Protein AF-0000000076753375 (afdb_homodimer)

Secondary structure (DSSP, 8-state):
--PPPPHHHHHHHHHHHTT--HHHHHHHHT--HHHHHHHHHTSSPPPHHHHHHHHHHHT--HHHHHHHHHHTT---SS----TTSGGGHHHHHHHHHHHHHTTTS-EEEE-TT-BEEEE-GGGHHHHTT--GGGGSSSPBHHHHHHSTTTTGGGBTTHHHHHHHHHHHHHHHHHHH--HHHHHHHHHHHTSSS---TT----TT-SB--EEEEETTEEEEEEEEEEEESSB-SHHHHT-EEEEEEESSHHHHHHHHT-/--PPPPHHHHHHHHHHHTT--HHHHHHHTT--HHHHHHHHHTSSPPPHHHHHHHHHHHT--HHHHHHHHHHTT---SS----TTSGGGHHHHHHHHHHHHHTTTS-EEEE-TT-BEEEE-GGGHHHHTT--GGGGSSSPBHHHHHHSTTTTGGGBTTHHHHHHHHHHHHHHHHHHH--HHHHHHHHHHHTSSS---TT----TT-SB--EEEEETTEEEEEEEEEEEESSB-SHHHHT-EEEEEEESSHHHHHHHHT-

Organism: NCBI:txid927661

pLDDT: mean 92.19, std 9.33, range [35.94, 98.5]

Nearest PDB structures (foldseek):
  2b5a-assembly1_A  TM=8.657E-01  e=1.907E-03  [Bacillus] caldolyticus
  4i6u-assembly2_C  TM=8.473E-01  e=6.134E-03  Enterobacter sp. RFL1396
  3g5g-assembly5_J  TM=8.614E-01  e=8.215E-03  Enterobacter sp. RFL1396
  3g5g-assembly5_I  TM=8.636E-01  e=1.038E-02  Enterobacter sp. RFL1396
  2ict-assembly1_A  TM=7.933E-01  e=1.973E-02  Escherichia coli CFT073

Structure (mmCIF, N/CA/C/O backbone):
data_AF-0000000076753375-model_v1
#
loop_
_entity.id
_entity.type
_entity.pdbx_description
1 polymer 'Putative transcriptional regulator'
#
loop_
_atom_site.group_PDB
_atom_site.id
_atom_site.type_symbol
_atom_site.label_atom_id
_atom_site.label_alt_id
_atom_site.label_comp_id
_atom_site.label_asym_id
_atom_site.label_entity_id
_atom_site.label_seq_id
_atom_site.pdbx_PDB_ins_code
_atom_site.Cartn_x
_atom_site.Cartn_y
_atom_site.Cartn_z
_atom_site.occupancy
_atom_site.B_iso_or_equiv
_atom_site.auth_seq_id
_atom_site.auth_comp_id
_atom_site.auth_asym_id
_atom_site.auth_atom_id
_atom_site.pdbx_PDB_model_num
ATOM 1 N N . MET A 1 1 ? -16.891 -25.047 25.641 1 36.28 1 MET A N 1
ATOM 2 C CA . MET A 1 1 ? -16.078 -25.484 24.5 1 36.28 1 MET A CA 1
ATOM 3 C C . MET A 1 1 ? -16.078 -24.438 23.391 1 36.28 1 MET A C 1
ATOM 5 O O . MET A 1 1 ? -17.141 -24.156 22.828 1 36.28 1 MET A O 1
ATOM 9 N N . THR A 1 2 ? -15.273 -23.438 23.469 1 47.56 2 THR A N 1
ATOM 10 C CA . THR A 1 2 ? -15.352 -22.312 22.547 1 47.56 2 THR A CA 1
ATOM 11 C C . THR A 1 2 ? -15.312 -22.812 21.094 1 47.56 2 THR A C 1
ATOM 13 O O . THR A 1 2 ? -14.328 -23.422 20.672 1 47.56 2 THR A O 1
ATOM 16 N N . ARG A 1 3 ? -16.438 -23.297 20.547 1 59.53 3 ARG A N 1
ATOM 17 C CA . ARG A 1 3 ? -16.641 -23.953 19.266 1 59.53 3 ARG A CA 1
ATOM 18 C C . ARG A 1 3 ? -15.977 -23.172 18.125 1 59.53 3 ARG A C 1
ATOM 20 O O . ARG A 1 3 ? -16.141 -21.953 18.047 1 59.53 3 ARG A O 1
ATOM 27 N N . ARG A 1 4 ? -15.07 -23.844 17.484 1 69.62 4 ARG A N 1
ATOM 28 C CA . ARG A 1 4 ? -14.461 -23.25 16.297 1 69.62 4 ARG A CA 1
ATOM 29 C C . ARG A 1 4 ? -15.523 -22.891 15.266 1 69.62 4 ARG A C 1
ATOM 31 O O . ARG A 1 4 ? -16.391 -23.703 14.938 1 69.62 4 ARG A O 1
ATOM 38 N N . PRO A 1 5 ? -15.609 -21.656 14.961 1 78.69 5 PRO A N 1
ATOM 39 C CA . PRO A 1 5 ? -16.641 -21.25 14.016 1 78.69 5 PRO A CA 1
ATOM 40 C C . PRO A 1 5 ? -16.609 -22.062 12.719 1 78.69 5 PRO A C 1
ATOM 42 O O . PRO A 1 5 ? -15.547 -22.484 12.273 1 78.69 5 PRO A O 1
ATOM 45 N N . ALA A 1 6 ? -17.781 -22.391 12.297 1 91.69 6 ALA A N 1
ATOM 46 C CA . ALA A 1 6 ? -17.922 -23.047 11 1 91.69 6 ALA A CA 1
ATOM 47 C C . ALA A 1 6 ? -17.469 -22.141 9.867 1 91.69 6 ALA A C 1
ATOM 49 O O . ALA A 1 6 ? -17.438 -20.906 10.016 1 91.69 6 ALA A O 1
ATOM 50 N N . VAL A 1 7 ? -17.016 -22.734 8.781 1 96.5 7 VAL A N 1
ATOM 51 C CA . VAL A 1 7 ? -16.484 -21.984 7.641 1 96.5 7 VAL A CA 1
ATOM 52 C C . VAL A 1 7 ? -17.531 -21 7.141 1 96.5 7 VAL A C 1
ATOM 54 O O . VAL A 1 7 ? -17.203 -19.859 6.773 1 96.5 7 VAL A O 1
ATOM 57 N N . GLY A 1 8 ? -18.781 -21.391 7.168 1 96.25 8 GLY A N 1
ATOM 58 C CA . GLY A 1 8 ? -19.844 -20.516 6.727 1 96.25 8 GLY A CA 1
ATOM 59 C C . GLY A 1 8 ? -19.969 -19.25 7.566 1 96.25 8 GLY A C 1
ATOM 60 O O . GLY A 1 8 ? -20.156 -18.156 7.031 1 96.25 8 GLY A O 1
ATOM 61 N N . GLU A 1 9 ? -19.859 -19.438 8.844 1 95.38 9 GLU A N 1
ATOM 62 C CA . GLU A 1 9 ? -19.922 -18.312 9.766 1 95.38 9 GLU A CA 1
ATOM 63 C C . GLU A 1 9 ? -18.75 -17.359 9.547 1 95.38 9 GLU A C 1
ATOM 65 O O . GLU A 1 9 ? -18.906 -16.141 9.594 1 95.38 9 GLU A O 1
ATOM 70 N N . LEU A 1 10 ? -17.609 -17.922 9.328 1 96 10 LEU A N 1
ATOM 71 C CA . LEU A 1 10 ? -16.422 -17.109 9.086 1 96 10 LEU A CA 1
ATOM 72 C C . LEU A 1 10 ? -16.562 -16.328 7.789 1 96 10 LEU A C 1
ATOM 74 O O . LEU A 1 10 ? -16.219 -15.141 7.734 1 96 10 LEU A O 1
ATOM 78 N N . LEU A 1 11 ? -17.062 -16.984 6.809 1 96.81 11 LEU A N 1
ATOM 79 C CA . LEU A 1 11 ? -17.266 -16.328 5.52 1 96.81 11 LEU A CA 1
ATOM 80 C C . LEU A 1 11 ? -18.281 -15.195 5.641 1 96.81 11 LEU A C 1
ATOM 82 O O . LEU A 1 11 ? -18.078 -14.117 5.078 1 96.81 11 LEU A O 1
ATOM 86 N N . ARG A 1 12 ? -19.297 -15.492 6.375 1 95.44 12 ARG A N 1
ATOM 87 C CA . ARG A 1 12 ? -20.297 -14.445 6.625 1 95.44 12 ARG A CA 1
ATOM 88 C C . ARG A 1 12 ? -19.656 -13.25 7.328 1 95.44 12 ARG A C 1
ATOM 90 O O . ARG A 1 12 ? -19.938 -12.102 6.98 1 95.44 12 ARG A O 1
ATOM 97 N N . GLY A 1 13 ? -18.891 -13.516 8.297 1 94.62 13 GLY A N 1
ATOM 98 C CA . GLY A 1 13 ? -18.188 -12.453 9 1 94.62 13 GLY A CA 1
ATOM 99 C C . GLY A 1 13 ? -17.344 -11.586 8.078 1 94.62 13 GLY A C 1
ATOM 100 O O . GLY A 1 13 ? -17.375 -10.359 8.18 1 94.62 13 GLY A O 1
ATOM 101 N N . TRP A 1 14 ? -16.578 -12.172 7.184 1 95.38 14 TRP A N 1
ATOM 102 C CA . TRP A 1 14 ? -15.766 -11.445 6.227 1 95.38 14 TRP A CA 1
ATOM 103 C C . TRP A 1 14 ? -16.641 -10.641 5.262 1 95.38 14 TRP A C 1
ATOM 105 O O . TRP A 1 14 ? -16.312 -9.492 4.941 1 95.38 14 TRP A O 1
ATOM 115 N N . ARG A 1 15 ? -17.703 -11.273 4.781 1 94.25 15 ARG A N 1
ATOM 116 C CA . ARG A 1 15 ? -18.625 -10.562 3.904 1 94.25 15 ARG A CA 1
ATOM 117 C C . ARG A 1 15 ? -19.172 -9.312 4.578 1 94.25 15 ARG A C 1
ATOM 119 O O . ARG A 1 15 ? -19.203 -8.242 3.969 1 94.25 15 ARG A O 1
ATOM 126 N N . GLU A 1 16 ? -19.547 -9.422 5.855 1 91.25 16 GLU A N 1
ATOM 127 C CA . GLU A 1 16 ? -20.094 -8.305 6.613 1 91.25 16 GLU A CA 1
ATOM 128 C C . GLU A 1 16 ? -19.031 -7.234 6.863 1 91.25 16 GLU A C 1
ATOM 130 O O . GLU A 1 16 ? -19.312 -6.035 6.789 1 91.25 16 GLU A O 1
ATOM 135 N N . ARG A 1 17 ? -17.875 -7.672 7.098 1 89.75 17 ARG A N 1
ATOM 136 C CA . ARG A 1 17 ? -16.781 -6.738 7.312 1 89.75 17 ARG A CA 1
ATOM 137 C C . ARG A 1 17 ? -16.5 -5.918 6.059 1 89.75 17 ARG A C 1
ATOM 139 O O . ARG A 1 17 ? -16.109 -4.754 6.148 1 89.75 17 ARG A O 1
ATOM 146 N N . ARG A 1 18 ? -16.734 -6.52 4.914 1 89.25 18 ARG A N 1
ATOM 147 C CA . ARG A 1 18 ? -16.547 -5.812 3.652 1 89.25 18 ARG A CA 1
ATOM 148 C C . ARG A 1 18 ? -17.828 -5.078 3.248 1 89.25 18 ARG A C 1
ATOM 150 O O . ARG A 1 18 ? -17.906 -4.539 2.141 1 89.25 18 ARG A O 1
ATOM 157 N N . ARG A 1 19 ? -18.828 -5.211 4.082 1 84.31 19 ARG A N 1
ATOM 158 C CA . ARG A 1 19 ? -20.109 -4.523 3.908 1 84.31 19 ARG A CA 1
ATOM 159 C C . ARG A 1 19 ? -20.797 -4.977 2.633 1 84.31 19 ARG A C 1
ATOM 161 O O . ARG A 1 19 ? -21.391 -4.16 1.918 1 84.31 19 ARG A O 1
ATOM 168 N N . LEU A 1 20 ? -20.672 -6.188 2.354 1 88.31 20 LEU A N 1
ATOM 169 C CA . LEU A 1 20 ? -21.328 -6.754 1.183 1 88.31 20 LEU A CA 1
ATOM 170 C C . LEU A 1 20 ? -22.578 -7.523 1.582 1 88.31 20 LEU A C 1
ATOM 172 O O . LEU A 1 20 ? -22.594 -8.211 2.609 1 88.31 20 LEU A O 1
ATOM 176 N N . THR A 1 21 ? -23.609 -7.348 0.729 1 87.75 21 THR A N 1
ATOM 177 C CA . THR A 1 21 ? -24.766 -8.234 0.859 1 87.75 21 THR A CA 1
ATOM 178 C C . THR A 1 21 ? -24.453 -9.602 0.243 1 87.75 21 THR A C 1
ATOM 180 O O . THR A 1 21 ? -23.484 -9.75 -0.5 1 87.75 21 THR A O 1
ATOM 183 N N . GLN A 1 22 ? -25.297 -10.531 0.615 1 90.75 22 GLN A N 1
ATOM 184 C CA . GLN A 1 22 ? -25.141 -11.852 0.018 1 90.75 22 GLN A CA 1
ATOM 185 C C . GLN A 1 22 ? -25.297 -11.797 -1.499 1 90.75 22 GLN A C 1
ATOM 187 O O . GLN A 1 22 ? -24.516 -12.406 -2.23 1 90.75 22 GLN A O 1
ATOM 192 N N . LEU A 1 23 ? -26.156 -11 -1.926 1 89.88 23 LEU A N 1
ATOM 193 C CA . LEU A 1 23 ? -26.422 -10.867 -3.355 1 89.88 23 LEU A CA 1
ATOM 194 C C . LEU A 1 23 ? -25.234 -10.242 -4.07 1 89.88 23 LEU A C 1
ATOM 196 O O . LEU A 1 23 ? -24.781 -10.742 -5.105 1 89.88 23 LEU A O 1
ATOM 200 N N . SER A 1 24 ? -24.688 -9.219 -3.486 1 88.44 24 SER A N 1
ATOM 201 C CA . SER A 1 24 ? -23.531 -8.547 -4.094 1 88.44 24 SER A CA 1
ATOM 202 C C . SER A 1 24 ? -22.344 -9.484 -4.203 1 88.44 24 SER A C 1
ATOM 204 O O . SER A 1 24 ? -21.688 -9.547 -5.25 1 88.44 24 SER A O 1
ATOM 206 N N . LEU A 1 25 ? -22.094 -10.164 -3.154 1 93.12 25 LEU A N 1
ATOM 207 C CA . LEU A 1 25 ? -20.969 -11.094 -3.17 1 93.12 25 LEU A CA 1
ATOM 208 C C . LEU A 1 25 ? -21.203 -12.227 -4.168 1 93.12 25 LEU A C 1
ATOM 210 O O . LEU A 1 25 ? -20.281 -12.656 -4.859 1 93.12 25 LEU A O 1
ATOM 214 N N . SER A 1 26 ? -22.422 -12.711 -4.215 1 94.88 26 SER A N 1
ATOM 215 C CA . SER A 1 26 ? -22.734 -13.797 -5.141 1 94.88 26 SER A CA 1
ATOM 216 C C . SER A 1 26 ? -22.469 -13.375 -6.586 1 94.88 26 SER A C 1
ATOM 218 O O . SER A 1 26 ? -21.953 -14.164 -7.383 1 94.88 26 SER A O 1
ATOM 220 N N . LEU A 1 27 ? -22.797 -12.25 -6.945 1 90.19 27 LEU A N 1
ATOM 221 C CA . LEU A 1 27 ? -22.578 -11.727 -8.289 1 90.19 27 LEU A CA 1
ATOM 222 C C . LEU A 1 27 ? -21.094 -11.562 -8.578 1 90.19 27 LEU A C 1
ATOM 224 O O . LEU A 1 27 ? -20.609 -11.977 -9.641 1 90.19 27 LEU A O 1
ATOM 228 N N . GLN A 1 28 ? -20.391 -10.984 -7.613 1 87.88 28 GLN A N 1
ATOM 229 C CA . GLN A 1 28 ? -18.969 -10.742 -7.77 1 87.88 28 GLN A CA 1
ATOM 230 C C . GLN A 1 28 ? -18.203 -12.055 -7.922 1 87.88 28 GLN A C 1
ATOM 232 O O . GLN A 1 28 ? -17.25 -12.133 -8.703 1 87.88 28 GLN A O 1
ATOM 237 N N . ALA A 1 29 ? -18.625 -12.984 -7.18 1 92.06 29 ALA A N 1
ATOM 238 C CA . ALA A 1 29 ? -17.906 -14.258 -7.129 1 92.06 29 ALA A CA 1
ATOM 239 C C . ALA A 1 29 ? -18.422 -15.227 -8.188 1 92.06 29 ALA A C 1
ATOM 241 O O . ALA A 1 29 ? -17.922 -16.328 -8.328 1 92.06 29 ALA A O 1
ATOM 242 N N . ASP A 1 30 ? -19.422 -14.844 -8.891 1 92.12 30 ASP A N 1
ATOM 243 C CA . ASP A 1 30 ? -20.047 -15.688 -9.898 1 92.12 30 ASP A CA 1
ATOM 244 C C . ASP A 1 30 ? -20.547 -17 -9.289 1 92.12 30 ASP A C 1
ATOM 246 O O . ASP A 1 30 ? -20.219 -18.078 -9.766 1 92.12 30 ASP A O 1
ATOM 250 N N . VAL A 1 31 ? -21.203 -16.891 -8.211 1 93.81 31 VAL A N 1
ATOM 251 C CA . VAL A 1 31 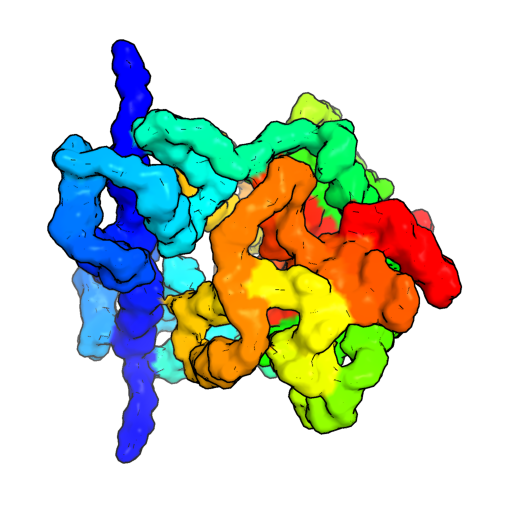? -21.891 -17.969 -7.527 1 93.81 31 VAL A CA 1
ATOM 252 C C . VAL A 1 31 ? -23.359 -17.594 -7.309 1 93.81 31 VAL A C 1
ATOM 254 O O . VAL A 1 31 ? -23.688 -16.406 -7.184 1 93.81 31 VAL A O 1
ATOM 257 N N . SER A 1 32 ? -24.203 -18.562 -7.348 1 93.75 32 SER A N 1
ATOM 258 C CA . SER A 1 32 ? -25.609 -18.25 -7.133 1 93.75 32 SER A CA 1
ATOM 259 C C . SER A 1 32 ? -25.859 -17.766 -5.711 1 93.75 32 SER A C 1
ATOM 261 O O . SER A 1 32 ? -25.219 -18.219 -4.77 1 93.75 32 SER A O 1
ATOM 263 N N . ALA A 1 33 ? -26.797 -16.875 -5.629 1 93.5 33 ALA A N 1
ATOM 264 C CA . ALA A 1 33 ? -27.188 -16.375 -4.312 1 93.5 33 ALA A CA 1
ATOM 265 C C . ALA A 1 33 ? -27.641 -17.516 -3.412 1 93.5 33 ALA A C 1
ATOM 267 O O . ALA A 1 33 ? -27.375 -17.516 -2.209 1 93.5 33 ALA A O 1
ATOM 268 N N . ARG A 1 34 ? -28.312 -18.406 -4 1 94.62 34 ARG A N 1
ATOM 269 C CA . ARG A 1 34 ? -28.797 -19.562 -3.246 1 94.62 34 ARG A CA 1
ATOM 270 C C . ARG A 1 34 ? -27.625 -20.391 -2.705 1 94.62 34 ARG A C 1
ATOM 272 O O . ARG A 1 34 ? -27.625 -20.766 -1.532 1 94.62 34 ARG A O 1
ATOM 279 N N . HIS A 1 35 ? -26.703 -20.672 -3.506 1 95.62 35 HIS A N 1
ATOM 280 C CA . HIS A 1 35 ? -25.547 -21.469 -3.08 1 95.62 35 HIS A CA 1
ATOM 281 C C . HIS A 1 35 ? -24.766 -20.75 -1.982 1 95.62 35 HIS A C 1
ATOM 283 O O . HIS A 1 35 ? -24.375 -21.359 -0.996 1 95.62 35 HIS A O 1
ATOM 289 N N . LEU A 1 36 ? -24.562 -19.5 -2.186 1 96.38 36 LEU A N 1
ATOM 290 C CA . LEU A 1 36 ? -23.859 -18.734 -1.169 1 96.38 36 LEU A CA 1
ATOM 291 C C . LEU A 1 36 ? -24.609 -18.766 0.156 1 96.38 36 LEU A 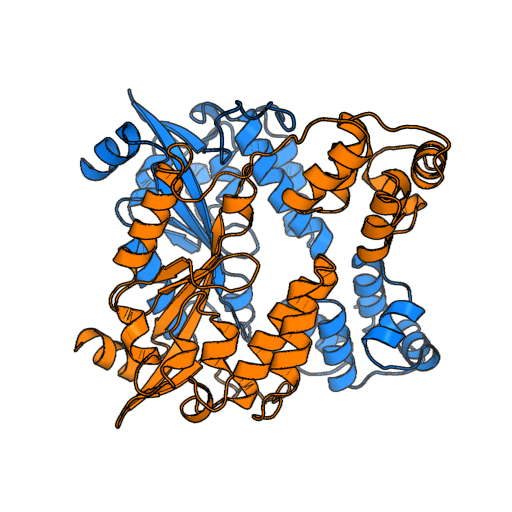C 1
ATOM 293 O O . LEU A 1 36 ? -24 -18.922 1.218 1 96.38 36 LEU A O 1
ATOM 297 N N . SER A 1 37 ? -25.891 -18.594 0.089 1 95.81 37 SER A N 1
ATOM 298 C CA . SER A 1 37 ? -26.719 -18.688 1.287 1 95.81 37 SER A CA 1
ATOM 299 C C . SER A 1 37 ? -26.562 -20.031 1.979 1 95.81 37 SER A C 1
ATOM 301 O O . SER A 1 37 ? -26.422 -20.094 3.201 1 95.81 37 SER A O 1
ATOM 303 N N . PHE A 1 38 ? -26.562 -21.047 1.246 1 96.44 38 PHE A N 1
ATOM 304 C CA . PHE A 1 38 ? -26.391 -22.391 1.8 1 96.44 38 PHE A CA 1
ATOM 305 C C . PHE A 1 38 ? -25.031 -22.531 2.471 1 96.44 38 PHE A C 1
ATOM 307 O O . PHE A 1 38 ? -24.922 -23.172 3.52 1 96.44 38 PHE A O 1
ATOM 314 N N . ILE A 1 39 ? -24.031 -21.969 1.917 1 96.25 39 ILE A N 1
ATOM 315 C CA . ILE A 1 39 ? -22.688 -22.016 2.486 1 96.25 39 ILE A CA 1
ATOM 316 C C . ILE A 1 39 ? -22.656 -21.25 3.811 1 96.25 39 ILE A C 1
ATOM 318 O O . ILE A 1 39 ? -22.188 -21.781 4.828 1 96.25 39 ILE A O 1
ATOM 322 N N . GLU A 1 40 ? -23.219 -20.078 3.797 1 96.12 40 GLU A N 1
ATOM 323 C CA . GLU A 1 40 ? -23.156 -19.219 4.977 1 96.12 40 GLU A CA 1
ATOM 324 C C . GLU A 1 40 ? -24 -19.766 6.113 1 96.12 40 GLU A C 1
ATOM 326 O O . GLU A 1 40 ? -23.719 -19.516 7.289 1 96.12 40 GLU A O 1
ATOM 331 N N . THR A 1 41 ? -25.031 -20.578 5.766 1 94.62 41 THR A N 1
ATOM 332 C CA . THR A 1 41 ? -25.938 -21.109 6.785 1 94.62 41 THR A CA 1
ATOM 333 C C . THR A 1 41 ? -25.562 -22.547 7.148 1 94.62 41 THR A C 1
ATOM 335 O O . THR A 1 41 ? -26.203 -23.156 7.996 1 94.62 41 THR A O 1
ATOM 338 N N . GLY A 1 42 ? -24.562 -23.078 6.543 1 94 42 GLY A N 1
ATOM 339 C CA . GLY A 1 42 ? -24.062 -24.406 6.883 1 94 42 GLY A CA 1
ATOM 340 C C . GLY A 1 42 ? -24.812 -25.531 6.191 1 94 42 GLY A C 1
ATOM 341 O O . GLY A 1 42 ? -24.594 -26.703 6.469 1 94 42 GLY A O 1
ATOM 342 N N . ARG A 1 43 ? -25.625 -25.25 5.309 1 95 43 ARG A N 1
ATOM 343 C CA . ARG A 1 43 ? -26.422 -26.25 4.59 1 95 43 ARG A CA 1
ATOM 344 C C . ARG A 1 43 ? -25.625 -26.875 3.459 1 95 43 ARG A C 1
ATOM 346 O O . ARG A 1 43 ? -25.984 -27.938 2.953 1 95 43 ARG A O 1
ATOM 353 N N . SER A 1 44 ? -24.594 -26.234 3.039 1 94.88 44 SER A N 1
ATOM 354 C CA . SER A 1 44 ? -23.656 -26.766 2.041 1 94.88 44 SER A CA 1
ATOM 355 C C . SER A 1 44 ? -22.219 -26.547 2.465 1 94.88 44 SER A C 1
ATOM 357 O O . SER A 1 44 ? -21.859 -25.5 2.998 1 94.88 44 SER A O 1
ATOM 359 N N . ARG A 1 45 ? -21.5 -27.547 2.227 1 93.56 45 ARG A N 1
ATOM 360 C CA . ARG A 1 45 ? -20.062 -27.438 2.502 1 93.56 45 ARG A CA 1
ATOM 361 C C . ARG A 1 45 ? -19.297 -26.984 1.259 1 93.56 45 ARG A C 1
ATOM 363 O O . ARG A 1 45 ? -19.312 -27.672 0.24 1 93.56 45 ARG A O 1
ATOM 370 N N . PRO A 1 46 ? -18.703 -25.891 1.357 1 96.38 46 PRO A N 1
ATOM 371 C CA . PRO A 1 46 ? -17.969 -25.438 0.173 1 96.38 46 PRO A CA 1
ATOM 372 C C . PRO A 1 46 ? -16.688 -26.234 -0.069 1 96.38 46 PRO A C 1
ATOM 374 O O . PRO A 1 46 ? -16.094 -26.75 0.878 1 96.38 46 PRO A O 1
ATOM 377 N N . THR A 1 47 ? -16.281 -26.359 -1.333 1 96.12 47 THR A N 1
ATOM 378 C CA . THR A 1 47 ? -14.977 -26.922 -1.681 1 96.12 47 THR A CA 1
ATOM 379 C C . THR A 1 47 ? -13.859 -25.938 -1.329 1 96.12 47 THR A C 1
ATOM 381 O O . THR A 1 47 ? -14.125 -24.781 -1.008 1 96.12 47 THR A O 1
ATOM 384 N N . SER A 1 48 ? -12.625 -26.422 -1.335 1 96.38 48 SER A N 1
ATOM 385 C CA . SER A 1 48 ? -11.484 -25.547 -1.101 1 96.38 48 SER A CA 1
ATOM 386 C C . SER A 1 48 ? -11.398 -24.453 -2.168 1 96.38 48 SER A C 1
ATOM 388 O O . SER A 1 48 ? -11.086 -23.297 -1.862 1 96.38 48 SER A O 1
ATOM 390 N N . GLU A 1 49 ? -11.758 -24.828 -3.332 1 94.31 49 GLU A N 1
ATOM 391 C CA . GLU A 1 49 ? -11.742 -23.875 -4.438 1 94.31 49 GLU A CA 1
ATOM 392 C C . GLU A 1 49 ? -12.773 -22.766 -4.223 1 94.31 49 GLU A C 1
ATOM 394 O O . GLU A 1 49 ? -12.492 -21.594 -4.48 1 94.31 49 GLU A O 1
ATOM 399 N N . MET A 1 50 ? -13.906 -23.125 -3.762 1 95.38 50 MET A N 1
ATOM 400 C CA . MET A 1 50 ? -14.969 -22.156 -3.5 1 95.38 50 MET A CA 1
ATOM 401 C C . MET A 1 50 ? -14.562 -21.203 -2.373 1 95.38 50 MET A C 1
ATOM 403 O O . MET A 1 50 ? -14.789 -20 -2.465 1 95.38 50 MET A O 1
ATOM 407 N N . ILE A 1 51 ? -13.938 -21.766 -1.345 1 96.81 51 ILE A N 1
ATOM 408 C CA . ILE A 1 51 ? -13.477 -20.938 -0.227 1 96.81 51 ILE A CA 1
ATOM 409 C C . ILE A 1 51 ? -12.477 -19.906 -0.726 1 96.81 51 ILE A C 1
ATOM 411 O O . ILE A 1 51 ? -12.602 -18.719 -0.429 1 96.81 51 ILE A O 1
ATOM 415 N N . LEU A 1 52 ? -11.547 -20.312 -1.557 1 94.69 52 LEU A N 1
ATOM 416 C CA . LEU A 1 52 ? -10.508 -19.406 -2.043 1 94.69 52 LEU A CA 1
ATOM 417 C C . LEU A 1 52 ? -11.086 -18.375 -3.004 1 94.69 52 LEU A C 1
ATOM 419 O O . LEU A 1 52 ? -10.672 -17.219 -2.996 1 94.69 52 LEU A O 1
ATOM 423 N N . ARG A 1 53 ? -12 -18.781 -3.752 1 93.75 53 ARG A N 1
ATOM 424 C CA . ARG A 1 53 ? -12.672 -17.859 -4.652 1 93.75 53 ARG A CA 1
ATOM 425 C C . ARG A 1 53 ? -13.367 -16.734 -3.873 1 93.75 53 ARG A C 1
ATOM 427 O O . ARG A 1 53 ? -13.234 -15.562 -4.207 1 93.75 53 ARG A O 1
ATOM 434 N N . LEU A 1 54 ? -14.102 -17.125 -2.877 1 95.81 54 LEU A N 1
ATOM 435 C CA . LEU A 1 54 ? -14.773 -16.125 -2.043 1 95.81 54 LEU A CA 1
ATOM 436 C C . LEU A 1 54 ? -13.758 -15.242 -1.329 1 95.81 54 LEU A C 1
ATOM 438 O O . LEU A 1 54 ? -13.977 -14.031 -1.19 1 95.81 54 LEU A O 1
ATOM 442 N N . CYS A 1 55 ? -12.672 -15.828 -0.912 1 95.62 55 CYS A N 1
ATOM 443 C CA . CYS A 1 55 ? -11.617 -15.07 -0.259 1 95.62 55 CYS A CA 1
ATOM 444 C C . CYS A 1 55 ? -11.047 -14.008 -1.197 1 95.62 55 CYS A C 1
ATOM 446 O O . CYS A 1 55 ? -10.75 -12.891 -0.771 1 95.62 55 CYS A O 1
ATOM 448 N N . ASP A 1 56 ? -10.938 -14.359 -2.426 1 91.56 56 ASP A N 1
ATOM 449 C CA . ASP A 1 56 ? -10.438 -13.414 -3.42 1 91.56 56 ASP A CA 1
ATOM 450 C C . ASP A 1 56 ? -11.352 -12.203 -3.533 1 91.56 56 ASP A C 1
ATOM 452 O O . ASP A 1 56 ? -10.891 -11.062 -3.465 1 91.56 56 ASP A O 1
ATOM 456 N N . GLU A 1 57 ? -12.594 -12.453 -3.594 1 91 57 GLU A N 1
ATOM 457 C CA . GLU A 1 57 ? -13.57 -11.383 -3.76 1 91 57 GLU A CA 1
ATOM 458 C C . GLU A 1 57 ? -13.68 -10.539 -2.496 1 91 57 GLU A C 1
ATOM 460 O O . GLU A 1 57 ? -14 -9.344 -2.566 1 91 57 GLU A O 1
ATOM 465 N N . LEU A 1 58 ? -13.344 -11.172 -1.425 1 93.69 58 LEU A N 1
ATOM 466 C CA . LEU A 1 58 ? -13.461 -10.484 -0.143 1 93.69 58 LEU A CA 1
ATOM 467 C C . LEU A 1 58 ? -12.125 -9.906 0.291 1 93.69 58 LEU A C 1
ATOM 469 O O . LEU A 1 58 ? -12.016 -9.32 1.368 1 93.69 58 LEU A O 1
ATOM 473 N N . ASP A 1 59 ? -11.102 -10.133 -0.466 1 91 59 ASP A N 1
ATOM 474 C CA . ASP A 1 59 ? -9.758 -9.648 -0.174 1 91 59 ASP A CA 1
ATOM 475 C C . ASP A 1 59 ? -9.305 -10.094 1.216 1 91 59 ASP A C 1
ATOM 477 O O . ASP A 1 59 ? -8.852 -9.273 2.016 1 91 59 ASP A O 1
ATOM 481 N N . VAL A 1 60 ? -9.484 -11.344 1.46 1 95.12 60 VAL A N 1
ATOM 482 C CA . VAL A 1 60 ? -9.102 -11.914 2.748 1 95.12 60 VAL A CA 1
ATOM 483 C C . VAL A 1 60 ? -7.586 -12.109 2.801 1 95.12 60 VAL A C 1
ATOM 485 O O . VAL A 1 60 ? -6.988 -12.641 1.861 1 95.12 60 VAL A O 1
ATOM 488 N N . PRO A 1 61 ? -6.961 -11.664 3.891 1 95.62 61 PRO A N 1
ATOM 489 C CA . PRO A 1 61 ? -5.52 -11.883 4.02 1 95.62 61 PRO A CA 1
ATOM 490 C C . PRO A 1 61 ? -5.145 -13.359 4.039 1 95.62 61 PRO A C 1
ATOM 492 O O . PRO A 1 61 ? -5.949 -14.203 4.445 1 95.62 61 PRO A O 1
ATOM 495 N N . LEU A 1 62 ? -3.947 -13.711 3.672 1 95.44 62 LEU A N 1
ATOM 496 C CA . LEU A 1 62 ? -3.504 -15.086 3.463 1 95.44 62 LEU A CA 1
ATOM 497 C C . LEU A 1 62 ? -3.688 -15.914 4.73 1 95.44 62 LEU A C 1
ATOM 499 O O . LEU A 1 62 ? -4.137 -17.062 4.668 1 95.44 62 LEU A O 1
ATOM 503 N N . ARG A 1 63 ? -3.289 -15.383 5.867 1 95.5 63 ARG A N 1
ATOM 504 C CA . ARG A 1 63 ? -3.432 -16.109 7.121 1 95.5 63 ARG A CA 1
ATOM 505 C C . ARG A 1 63 ? -4.887 -16.5 7.371 1 95.5 63 ARG A C 1
ATOM 507 O O . ARG A 1 63 ? -5.172 -17.625 7.777 1 95.5 63 ARG A O 1
ATOM 514 N N . GLU A 1 64 ? -5.719 -15.547 7.102 1 96.31 64 GLU A N 1
ATOM 515 C CA . GLU A 1 64 ? -7.145 -15.781 7.332 1 96.31 64 GLU A CA 1
ATOM 516 C C . GLU A 1 64 ? -7.727 -16.719 6.277 1 96.31 64 GLU A C 1
ATOM 518 O O . GLU A 1 64 ? -8.695 -17.438 6.547 1 96.31 64 GLU A O 1
ATOM 523 N N . ARG A 1 65 ? -7.172 -16.703 5.078 1 96.62 65 ARG A N 1
ATOM 524 C CA . ARG A 1 65 ? -7.562 -17.703 4.094 1 96.62 65 ARG A CA 1
ATOM 525 C C . ARG A 1 65 ? -7.281 -19.109 4.598 1 96.62 65 ARG A C 1
ATOM 527 O O . ARG A 1 65 ? -8.117 -20.016 4.453 1 96.62 65 ARG A O 1
ATOM 534 N N . ASN A 1 66 ? -6.113 -19.25 5.164 1 95.94 66 ASN A N 1
ATOM 535 C CA . ASN A 1 66 ? -5.77 -20.547 5.754 1 95.94 66 ASN A CA 1
ATOM 536 C C . ASN A 1 66 ? -6.746 -20.938 6.859 1 95.94 66 ASN A C 1
ATOM 538 O O . ASN A 1 66 ? -7.148 -22.094 6.957 1 95.94 66 ASN A O 1
ATOM 542 N N . ALA A 1 67 ? -7.141 -19.984 7.688 1 96.19 67 ALA A N 1
ATOM 543 C CA . ALA A 1 67 ? -8.094 -20.25 8.758 1 96.19 67 ALA A CA 1
ATOM 544 C C . ALA A 1 67 ? -9.438 -20.703 8.195 1 96.19 67 ALA A C 1
ATOM 546 O O . ALA A 1 67 ? -10.078 -21.594 8.742 1 96.19 67 ALA A O 1
ATOM 547 N N . LEU A 1 68 ? -9.836 -20.094 7.109 1 97.12 68 LEU A N 1
ATOM 548 C CA . LEU A 1 68 ? -11.086 -20.469 6.457 1 97.12 68 LEU A CA 1
ATOM 549 C C . LEU A 1 68 ? -11 -21.859 5.867 1 97.12 68 LEU A C 1
ATOM 551 O O . LEU A 1 68 ? -11.938 -22.656 6 1 97.12 68 LEU A O 1
ATOM 555 N N . LEU A 1 69 ? -9.859 -22.156 5.25 1 96.94 69 LEU A N 1
ATOM 556 C CA . LEU A 1 69 ? -9.656 -23.5 4.711 1 96.94 69 LEU A CA 1
ATOM 557 C C . LEU A 1 69 ? -9.727 -24.547 5.816 1 96.94 69 LEU A C 1
ATOM 559 O O . LEU A 1 69 ? -10.422 -25.547 5.68 1 96.94 69 LEU A O 1
ATOM 563 N N . LEU A 1 70 ? -9.117 -24.297 6.918 1 96.81 70 LEU A N 1
ATOM 564 C CA . LEU A 1 70 ? -9.125 -25.219 8.047 1 96.81 70 LEU A CA 1
ATOM 565 C C . LEU A 1 70 ? -10.547 -25.406 8.578 1 96.81 70 LEU A C 1
ATOM 567 O O . LEU A 1 70 ? -10.961 -26.531 8.867 1 96.81 70 LEU A O 1
ATOM 571 N N . ALA A 1 71 ? -11.203 -24.344 8.656 1 96.62 71 ALA A N 1
ATOM 572 C CA . ALA A 1 71 ? -12.586 -24.406 9.125 1 96.62 71 ALA A CA 1
ATOM 573 C C . ALA A 1 71 ? -13.453 -25.234 8.172 1 96.62 71 ALA A C 1
ATOM 575 O O . ALA A 1 71 ? -14.422 -25.859 8.594 1 96.62 71 ALA A O 1
ATOM 576 N N . GLY A 1 72 ? -13.062 -25.25 6.941 1 96.56 72 GLY A N 1
ATOM 577 C CA . GLY A 1 72 ? -13.773 -26.016 5.938 1 96.56 72 GLY A CA 1
ATOM 578 C C . GLY A 1 72 ? -13.305 -27.453 5.852 1 96.56 72 GLY A C 1
ATOM 579 O O . GLY A 1 72 ? -13.852 -28.25 5.086 1 96.56 72 GLY A O 1
ATOM 580 N N . GLY A 1 73 ? -12.289 -27.75 6.641 1 96.12 73 GLY A N 1
ATOM 581 C CA . GLY A 1 73 ? -11.789 -29.109 6.668 1 96.12 73 GLY A CA 1
ATOM 582 C C . GLY A 1 73 ? -10.672 -29.359 5.676 1 96.12 73 GLY A C 1
ATOM 583 O O . GLY A 1 73 ? -10.398 -30.5 5.305 1 96.12 73 GLY A O 1
ATOM 584 N N . TYR A 1 74 ? -10.078 -28.359 5.215 1 96.81 74 TYR A N 1
ATOM 585 C CA . TYR A 1 74 ? -9.023 -28.484 4.219 1 96.81 74 TYR A CA 1
ATOM 586 C C . TYR A 1 74 ? -7.684 -28.031 4.789 1 96.81 74 TYR A C 1
ATOM 588 O O . TYR A 1 74 ? -7.641 -27.312 5.789 1 96.81 74 TYR A O 1
ATOM 596 N N . ALA A 1 75 ? -6.668 -28.484 4.16 1 95.56 75 ALA A N 1
ATOM 597 C CA . ALA A 1 75 ? -5.32 -28.062 4.543 1 95.56 75 ALA A CA 1
ATOM 598 C C . ALA A 1 75 ? -5.066 -26.609 4.145 1 95.56 75 ALA A C 1
ATOM 600 O O . ALA A 1 75 ? -5.609 -26.141 3.15 1 95.56 75 ALA A O 1
ATOM 601 N N . PRO A 1 76 ? -4.199 -25.891 4.926 1 94.5 76 PRO A N 1
ATOM 602 C CA . PRO A 1 76 ? -3.797 -24.547 4.504 1 94.5 76 PRO A CA 1
ATOM 603 C C . PRO A 1 76 ? -3.16 -24.531 3.117 1 94.5 76 PRO A C 1
ATOM 605 O O . PRO A 1 76 ? -2.459 -25.484 2.744 1 94.5 76 PRO A O 1
ATOM 608 N N . ALA A 1 77 ? -3.42 -23.516 2.404 1 92.62 77 ALA A N 1
ATOM 609 C CA . ALA A 1 77 ? -2.891 -23.375 1.05 1 92.62 77 ALA A CA 1
ATOM 610 C C . ALA A 1 77 ? -1.624 -22.531 1.037 1 92.62 77 ALA A C 1
ATOM 612 O O . ALA A 1 77 ? -0.827 -22.609 0.099 1 92.62 77 ALA A O 1
ATOM 613 N N . PHE A 1 78 ? -1.399 -21.688 2.047 1 93.81 78 PHE A N 1
ATOM 614 C CA . PHE A 1 78 ? -0.29 -20.734 2.072 1 93.81 78 PHE A CA 1
ATOM 615 C C . PHE A 1 78 ? 0.641 -21.016 3.244 1 93.81 78 PHE A C 1
ATOM 617 O O . PHE A 1 78 ? 0.203 -21.062 4.395 1 93.81 78 PHE A O 1
ATOM 624 N N . PRO A 1 79 ? 1.864 -21.172 2.9 1 93.94 79 PRO A N 1
ATOM 625 C CA . PRO A 1 79 ? 2.812 -21.438 3.982 1 93.94 79 PRO A CA 1
ATOM 626 C C . PRO A 1 79 ? 3.01 -20.234 4.902 1 93.94 79 PRO A C 1
ATOM 628 O O . PRO A 1 79 ? 2.729 -19.109 4.512 1 93.94 79 PRO A O 1
ATOM 631 N N . ASP A 1 80 ? 3.387 -20.484 6.109 1 93.88 80 ASP A N 1
ATOM 632 C CA . ASP A 1 80 ? 3.693 -19.5 7.137 1 93.88 80 ASP A CA 1
ATOM 633 C C . ASP A 1 80 ? 5.105 -19.688 7.684 1 93.88 80 ASP A C 1
ATOM 635 O O . ASP A 1 80 ? 5.289 -19.906 8.883 1 93.88 80 ASP A O 1
ATOM 639 N N . HIS A 1 81 ? 6.098 -19.547 6.84 1 93.75 81 HIS A N 1
ATOM 640 C CA . HIS A 1 81 ? 7.484 -19.797 7.211 1 93.75 81 HIS A CA 1
ATOM 641 C C . HIS A 1 81 ? 8.008 -18.703 8.141 1 93.75 81 HIS A C 1
ATOM 643 O O . HIS A 1 81 ? 7.629 -17.547 8.023 1 93.75 81 HIS A O 1
ATOM 649 N N . GLY A 1 82 ? 8.875 -19.172 9.109 1 94.5 82 GLY A N 1
ATOM 650 C CA . GLY A 1 82 ? 9.656 -18.156 9.805 1 94.5 82 GLY A CA 1
ATOM 651 C C . GLY A 1 82 ? 10.586 -17.375 8.891 1 94.5 82 GLY A C 1
ATOM 652 O O . GLY A 1 82 ? 11.086 -17.922 7.902 1 94.5 82 GLY A O 1
ATOM 653 N N . LEU A 1 83 ? 10.797 -16.172 9.203 1 94.06 83 LEU A N 1
ATOM 654 C CA . LEU A 1 83 ? 11.602 -15.32 8.328 1 94.06 83 LEU A CA 1
ATOM 655 C C . LEU A 1 83 ? 12.992 -15.906 8.133 1 94.06 83 LEU A C 1
ATOM 657 O O . LEU A 1 83 ? 13.656 -15.641 7.125 1 94.06 83 LEU A O 1
ATOM 661 N N . ASP A 1 84 ? 13.461 -16.766 9.039 1 94.12 84 ASP A N 1
ATOM 662 C CA . ASP A 1 84 ? 14.789 -17.359 8.953 1 94.12 84 ASP A CA 1
ATOM 663 C C . ASP A 1 84 ? 14.773 -18.625 8.109 1 94.12 84 ASP A C 1
ATOM 665 O O . ASP A 1 84 ? 15.82 -19.203 7.824 1 94.12 84 ASP A O 1
ATOM 669 N N . ASP A 1 85 ? 13.602 -19.062 7.695 1 95.06 85 ASP A N 1
ATOM 670 C CA . ASP A 1 85 ? 13.484 -20.25 6.855 1 95.06 85 ASP A CA 1
ATOM 671 C C . ASP A 1 85 ? 14.211 -20.062 5.527 1 95.06 85 ASP A C 1
ATOM 673 O O . ASP A 1 85 ? 14.117 -19 4.91 1 95.06 85 ASP A O 1
ATOM 677 N N . PRO A 1 86 ? 14.891 -21.094 5.031 1 93.19 86 PRO A N 1
ATOM 678 C CA . PRO A 1 86 ? 15.641 -21 3.773 1 93.19 86 PRO A CA 1
ATOM 679 C C . PRO A 1 86 ? 14.75 -20.609 2.592 1 93.19 86 PRO A C 1
ATOM 681 O O . PRO A 1 86 ? 15.219 -19.953 1.657 1 93.19 86 PRO A O 1
ATOM 684 N N . SER A 1 87 ? 13.5 -20.938 2.65 1 92.19 87 SER A N 1
ATOM 685 C CA . SER A 1 87 ? 12.57 -20.594 1.581 1 92.19 87 SER A CA 1
ATOM 686 C C . SER A 1 87 ? 12.414 -19.078 1.441 1 92.19 87 SER A C 1
ATOM 688 O O . SER A 1 87 ? 11.953 -18.578 0.41 1 92.19 87 SER A O 1
ATOM 690 N N . LEU A 1 88 ? 12.836 -18.344 2.486 1 94.94 88 LEU A N 1
ATOM 691 C CA . LEU A 1 88 ? 12.656 -16.906 2.477 1 94.94 88 LEU A CA 1
ATOM 692 C C . LEU A 1 88 ? 14 -16.188 2.311 1 94.94 88 LEU A C 1
ATOM 694 O O . LEU A 1 88 ? 14.109 -14.992 2.586 1 94.94 88 LEU A O 1
ATOM 698 N N . ASP A 1 89 ? 14.992 -16.875 1.783 1 94.5 89 ASP A N 1
ATOM 699 C CA . ASP A 1 89 ? 16.312 -16.281 1.615 1 94.5 89 ASP A CA 1
ATOM 700 C C . ASP A 1 89 ? 16.266 -15.086 0.677 1 94.5 89 ASP A C 1
ATOM 702 O O . ASP A 1 89 ? 16.844 -14.039 0.971 1 94.5 89 ASP A O 1
ATOM 706 N N . ALA A 1 90 ? 15.602 -15.227 -0.448 1 93.69 90 ALA A N 1
ATOM 707 C CA . ALA A 1 90 ? 15.516 -14.141 -1.421 1 93.69 90 ALA A CA 1
ATOM 708 C C . ALA A 1 90 ? 14.789 -12.938 -0.835 1 93.69 90 ALA A C 1
ATOM 710 O O . ALA A 1 90 ? 15.156 -11.789 -1.107 1 93.69 90 ALA A O 1
ATOM 711 N N . VAL A 1 91 ? 13.758 -13.172 -0.068 1 95.88 91 VAL A N 1
ATOM 712 C CA . VAL A 1 91 ? 13 -12.117 0.597 1 95.88 91 VAL A CA 1
ATOM 713 C C . VAL A 1 91 ? 13.898 -11.367 1.576 1 95.88 91 VAL A C 1
ATOM 715 O O . VAL A 1 91 ? 13.953 -10.141 1.564 1 95.88 91 VAL A O 1
ATOM 718 N N . ARG A 1 92 ? 14.617 -12.117 2.375 1 96.62 92 ARG A N 1
ATOM 719 C CA . ARG A 1 92 ? 15.531 -11.508 3.332 1 96.62 92 ARG A CA 1
ATOM 720 C C . ARG A 1 92 ? 16.594 -10.672 2.621 1 96.62 92 ARG A C 1
ATOM 722 O O . ARG A 1 92 ? 16.938 -9.578 3.07 1 96.62 92 ARG A O 1
ATOM 729 N N . SER A 1 93 ? 17.094 -11.227 1.558 1 94.81 93 SER A N 1
ATOM 730 C CA . SER A 1 93 ? 18.109 -10.508 0.782 1 94.81 93 SER A CA 1
ATOM 731 C C . SER A 1 93 ? 17.547 -9.195 0.235 1 94.81 93 SER A C 1
ATOM 733 O O . SER A 1 93 ? 18.219 -8.164 0.286 1 94.81 93 SER A O 1
ATOM 735 N N . ALA A 1 94 ? 16.344 -9.25 -0.254 1 94.5 94 ALA A N 1
ATOM 736 C CA . ALA A 1 94 ? 15.688 -8.047 -0.766 1 94.5 94 ALA A CA 1
ATOM 737 C C . ALA A 1 94 ? 15.508 -7.008 0.337 1 94.5 94 ALA A C 1
ATOM 739 O O . ALA A 1 94 ? 15.797 -5.824 0.136 1 94.5 94 ALA A O 1
ATOM 740 N N . LEU A 1 95 ? 15.039 -7.453 1.507 1 96.62 95 LEU A N 1
ATOM 741 C CA . LEU A 1 95 ? 14.844 -6.555 2.641 1 96.62 95 LEU A CA 1
ATOM 742 C C . LEU A 1 95 ? 16.156 -5.887 3.031 1 96.62 95 LEU A C 1
ATOM 744 O O . LEU A 1 95 ? 16.203 -4.676 3.258 1 96.62 95 LEU A O 1
ATOM 748 N N . ARG A 1 96 ? 17.219 -6.637 3.068 1 94.5 96 ARG A N 1
ATOM 749 C CA . ARG A 1 96 ? 18.531 -6.109 3.414 1 94.5 96 ARG A CA 1
ATOM 750 C C . ARG A 1 96 ? 19 -5.09 2.379 1 94.5 96 ARG A C 1
ATOM 752 O O . ARG A 1 96 ? 19.547 -4.047 2.734 1 94.5 96 ARG A O 1
ATOM 759 N N . GLN A 1 97 ? 18.75 -5.414 1.184 1 91.12 97 GLN A N 1
ATOM 760 C CA . GLN A 1 97 ? 19.141 -4.504 0.111 1 91.12 97 GLN A CA 1
ATOM 761 C C . GLN A 1 97 ? 18.391 -3.176 0.229 1 91.12 97 GLN A C 1
ATOM 763 O O . GLN A 1 97 ? 18.984 -2.109 0.03 1 91.12 97 GLN A O 1
ATOM 768 N N . VAL A 1 98 ? 17.125 -3.234 0.509 1 92.94 98 VAL A N 1
ATOM 769 C CA . VAL A 1 98 ? 16.344 -2.018 0.68 1 92.94 98 VAL A CA 1
ATOM 770 C C . VAL A 1 98 ? 16.875 -1.217 1.865 1 92.94 98 VAL A C 1
ATOM 772 O O . VAL A 1 98 ? 17.125 -0.013 1.749 1 92.94 98 VAL A O 1
ATOM 775 N N . LEU A 1 99 ? 17.094 -1.898 2.957 1 95.38 99 LEU A N 1
ATOM 776 C CA . LEU A 1 99 ? 17.547 -1.227 4.168 1 95.38 99 LEU A CA 1
ATOM 777 C C . LEU A 1 99 ? 18.906 -0.591 3.955 1 95.38 99 LEU A C 1
ATOM 779 O O . LEU A 1 99 ? 19.125 0.569 4.312 1 95.38 99 LEU A O 1
ATOM 783 N N . GLU A 1 100 ? 19.812 -1.294 3.281 1 92.62 100 GLU A N 1
ATOM 784 C CA . GLU A 1 100 ? 21.156 -0.786 3.02 1 92.62 100 GLU A CA 1
ATOM 785 C C . GLU A 1 100 ? 21.125 0.349 2.002 1 92.62 100 GLU A C 1
ATOM 787 O O . GLU A 1 100 ? 21.859 1.333 2.141 1 92.62 100 GLU A O 1
ATOM 792 N N . GLY A 1 101 ? 20.312 0.213 1.049 1 88.94 101 GLY A N 1
ATOM 793 C CA . GLY A 1 101 ? 20.203 1.213 -0.002 1 88.94 101 GLY A CA 1
ATOM 794 C C . GLY A 1 101 ? 19.656 2.539 0.489 1 88.94 101 GLY A C 1
ATOM 795 O O . GLY A 1 101 ? 19.875 3.576 -0.14 1 88.94 101 GLY A O 1
ATOM 796 N N . HIS A 1 102 ? 19.016 2.541 1.631 1 91 102 HIS A N 1
ATOM 797 C CA . HIS A 1 102 ? 18.375 3.75 2.146 1 91 102 HIS A CA 1
ATOM 798 C C . HIS A 1 102 ? 19.297 4.473 3.133 1 91 102 HIS A C 1
ATOM 800 O O . HIS A 1 102 ? 18.984 5.578 3.582 1 91 102 HIS A O 1
ATOM 806 N N . GLU A 1 103 ? 20.406 3.873 3.439 1 91.88 103 GLU A N 1
ATOM 807 C CA . GLU A 1 103 ? 21.328 4.543 4.355 1 91.88 103 GLU A CA 1
ATOM 808 C C . GLU A 1 103 ? 21.844 5.855 3.77 1 91.88 103 GLU A C 1
ATOM 810 O O . GLU A 1 103 ? 22.078 5.953 2.562 1 91.88 103 GLU A O 1
ATOM 815 N N . PRO A 1 104 ? 22 6.879 4.574 1 92.38 104 PRO A N 1
ATOM 816 C CA . PRO A 1 104 ? 21.891 6.922 6.035 1 92.38 104 PRO A CA 1
ATOM 817 C C . PRO A 1 104 ? 20.469 7.219 6.512 1 92.38 104 PRO A C 1
ATOM 819 O O . PRO A 1 104 ? 20.25 7.438 7.707 1 92.38 104 PRO A O 1
ATOM 822 N N . HIS A 1 105 ? 19.516 7.266 5.629 1 94.06 105 HIS A N 1
ATOM 823 C CA . HIS A 1 105 ? 18.141 7.566 5.973 1 94.06 105 HIS A CA 1
ATOM 824 C C . HIS A 1 105 ? 17.484 6.402 6.715 1 94.06 105 HIS A C 1
ATOM 826 O O . HIS A 1 105 ? 17.641 5.246 6.32 1 94.06 105 HIS A O 1
ATOM 832 N N . PRO A 1 106 ? 16.75 6.727 7.781 1 95.69 106 PRO A N 1
ATOM 833 C CA . PRO A 1 106 ? 16.156 5.652 8.578 1 95.69 106 PRO A CA 1
ATOM 834 C C . PRO A 1 106 ? 15.172 4.801 7.77 1 95.69 106 PRO A C 1
ATOM 836 O O . PRO A 1 106 ? 14.383 5.332 6.984 1 95.69 106 PRO A O 1
ATOM 839 N N . ALA A 1 107 ? 15.219 3.514 7.941 1 97.31 107 ALA A N 1
ATOM 840 C CA . ALA A 1 107 ? 14.273 2.553 7.375 1 97.31 107 ALA A CA 1
ATOM 841 C C . ALA A 1 107 ? 14.117 1.339 8.289 1 97.31 107 ALA A C 1
ATOM 843 O O . ALA A 1 107 ? 15.094 0.876 8.891 1 97.31 107 ALA A O 1
ATOM 844 N N . VAL A 1 108 ? 12.898 0.877 8.383 1 98.06 108 VAL A N 1
ATOM 845 C CA . VAL A 1 108 ? 12.625 -0.267 9.25 1 98.06 108 VAL A CA 1
ATOM 846 C C . VAL A 1 108 ? 11.711 -1.254 8.523 1 98.06 108 VAL A C 1
ATOM 848 O O . VAL A 1 108 ? 10.891 -0.857 7.691 1 98.06 108 VAL A O 1
ATOM 851 N N . VAL A 1 109 ? 11.875 -2.533 8.781 1 98.44 109 VAL A N 1
ATOM 852 C CA . VAL A 1 109 ? 10.945 -3.59 8.398 1 98.44 109 VAL A CA 1
ATOM 853 C C . VAL A 1 109 ? 10.039 -3.939 9.578 1 98.44 109 VAL A C 1
ATOM 855 O O . VAL A 1 109 ? 10.523 -4.16 10.695 1 98.44 109 VAL A O 1
ATOM 858 N N . ILE A 1 110 ? 8.773 -3.967 9.328 1 98.31 110 ILE A N 1
ATOM 859 C CA . ILE A 1 110 ? 7.828 -4.27 10.391 1 98.31 110 ILE A CA 1
ATOM 860 C C . ILE A 1 110 ? 6.938 -5.441 9.977 1 98.31 110 ILE A C 1
ATOM 862 O O . ILE A 1 110 ? 6.781 -5.715 8.789 1 98.31 110 ILE A O 1
ATOM 866 N N . ASP A 1 111 ? 6.422 -6.152 10.969 1 97.44 111 ASP A N 1
ATOM 867 C CA . ASP A 1 111 ? 5.453 -7.211 10.703 1 97.44 111 ASP A CA 1
ATOM 868 C C . ASP A 1 111 ? 4.023 -6.699 10.867 1 97.44 111 ASP A C 1
ATOM 870 O O . ASP A 1 111 ? 3.801 -5.496 11.023 1 97.44 111 ASP A O 1
ATOM 874 N N . LYS A 1 112 ? 2.996 -7.566 10.773 1 95.62 112 LYS A N 1
ATOM 875 C CA . LYS A 1 112 ? 1.585 -7.195 10.766 1 95.62 112 LYS A CA 1
ATOM 876 C C . LYS A 1 112 ? 1.189 -6.52 12.078 1 95.62 112 LYS A C 1
ATOM 878 O O . LYS A 1 112 ? 0.215 -5.766 12.125 1 95.62 112 LYS A O 1
ATOM 883 N N . ASN A 1 113 ? 1.909 -6.836 13.172 1 96.81 113 ASN A N 1
ATOM 884 C CA . ASN A 1 113 ? 1.599 -6.273 14.484 1 96.81 113 ASN A CA 1
ATOM 885 C C . ASN A 1 113 ? 2.434 -5.031 14.766 1 96.81 113 ASN A C 1
ATOM 887 O O . ASN A 1 113 ? 2.467 -4.547 15.906 1 96.81 113 ASN A O 1
ATOM 891 N N . TRP A 1 114 ? 3.207 -4.527 13.789 1 97.81 114 TRP A N 1
ATOM 892 C CA . TRP A 1 114 ? 4.02 -3.314 13.859 1 97.81 114 TRP A CA 1
ATOM 893 C C . TRP A 1 114 ? 5.254 -3.533 14.727 1 97.81 114 TRP A C 1
ATOM 895 O O . TRP A 1 114 ? 5.793 -2.582 15.297 1 97.81 114 TRP A O 1
ATOM 905 N N . ASN A 1 115 ? 5.609 -4.758 14.883 1 98.12 115 ASN A N 1
ATOM 906 C CA . ASN A 1 115 ? 6.871 -5.031 15.562 1 98.12 115 ASN A CA 1
ATOM 907 C C . ASN A 1 115 ? 8.055 -4.91 14.602 1 98.12 115 ASN A C 1
ATOM 909 O O . ASN A 1 115 ? 7.969 -5.316 13.445 1 98.12 115 ASN A O 1
ATOM 913 N N . LEU A 1 116 ? 9.062 -4.426 15.172 1 98 116 LEU A N 1
ATOM 914 C CA . LEU A 1 116 ? 10.297 -4.27 14.414 1 98 116 LEU A CA 1
ATOM 915 C C . LEU A 1 116 ? 10.914 -5.625 14.086 1 98 116 LEU A C 1
ATOM 917 O O . LEU A 1 116 ? 11.164 -6.434 14.984 1 98 116 LEU A O 1
ATOM 921 N N . VAL A 1 117 ? 11.094 -5.863 12.859 1 97.88 117 VAL A N 1
ATOM 922 C CA . VAL A 1 117 ? 11.734 -7.09 12.391 1 97.88 117 VAL A CA 1
ATOM 923 C C . VAL A 1 117 ? 13.219 -6.836 12.133 1 97.88 117 VAL A C 1
ATOM 925 O O . VAL A 1 117 ? 14.07 -7.617 12.562 1 97.88 117 VAL A O 1
ATOM 928 N N . GLU A 1 118 ? 13.508 -5.77 11.438 1 96.81 118 GLU A N 1
ATOM 929 C CA . GLU A 1 118 ? 14.859 -5.336 11.102 1 96.81 118 GLU A CA 1
ATOM 930 C C . GLU A 1 118 ? 14.914 -3.826 10.883 1 96.81 118 GLU A C 1
ATOM 932 O O . GLU A 1 118 ? 13.891 -3.188 10.641 1 96.81 118 GLU A O 1
ATOM 937 N N . ALA A 1 119 ? 16.062 -3.264 11.039 1 97.06 119 ALA A N 1
ATOM 938 C CA . ALA A 1 119 ? 16.266 -1.834 10.812 1 97.06 119 ALA A CA 1
ATOM 939 C C . ALA A 1 119 ? 17.656 -1.56 10.281 1 97.06 119 ALA A C 1
ATOM 941 O O . ALA A 1 119 ? 18.578 -2.373 10.461 1 97.06 119 ALA A O 1
ATOM 942 N N . ASN A 1 120 ? 17.781 -0.51 9.508 1 96.31 120 ASN A N 1
ATOM 943 C CA . ASN A 1 120 ? 19.141 -0.068 9.188 1 96.31 120 ASN A CA 1
ATOM 944 C C . ASN A 1 120 ? 19.703 0.835 10.273 1 96.31 120 ASN A C 1
ATOM 946 O O . ASN A 1 120 ? 19.078 1.027 11.32 1 96.31 120 ASN A O 1
ATOM 950 N N . SER A 1 121 ? 20.906 1.308 10.117 1 94.81 121 SER A N 1
ATOM 951 C CA . SER A 1 121 ? 21.609 2.047 11.164 1 94.81 121 SER A CA 1
ATOM 952 C C . SER A 1 121 ? 20.938 3.393 11.43 1 94.81 121 SER A C 1
ATOM 954 O O . SER A 1 121 ? 21.125 3.975 12.5 1 94.81 121 SER A O 1
ATOM 956 N N . GLY A 1 122 ? 20.156 3.889 10.477 1 93.44 122 GLY A N 1
ATOM 957 C CA . GLY A 1 122 ? 19.484 5.164 10.609 1 93.44 122 GLY A CA 1
ATOM 958 C C . GLY A 1 122 ? 18.484 5.188 11.75 1 93.44 122 GLY A C 1
ATOM 959 O O . GLY A 1 122 ? 18.125 6.258 12.25 1 93.44 122 GLY A O 1
ATOM 960 N N . LEU A 1 123 ? 17.984 4.07 12.141 1 92.31 123 LEU A N 1
ATOM 961 C CA . LEU A 1 123 ? 17.016 3.988 13.234 1 92.31 123 LEU A CA 1
ATOM 962 C C . LEU A 1 123 ? 17.578 4.609 14.508 1 92.31 123 LEU A C 1
ATOM 964 O O . LEU A 1 123 ? 16.828 5.086 15.359 1 92.31 123 LEU A O 1
ATOM 968 N N . ALA A 1 124 ? 18.859 4.57 14.656 1 91.81 124 ALA A N 1
ATOM 969 C CA . ALA A 1 124 ? 19.531 5.094 15.844 1 91.81 124 ALA A CA 1
ATOM 970 C C . ALA A 1 124 ? 19.172 6.559 16.078 1 91.81 124 ALA A C 1
ATOM 972 O O . ALA A 1 124 ? 19.141 7.023 17.219 1 91.81 124 ALA A O 1
ATOM 973 N N . LEU A 1 125 ? 18.891 7.23 15.031 1 91.88 125 LEU A N 1
ATOM 974 C CA . LEU A 1 125 ? 18.5 8.633 15.102 1 91.88 125 LEU A CA 1
ATOM 975 C C . LEU A 1 125 ? 17.266 8.812 15.984 1 91.88 125 LEU A C 1
ATOM 977 O O . LEU A 1 125 ? 17.188 9.781 16.75 1 91.88 125 LEU A O 1
ATOM 981 N N . PHE A 1 126 ? 16.344 7.871 15.914 1 91.31 126 PHE A N 1
ATOM 982 C CA . PHE A 1 126 ? 15.07 7.961 16.609 1 91.31 126 PHE A CA 1
ATOM 983 C C . PHE A 1 126 ? 15.148 7.281 17.969 1 91.31 126 PHE A C 1
ATOM 985 O O . PHE A 1 126 ? 14.273 7.469 18.828 1 91.31 126 PHE A O 1
ATOM 992 N N . ALA A 1 127 ? 16.125 6.52 18.172 1 87.06 127 ALA A N 1
ATOM 993 C CA . ALA A 1 127 ? 16.219 5.688 19.359 1 87.06 127 ALA A CA 1
ATOM 994 C C . ALA A 1 127 ? 16.984 6.406 20.469 1 87.06 127 ALA A C 1
ATOM 996 O O . ALA A 1 127 ? 17 5.949 21.625 1 87.06 127 ALA A O 1
ATOM 997 N N . ASP A 1 128 ? 17.359 7.551 20.047 1 83.56 128 ASP A N 1
ATOM 998 C CA . ASP A 1 128 ? 18.141 8.297 21.047 1 83.56 128 ASP A CA 1
ATOM 999 C C . ASP A 1 128 ? 17.234 8.812 22.156 1 83.56 128 ASP A C 1
ATOM 1001 O O . ASP A 1 128 ? 16.156 9.352 21.906 1 83.56 128 ASP A O 1
ATOM 1005 N N . SER A 1 129 ? 17.484 8.523 23.406 1 83.25 129 SER A N 1
ATOM 1006 C CA . SER A 1 129 ? 16.859 9.07 24.609 1 83.25 129 SER A CA 1
ATOM 1007 C C . SER A 1 129 ? 15.5 8.43 24.859 1 83.25 129 SER A C 1
ATOM 1009 O O . SER A 1 129 ? 14.602 9.062 25.422 1 83.25 129 SER A O 1
ATOM 1011 N N . VAL A 1 130 ? 15.234 7.34 24.266 1 92.19 130 VAL A N 1
ATOM 1012 C CA . VAL A 1 130 ? 13.992 6.625 24.531 1 92.19 130 VAL A CA 1
ATOM 1013 C C . VAL A 1 130 ? 14.172 5.707 25.734 1 92.19 130 VAL A C 1
ATOM 1015 O O . VAL A 1 130 ? 15.281 5.242 26.016 1 92.19 130 VAL A O 1
ATOM 1018 N N . GLU A 1 131 ? 13.156 5.527 26.5 1 95.88 131 GLU A N 1
ATOM 1019 C CA . GLU A 1 131 ? 13.188 4.594 27.625 1 95.88 131 GLU A CA 1
ATOM 1020 C C . GLU A 1 131 ? 13.648 3.209 27.172 1 95.88 131 GLU A C 1
ATOM 1022 O O . GLU A 1 131 ? 13.141 2.668 26.188 1 95.88 131 GLU A O 1
ATOM 1027 N N . PRO A 1 132 ? 14.5 2.641 27.891 1 94.81 132 PRO A N 1
ATOM 1028 C CA . PRO A 1 132 ? 15.078 1.352 27.5 1 94.81 132 PRO A CA 1
ATOM 1029 C C . PRO A 1 132 ? 14.023 0.256 27.359 1 94.81 132 PRO A C 1
ATOM 1031 O O . PRO A 1 132 ? 14.18 -0.647 26.531 1 94.81 132 PRO A O 1
ATOM 1034 N N . SER A 1 133 ? 13.023 0.336 28.109 1 95.5 133 SER A N 1
ATOM 1035 C CA . SER A 1 133 ? 11.992 -0.693 28.062 1 95.5 133 SER A CA 1
ATOM 1036 C C . SER A 1 133 ? 11.32 -0.745 26.703 1 95.5 133 SER A C 1
ATOM 1038 O O . SER A 1 133 ? 10.852 -1.801 26.266 1 95.5 133 SER A O 1
ATOM 1040 N N . LEU A 1 134 ? 11.281 0.356 25.969 1 95.81 134 LEU A N 1
ATOM 1041 C CA . LEU A 1 134 ? 10.656 0.441 24.656 1 95.81 134 LEU A CA 1
ATOM 1042 C C . LEU A 1 134 ? 11.57 -0.146 23.578 1 95.81 134 LEU A C 1
ATOM 1044 O O . LEU A 1 134 ? 11.125 -0.398 22.453 1 95.81 134 LEU A O 1
ATOM 1048 N N . LEU A 1 135 ? 12.797 -0.443 23.984 1 94.69 135 LEU A N 1
ATOM 1049 C CA . LEU A 1 135 ? 13.766 -0.981 23.031 1 94.69 135 LEU A CA 1
ATOM 1050 C C . LEU A 1 135 ? 14.023 -2.459 23.297 1 94.69 135 LEU A C 1
ATOM 1052 O O . LEU A 1 135 ? 14.883 -3.068 22.656 1 94.69 135 LEU A O 1
ATOM 1056 N N . GLU A 1 136 ? 13.258 -3 24.234 1 95.06 136 GLU A N 1
ATOM 1057 C CA . GLU A 1 136 ? 13.312 -4.438 24.484 1 95.06 136 GLU A CA 1
ATOM 1058 C C . GLU A 1 136 ? 12.422 -5.203 23.516 1 95.06 136 GLU A C 1
ATOM 1060 O O . GLU A 1 136 ? 11.242 -4.863 23.344 1 95.06 136 GLU A O 1
ATOM 1065 N N . PRO A 1 137 ? 12.914 -6.137 22.922 1 94.06 137 PRO A N 1
ATOM 1066 C CA . PRO A 1 137 ? 12.094 -6.898 21.984 1 94.06 137 PRO A CA 1
ATOM 1067 C C . PRO A 1 137 ? 10.906 -7.582 22.656 1 94.06 137 PRO A C 1
ATOM 1069 O O . PRO A 1 137 ? 11 -8.008 23.797 1 94.06 137 PRO A O 1
ATOM 1072 N N . PRO A 1 138 ? 9.789 -7.789 21.953 1 95.62 138 PRO A N 1
ATOM 1073 C CA . PRO A 1 138 ? 9.539 -7.23 20.625 1 95.62 138 PRO A CA 1
ATOM 1074 C C . PRO A 1 138 ? 9.312 -5.719 20.656 1 95.62 138 PRO A C 1
ATOM 1076 O O . PRO A 1 138 ? 8.445 -5.234 21.391 1 95.62 138 PRO A O 1
ATOM 1079 N N . ILE A 1 139 ? 10.109 -4.965 19.906 1 97.12 139 ILE A N 1
ATOM 1080 C CA . ILE A 1 139 ? 9.992 -3.518 19.781 1 97.12 139 ILE A CA 1
ATOM 1081 C C . ILE A 1 139 ? 8.812 -3.17 18.875 1 97.12 139 ILE A C 1
ATOM 1083 O O . ILE A 1 139 ? 8.766 -3.59 17.719 1 97.12 139 ILE A O 1
ATOM 1087 N N . ASN A 1 140 ? 7.875 -2.482 19.391 1 98 140 ASN A N 1
ATOM 1088 C CA . ASN A 1 140 ? 6.746 -2.006 18.594 1 98 140 ASN A CA 1
ATOM 1089 C C . ASN A 1 140 ? 6.969 -0.575 18.109 1 98 140 ASN A C 1
ATOM 1091 O O . ASN A 1 140 ? 7.094 0.345 18.922 1 98 140 ASN A O 1
ATOM 1095 N N . VAL A 1 141 ? 6.898 -0.387 16.875 1 97.56 141 VAL A N 1
ATOM 1096 C CA . VAL A 1 141 ? 7.324 0.882 16.297 1 97.56 141 VAL A CA 1
ATOM 1097 C C . VAL A 1 141 ? 6.27 1.952 16.562 1 97.56 141 VAL A C 1
ATOM 1099 O O . VAL A 1 141 ? 6.586 3.141 16.641 1 97.56 141 VAL A O 1
ATOM 1102 N N . LEU A 1 142 ? 4.992 1.575 16.656 1 97.94 142 LEU A N 1
ATOM 1103 C CA . LEU A 1 142 ? 3.959 2.555 16.984 1 97.94 142 LEU A CA 1
ATOM 1104 C C . LEU A 1 142 ? 4.066 3 18.438 1 97.94 142 LEU A C 1
ATOM 1106 O O . LEU A 1 142 ? 3.926 4.188 18.734 1 97.94 142 LEU A O 1
ATOM 1110 N N . ARG A 1 143 ? 4.344 2.057 19.312 1 97.62 143 ARG A N 1
ATOM 1111 C CA . ARG A 1 143 ? 4.602 2.412 20.703 1 97.62 143 ARG A CA 1
ATOM 1112 C C . ARG A 1 143 ? 5.832 3.307 20.828 1 97.62 143 ARG A C 1
ATOM 1114 O O . ARG A 1 143 ? 5.801 4.328 21.516 1 97.62 143 ARG A O 1
ATOM 1121 N N . LEU A 1 144 ? 6.832 2.906 20.156 1 96.62 144 LEU A N 1
ATOM 1122 C CA . LEU A 1 144 ? 8.055 3.697 20.156 1 96.62 144 LEU A CA 1
ATOM 1123 C C . LEU A 1 144 ? 7.785 5.121 19.688 1 96.62 144 LEU A C 1
ATOM 1125 O O . LEU A 1 144 ? 8.32 6.078 20.266 1 96.62 144 LEU A O 1
ATOM 1129 N N . SER A 1 145 ? 6.914 5.324 18.734 1 96.44 145 SER A N 1
ATOM 1130 C CA . SER A 1 145 ? 6.633 6.605 18.094 1 96.44 145 SER A CA 1
ATOM 1131 C C . SER A 1 145 ? 5.766 7.492 18.984 1 96.44 145 SER A C 1
ATOM 1133 O O . SER A 1 145 ? 5.988 8.703 19.062 1 96.44 145 SER A O 1
ATOM 1135 N N . LEU A 1 146 ? 4.812 6.844 19.672 1 97.19 146 LEU A N 1
ATOM 1136 C CA . LEU A 1 146 ? 3.752 7.672 20.25 1 97.19 146 LEU A CA 1
ATOM 1137 C C . LEU A 1 146 ? 3.84 7.699 21.766 1 97.19 146 LEU A C 1
ATOM 1139 O O . LEU A 1 146 ? 3.203 8.531 22.406 1 97.19 146 LEU A O 1
ATOM 1143 N N . HIS A 1 147 ? 4.602 6.797 22.344 1 97.38 147 HIS A N 1
ATOM 1144 C CA . HIS A 1 147 ? 4.707 6.727 23.797 1 97.38 147 HIS A CA 1
ATOM 1145 C C . HIS A 1 147 ? 5.383 7.969 24.359 1 97.38 147 HIS A C 1
ATOM 1147 O O . HIS A 1 147 ? 6.355 8.469 23.781 1 97.38 147 HIS A O 1
ATOM 1153 N N . PRO A 1 148 ? 4.926 8.414 25.562 1 96.25 148 PRO A N 1
ATOM 1154 C CA . PRO A 1 148 ? 5.551 9.578 26.188 1 96.25 148 PRO A CA 1
ATOM 1155 C C . PRO A 1 148 ? 7.023 9.352 26.531 1 96.25 148 PRO A C 1
ATOM 1157 O O . PRO A 1 148 ? 7.801 10.305 26.594 1 96.25 148 PRO A O 1
ATOM 1160 N N . GLY A 1 149 ? 7.426 8.133 26.766 1 96.5 149 GLY A N 1
ATOM 1161 C CA . GLY A 1 149 ? 8.812 7.781 27 1 96.5 149 GLY A CA 1
ATOM 1162 C C . GLY A 1 149 ? 9.562 7.406 25.75 1 96.5 149 GLY A C 1
ATOM 1163 O O . GLY A 1 149 ? 10.719 6.965 25.812 1 96.5 149 GLY A O 1
ATOM 1164 N N . GLY A 1 150 ? 8.875 7.523 24.641 1 96.62 150 GLY A N 1
ATOM 1165 C CA . GLY A 1 150 ? 9.469 7.207 23.344 1 96.62 150 GLY A CA 1
ATOM 1166 C C . GLY A 1 150 ? 9.828 8.438 22.531 1 96.62 150 GLY A C 1
ATOM 1167 O O . GLY A 1 150 ? 10.445 9.367 23.062 1 96.62 150 GLY A O 1
ATOM 1168 N N . MET A 1 151 ? 9.422 8.445 21.312 1 96.19 151 MET A N 1
ATOM 1169 C CA . MET A 1 151 ? 9.766 9.516 20.375 1 96.19 151 MET A CA 1
ATOM 1170 C C . MET A 1 151 ? 8.859 10.727 20.594 1 96.19 151 MET A C 1
ATOM 1172 O O . MET A 1 151 ? 9.203 11.844 20.203 1 96.19 151 MET A O 1
ATOM 1176 N N . ALA A 1 152 ? 7.703 10.57 21.172 1 96.19 152 ALA A N 1
ATOM 1177 C CA . ALA A 1 152 ? 6.605 11.531 21.188 1 96.19 152 ALA A CA 1
ATOM 1178 C C . ALA A 1 152 ? 7.078 12.898 21.672 1 96.19 152 ALA A C 1
ATOM 1180 O O . ALA A 1 152 ? 6.801 13.922 21.031 1 96.19 152 ALA A O 1
ATOM 1181 N N . PRO A 1 153 ? 7.855 13.016 22.734 1 95.44 153 PRO A N 1
ATOM 1182 C CA . PRO A 1 153 ? 8.258 14.328 23.25 1 95.44 153 PRO A CA 1
ATOM 1183 C C . PRO A 1 153 ? 9.125 15.102 22.266 1 95.44 153 PRO A C 1
ATOM 1185 O O . PRO A 1 153 ? 9.273 16.312 22.391 1 95.44 153 PRO A O 1
ATOM 1188 N N . ARG A 1 154 ? 9.641 14.422 21.297 1 96.19 154 ARG A N 1
ATOM 1189 C CA . ARG A 1 154 ? 10.562 15.062 20.375 1 96.19 154 ARG A CA 1
ATOM 1190 C C . ARG A 1 154 ? 9.922 15.25 19 1 96.19 154 ARG A C 1
ATOM 1192 O O . ARG A 1 154 ? 10.539 15.797 18.078 1 96.19 154 ARG A O 1
ATOM 1199 N N . VAL A 1 155 ? 8.758 14.781 18.844 1 95.94 155 VAL A N 1
ATOM 1200 C CA . VAL A 1 155 ? 8.008 15.008 17.609 1 95.94 155 VAL A CA 1
ATOM 1201 C C . VAL A 1 155 ? 7.32 16.375 17.672 1 95.94 155 VAL A C 1
ATOM 1203 O O . VAL A 1 155 ? 6.379 16.562 18.438 1 95.94 155 VAL A O 1
ATOM 1206 N N . VAL A 1 156 ? 7.754 17.281 16.844 1 95.44 156 VAL A N 1
ATOM 1207 C CA . VAL A 1 156 ? 7.332 18.672 16.891 1 95.44 156 VAL A CA 1
ATOM 1208 C C . VAL A 1 156 ? 5.859 18.781 16.5 1 95.44 156 VAL A C 1
ATOM 1210 O O . VAL A 1 156 ? 5.102 19.531 17.109 1 95.44 156 VAL A O 1
ATOM 1213 N N . ASN A 1 157 ? 5.52 18.031 15.508 1 94 157 ASN A N 1
ATOM 1214 C CA . ASN A 1 157 ? 4.137 18.031 15.039 1 94 157 ASN A CA 1
ATOM 1215 C C . ASN A 1 157 ? 3.385 16.781 15.492 1 94 157 ASN A C 1
ATOM 1217 O O . ASN A 1 157 ? 2.697 16.141 14.688 1 94 157 ASN A O 1
ATOM 1221 N N . LEU A 1 158 ? 3.457 16.484 16.734 1 95.69 158 LEU A N 1
ATOM 1222 C CA . LEU A 1 158 ? 2.963 15.234 17.297 1 95.69 158 LEU A CA 1
ATOM 1223 C C . LEU A 1 158 ? 1.486 15.039 16.969 1 95.69 158 LEU A C 1
ATOM 1225 O O . LEU A 1 158 ? 1.071 13.945 16.594 1 95.69 158 LEU A O 1
ATOM 1229 N N . GLY A 1 159 ? 0.667 16.031 17.109 1 94.06 159 GLY A N 1
ATOM 1230 C CA . GLY A 1 159 ? -0.755 15.906 16.828 1 94.06 159 GLY A CA 1
ATOM 1231 C C . GLY A 1 159 ? -1.05 15.398 15.43 1 94.06 159 GLY A C 1
ATOM 1232 O O . GLY A 1 159 ? -1.9 14.531 15.242 1 94.06 159 GLY A O 1
ATOM 1233 N N . GLU A 1 160 ? -0.339 15.898 14.453 1 92.06 160 GLU A N 1
ATOM 1234 C CA . GLU A 1 160 ? -0.513 15.5 13.062 1 92.06 160 GLU A CA 1
ATOM 1235 C C . GLU A 1 160 ? 0.008 14.086 12.82 1 92.06 160 GLU A C 1
ATOM 1237 O O . GLU A 1 160 ? -0.669 13.266 12.195 1 92.06 160 GLU A O 1
ATOM 1242 N N . TRP A 1 161 ? 1.146 13.852 13.305 1 93.69 161 TRP A N 1
ATOM 1243 C CA . TRP A 1 161 ? 1.787 12.562 13.102 1 93.69 161 TRP A CA 1
ATOM 1244 C C . TRP A 1 161 ? 0.996 11.445 13.781 1 93.69 161 TRP A C 1
ATOM 1246 O O . TRP A 1 161 ? 0.785 10.383 13.203 1 93.69 161 TRP A O 1
ATOM 1256 N N . ARG A 1 162 ? 0.555 11.703 14.969 1 95.62 162 ARG A N 1
ATOM 1257 C CA . ARG A 1 162 ? -0.274 10.766 15.719 1 95.62 162 ARG A CA 1
ATOM 1258 C C . ARG A 1 162 ? -1.566 10.461 14.969 1 95.62 162 ARG A C 1
ATOM 1260 O O . ARG A 1 162 ? -1.977 9.297 14.883 1 95.62 162 ARG A O 1
ATOM 1267 N N . ALA A 1 163 ? -2.193 11.453 14.43 1 91.56 163 ALA A N 1
ATOM 1268 C CA . ALA A 1 163 ? -3.424 11.258 13.664 1 91.56 163 ALA A CA 1
ATOM 1269 C C . ALA A 1 163 ? -3.191 10.336 12.477 1 91.56 163 ALA A C 1
ATOM 1271 O O . ALA A 1 163 ? -4.004 9.445 12.203 1 91.56 163 ALA A O 1
ATOM 1272 N N . HIS A 1 164 ? -2.111 10.547 11.875 1 90.62 164 HIS A N 1
ATOM 1273 C CA . HIS A 1 164 ? -1.771 9.719 10.719 1 90.62 164 HIS A CA 1
ATOM 1274 C C . HIS A 1 164 ? -1.576 8.266 11.125 1 90.62 164 HIS A C 1
ATOM 1276 O O . HIS A 1 164 ? -2.17 7.363 10.523 1 90.62 164 HIS A O 1
ATOM 1282 N N . LEU A 1 165 ? -0.799 8.016 12.133 1 94.94 165 LEU A N 1
ATOM 1283 C CA . LEU A 1 165 ? -0.49 6.652 12.547 1 94.94 165 LEU A CA 1
ATOM 1284 C C . LEU A 1 165 ? -1.74 5.941 13.055 1 94.94 165 LEU A C 1
ATOM 1286 O O . LEU A 1 165 ? -1.958 4.77 12.75 1 94.94 165 LEU A O 1
ATOM 1290 N N . LEU A 1 166 ? -2.557 6.633 13.773 1 94.69 166 LEU A N 1
ATOM 1291 C CA . LEU A 1 166 ? -3.773 6.027 14.305 1 94.69 166 LEU A CA 1
ATOM 1292 C C . LEU A 1 166 ? -4.758 5.711 13.188 1 94.69 166 LEU A C 1
ATOM 1294 O O . LEU A 1 166 ? -5.438 4.684 13.227 1 94.69 166 LEU A O 1
ATOM 1298 N N . THR A 1 167 ? -4.805 6.574 12.211 1 90.5 167 THR A N 1
ATOM 1299 C CA . THR A 1 167 ? -5.672 6.32 11.062 1 90.5 167 THR A CA 1
ATOM 1300 C C . THR A 1 167 ? -5.25 5.051 10.336 1 90.5 167 THR A C 1
ATOM 1302 O O . THR A 1 167 ? -6.09 4.23 9.961 1 90.5 167 THR A O 1
ATOM 1305 N N . ARG A 1 168 ? -3.992 4.895 10.164 1 92.81 168 ARG A N 1
ATOM 1306 C CA . ARG A 1 168 ? -3.471 3.689 9.523 1 92.81 168 ARG A CA 1
ATOM 1307 C C . ARG A 1 168 ? -3.846 2.443 10.32 1 92.81 168 ARG A C 1
ATOM 1309 O O . ARG A 1 168 ? -4.266 1.437 9.742 1 92.81 168 ARG A O 1
ATOM 1316 N N . LEU A 1 169 ? -3.67 2.514 11.57 1 95.5 169 LEU A N 1
ATOM 1317 C CA . LEU A 1 169 ? -3.979 1.378 12.43 1 95.5 169 LEU A CA 1
ATOM 1318 C C . LEU A 1 169 ? -5.48 1.11 12.461 1 95.5 169 LEU A C 1
ATOM 1320 O O . LEU A 1 169 ? -5.91 -0.045 12.469 1 95.5 169 LEU A O 1
ATOM 1324 N N . GLU A 1 170 ? -6.293 2.135 12.469 1 92.06 170 GLU A N 1
ATOM 1325 C CA . GLU A 1 170 ? -7.742 1.996 12.414 1 92.06 170 GLU A CA 1
ATOM 1326 C C . GLU A 1 170 ? -8.18 1.266 11.148 1 92.06 170 GLU A C 1
ATOM 1328 O O . GLU A 1 170 ? -9.055 0.396 11.195 1 92.06 170 GLU A O 1
ATOM 1333 N N . ARG A 1 171 ? -7.559 1.599 10.094 1 90 171 ARG A N 1
ATOM 1334 C CA . ARG A 1 171 ? -7.871 0.938 8.828 1 90 171 ARG A CA 1
ATOM 1335 C C . ARG A 1 171 ? -7.516 -0.544 8.883 1 90 171 ARG A C 1
ATOM 1337 O O . ARG A 1 171 ? -8.258 -1.385 8.375 1 90 171 ARG A O 1
ATOM 1344 N N . GLN A 1 172 ? -6.426 -0.775 9.43 1 92.75 172 GLN A N 1
ATOM 1345 C CA . GLN A 1 172 ? -6.035 -2.172 9.594 1 92.75 172 GLN A CA 1
ATOM 1346 C C . GLN A 1 172 ? -7.055 -2.936 10.43 1 92.75 172 GLN A C 1
ATOM 1348 O O . GLN A 1 172 ? -7.461 -4.039 10.07 1 92.75 172 GLN A O 1
ATOM 1353 N N . VAL A 1 173 ? -7.492 -2.377 11.516 1 92.88 173 VAL A N 1
ATOM 1354 C CA . VAL A 1 173 ? -8.469 -3.004 12.398 1 92.88 173 VAL A CA 1
ATOM 1355 C C . VAL A 1 173 ? -9.773 -3.234 11.648 1 92.88 173 VAL A C 1
ATOM 1357 O O . VAL A 1 173 ? -10.336 -4.332 11.688 1 92.88 173 VAL A O 1
ATOM 1360 N N . ALA A 1 174 ? -10.18 -2.262 10.953 1 86.5 174 ALA A N 1
ATOM 1361 C CA . ALA A 1 174 ? -11.438 -2.346 10.211 1 86.5 174 ALA A CA 1
ATOM 1362 C C . ALA A 1 174 ? -11.352 -3.41 9.117 1 86.5 174 ALA A C 1
ATOM 1364 O O . ALA A 1 174 ? -12.312 -4.156 8.898 1 86.5 174 ALA A O 1
ATOM 1365 N N . GLY A 1 175 ? -10.258 -3.527 8.539 1 86.88 175 GLY A N 1
ATOM 1366 C CA . GLY A 1 175 ? -10.102 -4.41 7.395 1 86.88 175 GLY A CA 1
ATOM 1367 C C . GLY A 1 175 ? -9.859 -5.855 7.785 1 86.88 175 GLY A C 1
ATOM 1368 O O . GLY A 1 175 ? -10.125 -6.77 7 1 86.88 175 GLY A O 1
ATOM 1369 N N . THR A 1 176 ? -9.367 -6.09 8.938 1 90.19 176 THR A N 1
ATOM 1370 C CA . THR A 1 176 ? -8.953 -7.445 9.281 1 90.19 176 THR A CA 1
ATOM 1371 C C . THR A 1 176 ? -9.758 -7.965 10.469 1 90.19 176 THR A C 1
ATOM 1373 O O . THR A 1 176 ? -9.883 -9.172 10.664 1 90.19 176 THR A O 1
ATOM 1376 N N . GLY A 1 177 ? -10.172 -7.082 11.344 1 87.88 177 GLY A N 1
ATOM 1377 C CA . GLY A 1 177 ? -10.789 -7.496 12.594 1 87.88 177 GLY A CA 1
ATOM 1378 C C . GLY A 1 177 ? -9.805 -8.094 13.578 1 87.88 177 GLY A C 1
ATOM 1379 O O . GLY A 1 177 ? -10.195 -8.836 14.484 1 87.88 177 GLY A O 1
ATOM 1380 N N . ASP A 1 178 ? -8.594 -7.828 13.414 1 91.5 178 ASP A N 1
ATOM 1381 C CA . ASP A 1 178 ? -7.531 -8.383 14.242 1 91.5 178 ASP A CA 1
ATOM 1382 C C . ASP A 1 178 ? -7.605 -7.84 15.664 1 91.5 178 ASP A C 1
ATOM 1384 O O . ASP A 1 178 ? -7.535 -6.629 15.883 1 91.5 178 ASP A O 1
ATOM 1388 N N . ARG A 1 179 ? -7.746 -8.734 16.609 1 92.88 179 ARG A N 1
ATOM 1389 C CA . ARG A 1 179 ? -7.918 -8.352 18 1 92.88 179 ARG A CA 1
ATOM 1390 C C . ARG A 1 179 ? -6.668 -7.664 18.547 1 92.88 179 ARG A C 1
ATOM 1392 O O . ARG A 1 179 ? -6.762 -6.68 19.281 1 92.88 179 ARG A O 1
ATOM 1399 N N . ALA A 1 180 ? -5.531 -8.203 18.188 1 95.31 180 ALA A N 1
ATOM 1400 C CA . ALA A 1 180 ? -4.281 -7.617 18.656 1 95.31 180 ALA A CA 1
ATOM 1401 C C . ALA A 1 180 ? -4.141 -6.176 18.172 1 95.31 180 ALA A C 1
ATOM 1403 O O . ALA A 1 180 ? -3.711 -5.297 18.922 1 95.31 180 ALA A O 1
ATOM 1404 N N . ALA A 1 181 ? -4.504 -5.906 16.922 1 96.12 181 ALA A N 1
ATOM 1405 C CA . ALA A 1 181 ? -4.469 -4.555 16.359 1 96.12 181 ALA A CA 1
ATOM 1406 C C . ALA A 1 181 ? -5.449 -3.637 17.078 1 96.12 181 ALA A C 1
ATOM 1408 O O . ALA A 1 181 ? -5.141 -2.475 17.359 1 96.12 181 ALA A O 1
ATOM 1409 N N . ALA A 1 182 ? -6.566 -4.18 17.406 1 96.75 182 ALA A N 1
ATOM 1410 C CA . ALA A 1 182 ? -7.574 -3.402 18.125 1 96.75 182 ALA A CA 1
ATOM 1411 C C . ALA A 1 182 ? -7.09 -3.027 19.516 1 96.75 182 ALA A C 1
ATOM 1413 O O . ALA A 1 182 ? -7.301 -1.901 19.969 1 96.75 182 ALA A O 1
ATOM 1414 N N . GLU A 1 183 ? -6.504 -3.961 20.141 1 97.94 183 GLU A N 1
ATOM 1415 C CA . GLU A 1 183 ? -5.953 -3.701 21.469 1 97.94 183 GLU A CA 1
ATOM 1416 C C . GLU A 1 183 ? -4.84 -2.658 21.406 1 97.94 183 GLU A C 1
ATOM 1418 O O . GLU A 1 183 ? -4.766 -1.778 22.266 1 97.94 183 GLU A O 1
ATOM 1423 N N . LEU A 1 184 ? -4.02 -2.744 20.406 1 97.94 184 LEU A N 1
ATOM 1424 C CA . LEU A 1 184 ? -2.963 -1.757 20.219 1 97.94 184 LEU A CA 1
ATOM 1425 C C . LEU A 1 184 ? -3.553 -0.374 19.953 1 97.94 184 LEU A C 1
ATOM 1427 O O . LEU A 1 184 ? -3.072 0.621 20.5 1 97.94 184 LEU A O 1
ATOM 1431 N N . LEU A 1 185 ? -4.562 -0.31 19.156 1 97.75 185 LEU A N 1
ATOM 1432 C CA . LEU A 1 185 ? -5.238 0.951 18.859 1 97.75 185 LEU A CA 1
ATOM 1433 C C . LEU A 1 185 ? -5.777 1.587 20.125 1 97.75 185 LEU A C 1
ATOM 1435 O O . LEU A 1 185 ? -5.594 2.785 20.359 1 97.75 185 LEU A O 1
ATOM 1439 N N . ALA A 1 186 ? -6.395 0.771 20.984 1 97.56 186 ALA A N 1
ATOM 1440 C CA . ALA A 1 186 ? -6.926 1.265 22.25 1 97.56 186 ALA A CA 1
ATOM 1441 C C . ALA A 1 186 ? -5.809 1.801 23.141 1 97.56 186 ALA A C 1
ATOM 1443 O O . ALA A 1 186 ? -5.941 2.871 23.734 1 97.56 186 ALA A O 1
ATOM 1444 N N . GLU A 1 187 ? -4.754 1.096 23.188 1 98 187 GLU A N 1
ATOM 1445 C CA . GLU A 1 187 ? -3.6 1.512 23.984 1 98 187 GLU A CA 1
ATOM 1446 C C . GLU A 1 187 ? -3.051 2.85 23.5 1 98 187 GLU A C 1
ATOM 1448 O O . GLU A 1 187 ? -2.873 3.779 24.297 1 98 187 GLU A O 1
ATOM 1453 N N . LEU A 1 188 ? -2.816 2.977 22.203 1 97.69 188 LEU A N 1
ATOM 1454 C CA . LEU A 1 188 ? -2.166 4.152 21.625 1 97.69 188 LEU A CA 1
ATOM 1455 C C . LEU A 1 188 ? -3.074 5.371 21.719 1 97.69 188 LEU A C 1
ATOM 1457 O O . LEU A 1 188 ? -2.594 6.496 21.891 1 97.69 188 LEU A O 1
ATOM 1461 N N . THR A 1 189 ? -4.348 5.117 21.594 1 96.38 189 THR A N 1
ATOM 1462 C CA . THR A 1 189 ? -5.312 6.207 21.688 1 96.38 189 THR A CA 1
ATOM 1463 C C . THR A 1 189 ? -5.289 6.828 23.078 1 96.38 189 THR A C 1
ATOM 1465 O O . THR A 1 189 ? -5.594 8.008 23.25 1 96.38 189 THR A O 1
ATOM 1468 N N . ALA A 1 190 ? -4.887 6.082 24.047 1 96.38 190 ALA A N 1
ATOM 1469 C CA . ALA A 1 190 ? -4.859 6.547 25.438 1 96.38 190 ALA A CA 1
ATOM 1470 C C . ALA A 1 190 ? -3.605 7.375 25.719 1 96.38 190 ALA A C 1
ATOM 1472 O O . ALA A 1 190 ? -3.518 8.055 26.734 1 96.38 190 ALA A O 1
ATOM 1473 N N . TYR A 1 191 ? -2.623 7.316 24.828 1 96.38 191 TYR A N 1
ATOM 1474 C CA . TYR A 1 191 ? -1.422 8.125 25 1 96.38 191 TYR A CA 1
ATOM 1475 C C . TYR A 1 191 ? -1.738 9.609 24.844 1 96.38 191 TYR A C 1
ATOM 1477 O O . TYR A 1 191 ? -2.639 9.984 24.094 1 96.38 191 TYR A O 1
ATOM 1485 N N . PRO A 1 192 ? -1.032 10.477 25.516 1 93.5 192 PRO A N 1
ATOM 1486 C CA . PRO A 1 192 ? -1.218 11.906 25.297 1 93.5 192 PRO A CA 1
ATOM 1487 C C . PRO A 1 192 ? -0.678 12.375 23.938 1 93.5 192 PRO A C 1
ATOM 1489 O O . PRO A 1 192 ? 0.085 11.648 23.297 1 93.5 192 PRO A O 1
ATOM 1492 N N . GLY A 1 193 ? -1.019 13.633 23.516 1 88.69 193 GLY A N 1
ATOM 1493 C CA . GLY A 1 193 ? -0.441 14.211 22.312 1 88.69 193 GLY A CA 1
ATOM 1494 C C . GLY A 1 193 ? -1.474 14.852 21.391 1 88.69 193 GLY A C 1
ATOM 1495 O O . GLY A 1 193 ? -1.121 15.531 20.438 1 88.69 193 GLY A O 1
ATOM 1496 N N . GLY A 1 194 ? -2.74 14.656 21.766 1 83.38 194 GLY A N 1
ATOM 1497 C CA . GLY A 1 194 ? -3.795 15.266 20.969 1 83.38 194 GLY A CA 1
ATOM 1498 C C . GLY A 1 194 ? -3.922 14.672 19.578 1 83.38 194 GLY A C 1
ATOM 1499 O O . GLY A 1 194 ? -3.189 13.742 19.234 1 83.38 194 GLY A O 1
ATOM 1500 N N . LEU A 1 195 ? -4.961 15.016 18.812 1 77.06 195 LEU A N 1
ATOM 1501 C CA . LEU A 1 195 ? -5.23 14.602 17.438 1 77.06 195 LEU A CA 1
ATOM 1502 C C . LEU A 1 195 ? -5.52 15.812 16.562 1 77.06 195 LEU A C 1
ATOM 1504 O O . LEU A 1 195 ? -6.527 16.5 16.734 1 77.06 195 LEU A O 1
ATOM 1508 N N . ASP A 1 196 ? -4.473 16.203 15.867 1 74.62 196 ASP A N 1
ATOM 1509 C CA . ASP A 1 196 ? -4.699 17.281 14.906 1 74.62 196 ASP A CA 1
ATOM 1510 C C . ASP A 1 196 ? -5.027 16.703 13.523 1 74.62 196 ASP A C 1
ATOM 1512 O O . ASP A 1 196 ? -4.152 16.625 12.656 1 74.62 196 ASP A O 1
ATOM 1516 N N . ARG A 1 197 ? -6.242 16.234 13.359 1 61.34 197 ARG A N 1
ATOM 1517 C CA . ARG A 1 197 ? -6.66 15.664 12.086 1 61.34 197 ARG A CA 1
ATOM 1518 C C . ARG A 1 197 ? -6.914 16.766 11.055 1 61.34 197 ARG A C 1
ATOM 1520 O O . ARG A 1 197 ? -6.832 16.516 9.852 1 61.34 197 ARG A O 1
ATOM 1527 N N . GLU A 1 198 ? -7.371 17.859 11.648 1 55.59 198 GLU A N 1
ATOM 1528 C CA . GLU A 1 198 ? -7.707 19.016 10.828 1 55.59 198 GLU A CA 1
ATOM 1529 C C . GLU A 1 198 ? -6.52 19.969 10.703 1 55.59 198 GLU A C 1
ATOM 1531 O O . GLU A 1 198 ? -6.695 21.156 10.422 1 55.59 198 GLU A O 1
ATOM 1536 N N . ALA A 1 199 ? -5.41 19.5 11.07 1 51.81 199 ALA A N 1
ATOM 1537 C CA . ALA A 1 199 ? -4.379 20.531 10.93 1 51.81 199 ALA A CA 1
ATOM 1538 C C . ALA A 1 199 ? -4.316 21.047 9.5 1 51.81 199 ALA A C 1
ATOM 1540 O O . ALA A 1 199 ? -4.422 20.266 8.547 1 51.81 199 ALA A O 1
ATOM 1541 N N . GLU A 1 200 ? -4.875 22.078 9.258 1 49.09 200 GLU A N 1
ATOM 1542 C CA . GLU A 1 200 ? -4.832 22.781 7.984 1 49.09 200 GLU A CA 1
ATOM 1543 C C . GLU A 1 200 ? -3.455 22.672 7.336 1 49.09 200 GLU A C 1
ATOM 1545 O O . GLU A 1 200 ? -2.479 23.234 7.832 1 49.09 200 GLU A O 1
ATOM 1550 N N . PRO A 1 201 ? -3.402 21.5 6.613 1 51.56 201 PRO A N 1
ATOM 1551 C CA . PRO A 1 201 ? -2.109 21.547 5.93 1 51.56 201 PRO A CA 1
ATOM 1552 C C . PRO A 1 201 ? -1.676 22.969 5.574 1 51.56 201 PRO A C 1
ATOM 1554 O O . PRO A 1 201 ? -2.52 23.812 5.289 1 51.56 201 PRO A O 1
ATOM 1557 N N . GLN A 1 202 ? -0.686 23.344 6.113 1 55.34 202 GLN A N 1
ATOM 1558 C CA . GLN A 1 202 ? -0.175 24.594 5.562 1 55.34 202 GLN A CA 1
ATOM 1559 C C . GLN A 1 202 ? -0.164 24.562 4.035 1 55.34 202 GLN A C 1
ATOM 1561 O O . GLN A 1 202 ? -0.044 23.484 3.436 1 55.34 202 GLN A O 1
ATOM 1566 N N . PRO A 1 203 ? -0.667 25.609 3.398 1 50.09 203 PRO A N 1
ATOM 1567 C CA . PRO A 1 203 ? -0.813 25.672 1.942 1 50.09 203 PRO A CA 1
ATOM 1568 C C . PRO A 1 203 ? 0.311 24.953 1.2 1 50.09 203 PRO A C 1
ATOM 1570 O O . PRO A 1 203 ? 0.091 24.422 0.113 1 50.09 203 PRO A O 1
ATOM 1573 N N . HIS A 1 204 ? 1.486 24.828 1.917 1 60.41 204 HIS A N 1
ATOM 1574 C CA . HIS A 1 204 ? 2.602 24.328 1.112 1 60.41 204 HIS A CA 1
ATOM 1575 C C . HIS A 1 204 ? 2.945 22.891 1.466 1 60.41 204 HIS A C 1
ATOM 1577 O O . HIS A 1 204 ? 3.826 22.297 0.847 1 60.41 204 HIS A O 1
ATOM 1583 N N . ASP A 1 205 ? 2.086 22.328 2.287 1 80 205 ASP A N 1
ATOM 1584 C CA . ASP A 1 205 ? 2.48 20.969 2.656 1 80 205 ASP A CA 1
ATOM 1585 C C . ASP A 1 205 ? 1.937 19.953 1.662 1 80 205 ASP A C 1
ATOM 1587 O O . ASP A 1 205 ? 0.737 19.938 1.376 1 80 205 ASP A O 1
ATOM 1591 N N . VAL A 1 206 ? 2.92 19.203 1.074 1 88.56 206 VAL A N 1
ATOM 1592 C CA . VAL A 1 206 ? 2.508 18.219 0.086 1 88.56 206 VAL A CA 1
ATOM 1593 C C . VAL A 1 206 ? 2.453 16.828 0.734 1 88.56 206 VAL A C 1
ATOM 1595 O O . VAL A 1 206 ? 1.978 15.867 0.123 1 88.56 206 VAL A O 1
ATOM 1598 N N . VAL A 1 207 ? 2.934 16.703 1.96 1 90.69 207 VAL A N 1
ATOM 1599 C CA . VAL A 1 207 ? 2.834 15.555 2.844 1 90.69 207 VAL A CA 1
ATOM 1600 C C . VAL A 1 207 ? 2.789 16.016 4.297 1 90.69 207 VAL A C 1
ATOM 1602 O O . VAL A 1 207 ? 3.172 17.141 4.609 1 90.69 207 VAL A O 1
ATOM 1605 N N . VAL A 1 208 ? 2.258 15.203 5.148 1 90.94 208 VAL A N 1
ATOM 1606 C CA . VAL A 1 208 ? 2.5 15.414 6.574 1 90.94 208 VAL A CA 1
ATOM 1607 C C . VAL A 1 208 ? 3.883 14.883 6.945 1 90.94 208 VAL A C 1
ATOM 1609 O O . VAL A 1 208 ? 4.094 13.664 7 1 90.94 208 VAL A O 1
ATOM 1612 N N . PRO A 1 209 ? 4.824 15.742 7.207 1 94 209 PRO A N 1
ATOM 1613 C CA . PRO A 1 209 ? 6.164 15.266 7.566 1 94 209 PRO A CA 1
ATOM 1614 C C . PRO A 1 209 ? 6.254 14.797 9.016 1 94 209 PRO A C 1
ATOM 1616 O O . PRO A 1 209 ? 5.406 15.156 9.836 1 94 209 PRO A O 1
ATOM 1619 N N . LEU A 1 210 ? 7.152 13.93 9.297 1 95.44 210 LEU A N 1
ATOM 1620 C CA . LEU A 1 210 ? 7.625 13.734 10.664 1 95.44 210 LEU A CA 1
ATOM 1621 C C . LEU A 1 210 ? 8.664 14.789 11.031 1 95.44 210 LEU A C 1
ATOM 1623 O O . LEU A 1 210 ? 9.781 14.766 10.508 1 95.44 210 LEU A O 1
ATOM 1627 N N . ARG A 1 211 ? 8.273 15.719 11.805 1 96.12 211 ARG A N 1
ATOM 1628 C CA . ARG A 1 211 ? 9.227 16.688 12.328 1 96.12 211 ARG A CA 1
ATOM 1629 C C . ARG A 1 211 ? 9.781 16.25 13.68 1 96.12 211 ARG A C 1
ATOM 1631 O O . ARG A 1 211 ? 9.023 16.078 14.641 1 96.12 211 ARG A O 1
ATOM 1638 N N . TYR A 1 212 ? 11.055 16 13.734 1 96.06 212 TYR A N 1
ATOM 1639 C CA . TYR A 1 212 ? 11.695 15.367 14.875 1 96.06 212 TYR A CA 1
ATOM 1640 C C . TYR A 1 212 ? 12.859 16.203 15.383 1 96.06 212 TYR A C 1
ATOM 1642 O O . TYR A 1 212 ? 13.742 16.594 14.609 1 96.06 212 TYR A O 1
ATOM 1650 N N . ARG A 1 213 ? 12.82 16.5 16.625 1 95.88 213 ARG A N 1
ATOM 1651 C CA . ARG A 1 213 ? 13.922 17.234 17.25 1 95.88 213 ARG A CA 1
ATOM 1652 C C . ARG A 1 213 ? 15.031 16.281 17.688 1 95.88 213 ARG A C 1
ATOM 1654 O O . ARG A 1 213 ? 14.805 15.383 18.5 1 95.88 213 ARG A O 1
ATOM 1661 N N . HIS A 1 214 ? 16.172 16.375 17.125 1 93.81 214 HIS A N 1
ATOM 1662 C CA . HIS A 1 214 ? 17.375 15.641 17.5 1 93.81 214 HIS A CA 1
ATOM 1663 C C . HIS A 1 214 ? 18.484 16.594 17.938 1 93.81 214 HIS A C 1
ATOM 1665 O O . HIS A 1 214 ? 19.109 17.266 17.109 1 93.81 214 HIS A O 1
ATOM 1671 N N . GLN A 1 215 ? 18.75 16.578 19.266 1 88.38 215 GLN A N 1
ATOM 1672 C CA . GLN A 1 215 ? 19.688 17.531 19.828 1 88.38 215 GLN A CA 1
ATOM 1673 C C . GLN A 1 215 ? 19.297 18.969 19.469 1 88.38 215 GLN A C 1
ATOM 1675 O O . GLN A 1 215 ? 18.188 19.406 19.766 1 88.38 215 GLN A O 1
ATOM 1680 N N . GLU A 1 216 ? 20.156 19.766 18.719 1 89.69 216 GLU A N 1
ATOM 1681 C CA . GLU A 1 216 ? 19.859 21.156 18.406 1 89.69 216 GLU A CA 1
ATOM 1682 C C . GLU A 1 216 ? 19.234 21.297 17.031 1 89.69 216 GLU A C 1
ATOM 1684 O O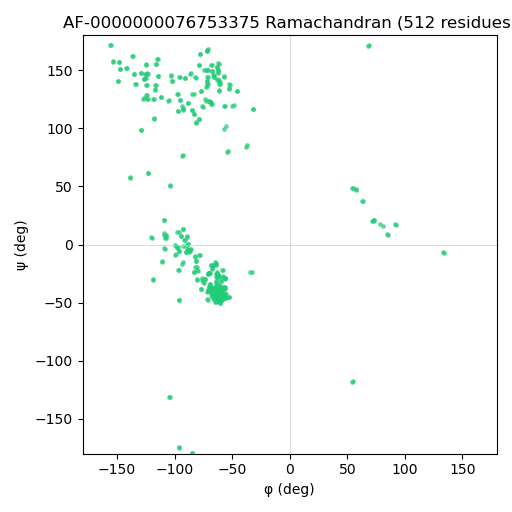 . GLU A 1 216 ? 18.984 22.422 16.562 1 89.69 216 GLU A O 1
ATOM 1689 N N . HIS A 1 217 ? 18.875 20.172 16.484 1 93.75 217 HIS A N 1
ATOM 1690 C CA . HIS A 1 217 ? 18.359 20.219 15.109 1 93.75 217 HIS A CA 1
ATOM 1691 C C . HIS A 1 217 ? 16.906 19.766 15.047 1 93.75 217 HIS A C 1
ATOM 1693 O O . HIS A 1 217 ? 16.5 18.859 15.766 1 93.75 217 HIS A O 1
ATOM 1699 N N . GLU A 1 218 ? 16.125 20.484 14.289 1 96.19 218 GLU A N 1
ATOM 1700 C CA . GLU A 1 218 ? 14.812 20 13.891 1 96.19 218 GLU A CA 1
ATOM 1701 C C . GLU A 1 218 ? 14.859 19.375 12.5 1 96.19 218 GLU A C 1
ATOM 1703 O O . GLU A 1 218 ? 15.156 20.047 11.516 1 96.19 218 GLU A O 1
ATOM 1708 N N . LEU A 1 219 ? 14.609 18.109 12.492 1 96.31 219 LEU A N 1
ATOM 1709 C CA . LEU A 1 219 ? 14.656 17.359 11.242 1 96.31 219 LEU A CA 1
ATOM 1710 C C . LEU A 1 219 ? 13.25 17.078 10.711 1 96.31 219 LEU A C 1
ATOM 1712 O O . LEU A 1 219 ? 12.312 16.922 11.492 1 96.31 219 LEU A O 1
ATOM 1716 N N . SER A 1 220 ? 13.086 17.078 9.414 1 96.12 220 SER A N 1
ATOM 1717 C CA . SER A 1 220 ? 11.812 16.844 8.742 1 96.12 220 SER A CA 1
ATOM 1718 C C . SER A 1 220 ? 11.922 15.695 7.746 1 96.12 220 SER A C 1
ATOM 1720 O O . SER A 1 220 ? 12.812 15.695 6.891 1 96.12 220 SER A O 1
ATOM 1722 N N . PHE A 1 221 ? 10.953 14.742 7.902 1 96 221 PHE A N 1
ATOM 1723 C CA . PHE A 1 221 ? 11.055 13.539 7.086 1 96 221 PHE A CA 1
ATOM 1724 C C . PHE A 1 221 ? 9.758 13.289 6.328 1 96 221 PHE A C 1
ATOM 1726 O O . PHE A 1 221 ? 8.664 13.477 6.871 1 96 221 PHE A O 1
ATOM 1733 N N . LEU A 1 222 ? 9.922 12.812 5.066 1 95.31 222 LEU A N 1
ATOM 1734 C CA . LEU A 1 222 ? 8.852 12.148 4.324 1 95.31 222 LEU A CA 1
ATOM 1735 C C . LEU A 1 222 ? 8.883 10.648 4.566 1 95.31 222 LEU A C 1
ATOM 1737 O O . LEU A 1 222 ? 9.953 10.039 4.625 1 95.31 222 LEU A O 1
ATOM 1741 N N . SER A 1 223 ? 7.727 10.125 4.633 1 95.56 223 SER A N 1
ATOM 1742 C CA . SER A 1 223 ? 7.691 8.68 4.859 1 95.56 223 SER A CA 1
ATOM 1743 C C . SER A 1 223 ? 7.109 7.945 3.654 1 95.56 223 SER A C 1
ATOM 1745 O O . SER A 1 223 ? 6.238 8.477 2.961 1 95.56 223 SER A O 1
ATOM 1747 N N . MET A 1 224 ? 7.598 6.754 3.363 1 96.31 224 MET A N 1
ATOM 1748 C CA . MET A 1 224 ? 7.07 5.824 2.369 1 96.31 224 MET A CA 1
ATOM 1749 C C . MET A 1 224 ? 6.871 4.438 2.973 1 96.31 224 MET A C 1
ATOM 1751 O O . MET A 1 224 ? 7.617 4.031 3.865 1 96.31 224 MET A O 1
ATOM 1755 N N . THR A 1 225 ? 5.902 3.807 2.48 1 97.19 225 THR A N 1
ATOM 1756 C CA . THR A 1 225 ? 5.648 2.418 2.85 1 97.19 225 THR A CA 1
ATOM 1757 C C . THR A 1 225 ? 5.773 1.503 1.635 1 97.19 225 THR A C 1
ATOM 1759 O O . THR A 1 225 ? 5.238 1.804 0.567 1 97.19 225 THR A O 1
ATOM 1762 N N . ALA A 1 226 ? 6.488 0.411 1.807 1 97.25 226 ALA A N 1
ATOM 1763 C CA . ALA A 1 226 ? 6.652 -0.575 0.742 1 97.25 226 ALA A CA 1
ATOM 1764 C C . ALA A 1 226 ? 6.219 -1.962 1.206 1 97.25 226 ALA A C 1
ATOM 1766 O O . ALA A 1 226 ? 6.465 -2.344 2.354 1 97.25 226 ALA A O 1
ATOM 1767 N N . VAL A 1 227 ? 5.625 -2.676 0.304 1 97.62 227 VAL A N 1
ATOM 1768 C CA . VAL A 1 227 ? 5.219 -4.051 0.565 1 97.62 227 VAL A CA 1
ATOM 1769 C C . VAL A 1 227 ? 5.562 -4.93 -0.636 1 97.62 227 VAL A C 1
ATOM 1771 O O . VAL A 1 227 ? 5.785 -4.426 -1.738 1 97.62 227 VAL A O 1
ATOM 1774 N N . PHE A 1 228 ? 5.594 -6.238 -0.413 1 96.31 228 PHE A N 1
ATOM 1775 C CA . PHE A 1 228 ? 5.77 -7.176 -1.513 1 96.31 228 PHE A CA 1
ATOM 1776 C C . PHE A 1 228 ? 4.512 -7.25 -2.371 1 96.31 228 PHE A C 1
ATOM 1778 O O . PHE A 1 228 ? 3.398 -7.285 -1.845 1 96.31 228 PHE A O 1
ATOM 1785 N N . GLY A 1 229 ? 4.672 -7.332 -3.648 1 91.5 229 GLY A N 1
ATOM 1786 C CA . GLY A 1 229 ? 3.576 -7.195 -4.594 1 91.5 229 GLY A CA 1
ATOM 1787 C C . GLY A 1 229 ? 2.76 -8.461 -4.746 1 91.5 229 GLY A C 1
ATOM 1788 O O . GLY A 1 229 ? 1.552 -8.406 -4.988 1 91.5 229 GLY A O 1
ATOM 1789 N N . THR A 1 230 ? 3.434 -9.602 -4.566 1 90.25 230 THR A N 1
ATOM 1790 C CA . THR A 1 230 ? 2.773 -10.852 -4.918 1 90.25 230 THR A CA 1
ATOM 1791 C C . THR A 1 230 ? 3.057 -11.922 -3.869 1 90.25 230 THR A C 1
ATOM 1793 O O . THR A 1 230 ? 3.48 -13.031 -4.207 1 90.25 230 THR A O 1
ATOM 1796 N N . PRO A 1 231 ? 2.725 -11.672 -2.691 1 92.81 231 PRO A N 1
ATOM 1797 C CA . PRO A 1 231 ? 3.086 -12.664 -1.675 1 92.81 231 PRO A CA 1
ATOM 1798 C C . PRO A 1 231 ? 2.254 -13.938 -1.772 1 92.81 231 PRO A C 1
ATOM 1800 O O . PRO A 1 231 ? 1.049 -13.875 -2.023 1 92.81 231 PRO A O 1
ATOM 1803 N N . LEU A 1 232 ? 2.936 -15.086 -1.611 1 93.31 232 LEU A N 1
ATOM 1804 C CA . LEU A 1 232 ? 2.299 -16.406 -1.542 1 93.31 232 LEU A CA 1
ATOM 1805 C C . LEU A 1 232 ? 2.592 -17.078 -0.208 1 93.31 232 LEU A C 1
ATOM 1807 O O . LEU A 1 232 ? 2.305 -18.266 -0.032 1 93.31 232 LEU A O 1
ATOM 1811 N N . ASP A 1 233 ? 3.219 -16.359 0.625 1 95.06 233 ASP A N 1
ATOM 1812 C CA . ASP A 1 233 ? 3.568 -16.766 1.98 1 95.06 233 ASP A CA 1
ATOM 1813 C C . ASP A 1 233 ? 3.025 -15.781 3.014 1 95.06 233 ASP A C 1
ATOM 1815 O O . ASP A 1 233 ? 3.111 -14.57 2.824 1 95.06 233 ASP A O 1
ATOM 1819 N N . VAL A 1 234 ? 2.475 -16.297 4.09 1 95.94 234 VAL A N 1
ATOM 1820 C CA . VAL A 1 234 ? 1.809 -15.492 5.105 1 95.94 234 VAL A CA 1
ATOM 1821 C C . VAL A 1 234 ? 2.789 -14.469 5.68 1 95.94 234 VAL A C 1
ATOM 1823 O O . VAL A 1 234 ? 2.467 -13.289 5.793 1 95.94 234 VAL A O 1
ATOM 1826 N N . THR A 1 235 ? 3.982 -14.914 6.02 1 96.94 235 THR A N 1
ATOM 1827 C CA . THR A 1 235 ? 4.988 -14.023 6.594 1 96.94 235 THR A CA 1
ATOM 1828 C C . THR A 1 235 ? 5.34 -12.906 5.617 1 96.94 235 THR A C 1
ATOM 1830 O O . THR A 1 235 ? 5.367 -11.734 5.996 1 96.94 235 THR A O 1
ATOM 1833 N N . VAL A 1 236 ? 5.523 -13.242 4.375 1 97 236 VAL A N 1
ATOM 1834 C CA . VAL A 1 236 ? 5.898 -12.273 3.346 1 97 236 VAL A CA 1
ATOM 1835 C C . VAL A 1 236 ? 4.773 -11.258 3.156 1 97 236 VAL A C 1
ATOM 1837 O O . VAL A 1 236 ? 5.027 -10.055 3.047 1 97 236 VAL A O 1
ATOM 1840 N N . ALA A 1 237 ? 3.521 -11.742 3.225 1 96.56 237 ALA A N 1
ATOM 1841 C CA . ALA A 1 237 ? 2.354 -10.891 3.018 1 96.56 237 ALA A CA 1
ATOM 1842 C C . ALA A 1 237 ? 2.197 -9.891 4.156 1 96.56 237 ALA A C 1
ATOM 1844 O O . ALA A 1 237 ? 1.486 -8.891 4.016 1 96.56 237 ALA A O 1
ATOM 1845 N N . GLU A 1 238 ? 2.84 -10.164 5.227 1 97.19 238 GLU A N 1
ATOM 1846 C CA . GLU A 1 238 ? 2.598 -9.375 6.438 1 97.19 238 GLU A CA 1
ATOM 1847 C C . GLU A 1 238 ? 3.789 -8.477 6.758 1 97.19 238 GLU A C 1
ATOM 1849 O O . GLU A 1 238 ? 3.832 -7.855 7.82 1 97.19 238 GLU A O 1
ATOM 1854 N N . LEU A 1 239 ? 4.754 -8.383 5.828 1 98 239 LEU A N 1
ATOM 1855 C CA . LEU A 1 239 ? 5.902 -7.5 5.988 1 98 239 LEU A CA 1
ATOM 1856 C C . LEU A 1 239 ? 5.668 -6.172 5.273 1 98 239 LEU A C 1
ATOM 1858 O O . LEU A 1 239 ? 5.051 -6.141 4.203 1 98 239 LEU A O 1
ATOM 1862 N N . ALA A 1 240 ? 6.172 -5.133 5.875 1 97.94 240 ALA A N 1
ATOM 1863 C CA . ALA A 1 240 ? 6.215 -3.812 5.25 1 97.94 240 ALA A CA 1
ATOM 1864 C C . ALA A 1 240 ? 7.508 -3.082 5.598 1 97.94 240 ALA A C 1
ATOM 1866 O O . ALA A 1 240 ? 8.117 -3.346 6.637 1 97.94 240 ALA A O 1
ATOM 1867 N N . ILE A 1 241 ? 7.898 -2.248 4.742 1 97.94 241 ILE A N 1
ATOM 1868 C CA . ILE A 1 241 ? 9.055 -1.389 4.996 1 97.94 241 ILE A CA 1
ATOM 1869 C C . ILE A 1 241 ? 8.594 0.061 5.137 1 97.94 241 ILE A C 1
ATOM 1871 O O . ILE A 1 241 ? 7.844 0.567 4.301 1 97.94 241 ILE A O 1
ATOM 1875 N N . GLU A 1 242 ? 8.969 0.657 6.203 1 97.31 242 GLU A N 1
ATOM 1876 C CA . GLU A 1 242 ? 8.805 2.096 6.383 1 97.31 242 GLU A CA 1
ATOM 1877 C C . GLU A 1 242 ? 10.133 2.83 6.227 1 97.31 242 GLU A C 1
ATOM 1879 O O . GLU A 1 242 ? 11.102 2.521 6.922 1 97.31 242 GLU A O 1
ATOM 1884 N N . SER A 1 243 ? 10.141 3.764 5.332 1 96.88 243 SER A N 1
ATOM 1885 C CA . SER A 1 243 ? 11.359 4.527 5.066 1 96.88 243 SER A CA 1
ATOM 1886 C C . SER A 1 243 ? 11.125 6.023 5.227 1 96.88 243 SER A C 1
ATOM 1888 O O . SER A 1 243 ? 10.023 6.512 4.965 1 96.88 243 SER A O 1
ATOM 1890 N N . PHE A 1 244 ? 12.156 6.711 5.66 1 96.94 244 PHE A N 1
ATOM 1891 C CA . PHE A 1 244 ? 12.078 8.141 5.922 1 96.94 244 PHE A CA 1
ATOM 1892 C C . PHE A 1 244 ? 13.133 8.898 5.125 1 96.94 244 PHE A C 1
ATOM 1894 O O . PHE A 1 244 ? 14.328 8.602 5.215 1 96.94 244 PHE A O 1
ATOM 1901 N N . TYR A 1 245 ? 12.719 9.859 4.371 1 95.5 245 TYR A N 1
ATOM 1902 C CA . TYR A 1 245 ? 13.594 10.688 3.545 1 95.5 245 TYR A CA 1
ATOM 1903 C C . TYR A 1 245 ? 13.555 12.141 3.994 1 95.5 245 TYR A C 1
ATOM 1905 O O . TYR A 1 245 ? 12.562 12.586 4.582 1 95.5 245 TYR A O 1
ATOM 1913 N N . PRO A 1 246 ? 14.656 12.875 3.689 1 95.5 246 PRO A N 1
ATOM 1914 C CA . PRO A 1 246 ? 14.625 14.297 4.055 1 95.5 246 PRO A CA 1
ATOM 1915 C C . PRO A 1 246 ? 13.508 15.062 3.354 1 95.5 246 PRO A C 1
ATOM 1917 O O . PRO A 1 246 ? 13.328 14.93 2.139 1 95.5 246 PRO A O 1
ATOM 1920 N N . ALA A 1 247 ? 12.789 15.82 4.133 1 94 247 ALA A N 1
ATOM 1921 C CA . ALA A 1 247 ? 11.727 16.656 3.574 1 94 247 ALA 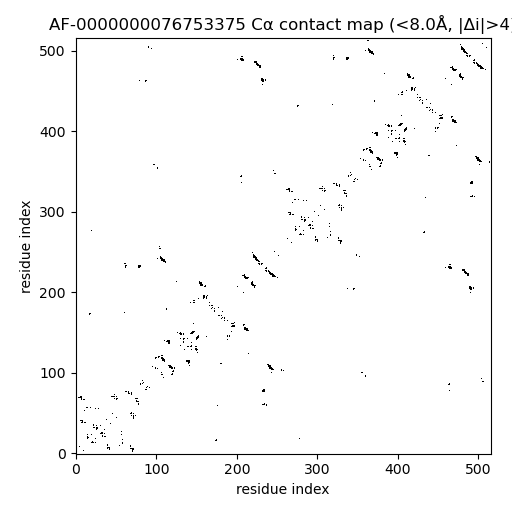A CA 1
ATOM 1922 C C . ALA A 1 247 ? 12.25 18.031 3.182 1 94 247 ALA A C 1
ATOM 1924 O O . ALA A 1 247 ? 11.516 18.844 2.621 1 94 247 ALA A O 1
ATOM 1925 N N . ASP A 1 248 ? 13.516 18.297 3.521 1 92.19 248 ASP A N 1
ATOM 1926 C CA . ASP A 1 248 ? 14.117 19.594 3.188 1 92.19 248 ASP A CA 1
ATOM 1927 C C . ASP A 1 248 ? 15.641 19.469 3.121 1 92.19 248 ASP A C 1
ATOM 1929 O O . ASP A 1 248 ? 16.203 18.438 3.477 1 92.19 248 ASP A O 1
ATOM 1933 N N . ALA A 1 249 ? 16.234 20.578 2.65 1 92.75 249 ALA A N 1
ATOM 1934 C CA . ALA A 1 249 ? 17.672 20.578 2.4 1 92.75 249 ALA A CA 1
ATOM 1935 C C . ALA A 1 249 ? 18.453 20.484 3.707 1 92.75 249 ALA A C 1
ATOM 1937 O O . ALA A 1 249 ? 19.531 19.875 3.754 1 92.75 249 ALA A O 1
ATOM 1938 N N . ALA A 1 250 ? 17.969 21.141 4.746 1 94.69 250 ALA A N 1
ATOM 1939 C CA . ALA A 1 250 ? 18.656 21.125 6.035 1 94.69 250 ALA A CA 1
ATOM 1940 C C . ALA A 1 250 ? 18.75 19.703 6.594 1 94.69 250 ALA A C 1
ATOM 1942 O O . ALA A 1 250 ? 19.797 19.281 7.07 1 94.69 250 ALA A O 1
ATOM 1943 N N . THR A 1 251 ? 17.688 18.953 6.535 1 96.12 251 THR A N 1
ATOM 1944 C CA . THR A 1 251 ? 17.656 17.562 7 1 96.12 251 THR A CA 1
ATOM 1945 C C . THR A 1 251 ? 18.578 16.688 6.16 1 96.12 251 THR A C 1
ATOM 1947 O O . THR A 1 251 ? 19.312 15.859 6.695 1 96.12 251 THR A O 1
ATOM 1950 N N . ALA A 1 252 ? 18.562 16.922 4.848 1 94.31 252 ALA A N 1
ATOM 1951 C CA . ALA A 1 252 ? 19.438 16.172 3.953 1 94.31 252 ALA A CA 1
ATOM 1952 C C . ALA A 1 252 ? 20.906 16.359 4.312 1 94.31 252 ALA A C 1
ATOM 1954 O O . ALA A 1 252 ? 21.672 15.398 4.395 1 94.31 252 ALA A O 1
ATOM 1955 N N . LYS A 1 253 ? 21.234 17.594 4.516 1 94.62 253 LYS A N 1
ATOM 1956 C CA . LYS A 1 253 ? 22.609 17.938 4.871 1 94.62 253 LYS A CA 1
ATOM 1957 C C . LYS A 1 253 ? 23 17.297 6.199 1 94.62 253 LYS A C 1
ATOM 1959 O O . LYS A 1 253 ? 24.094 16.766 6.328 1 94.62 253 LYS A O 1
ATOM 1964 N N . PHE A 1 254 ? 22.156 17.391 7.137 1 95.81 254 PHE A N 1
ATOM 1965 C CA . PHE A 1 254 ? 22.438 16.812 8.445 1 95.81 254 PHE A CA 1
ATOM 1966 C C . PHE A 1 254 ? 22.688 15.305 8.344 1 95.81 254 PHE A C 1
ATOM 1968 O O . PHE A 1 254 ? 23.656 14.797 8.891 1 95.81 254 PHE A O 1
ATOM 1975 N N . LEU A 1 255 ? 21.812 14.508 7.621 1 93.38 255 LEU A N 1
ATOM 1976 C CA . LEU A 1 255 ? 21.906 13.062 7.512 1 93.38 255 LEU A CA 1
ATOM 1977 C C . LEU A 1 255 ? 23.203 12.648 6.812 1 93.38 255 LEU A C 1
ATOM 1979 O O . LEU A 1 255 ? 23.812 11.633 7.16 1 93.38 255 LEU A O 1
ATOM 1983 N N . ARG A 1 256 ? 23.656 13.414 5.895 1 90.75 256 ARG A N 1
ATOM 1984 C CA . ARG A 1 256 ? 24.906 13.125 5.188 1 90.75 256 ARG A CA 1
ATOM 1985 C C . ARG A 1 256 ? 26.109 13.305 6.105 1 90.75 256 ARG A C 1
ATOM 1987 O O . ARG A 1 256 ? 27.188 12.789 5.824 1 90.75 256 ARG A O 1
ATOM 1994 N N . SER A 1 257 ? 25.906 14.125 7.098 1 89.38 257 SER A N 1
ATOM 1995 C CA . SER A 1 257 ? 27 14.422 8.008 1 89.38 257 SER A CA 1
ATOM 1996 C C . SER A 1 257 ? 27.141 13.336 9.07 1 89.38 257 SER A C 1
ATOM 1998 O O . SER A 1 257 ? 28.125 13.32 9.828 1 89.38 257 SER A O 1
ATOM 2000 N N . LEU A 1 258 ? 26.219 12.445 9.18 1 82.62 258 LEU A N 1
ATOM 2001 C CA . LEU A 1 258 ? 26.266 11.367 10.164 1 82.62 258 LEU A CA 1
ATOM 2002 C C . LEU A 1 258 ? 27.344 10.344 9.789 1 82.62 258 LEU A C 1
ATOM 2004 O O . LEU A 1 258 ? 27.594 10.109 8.609 1 82.62 258 LEU A O 1
ATOM 2008 N N . MET B 1 1 ? -26.969 19.359 -21.938 1 35.94 1 MET B N 1
ATOM 2009 C CA . MET B 1 1 ? -26.078 20 -20.969 1 35.94 1 MET B CA 1
ATOM 2010 C C . MET B 1 1 ? -25.609 19 -19.906 1 35.94 1 MET B C 1
ATOM 2012 O O . MET B 1 1 ? -26.422 18.453 -19.172 1 35.94 1 MET B O 1
ATOM 2016 N N . THR B 1 2 ? -24.594 18.25 -20.156 1 47.12 2 THR B N 1
ATOM 2017 C CA . THR B 1 2 ? -24.203 17.156 -19.281 1 47.12 2 THR B CA 1
ATOM 2018 C C . THR B 1 2 ? -24.016 17.656 -17.859 1 47.12 2 THR B C 1
ATOM 2020 O O . THR B 1 2 ? -23.156 18.5 -17.594 1 47.12 2 THR B O 1
ATOM 2023 N N . ARG B 1 3 ? -25.109 17.844 -17.078 1 58.91 3 ARG B N 1
ATOM 2024 C CA . ARG B 1 3 ? -25.219 18.453 -15.75 1 58.91 3 ARG B CA 1
ATOM 2025 C C . ARG B 1 3 ? -24.203 17.859 -14.789 1 58.91 3 ARG B C 1
ATOM 2027 O O . ARG B 1 3 ? -24.031 16.641 -14.711 1 58.91 3 ARG B O 1
ATOM 2034 N N . ARG B 1 4 ? -23.375 18.734 -14.32 1 68.94 4 ARG B N 1
ATOM 2035 C CA . ARG B 1 4 ? -22.422 18.328 -13.281 1 68.94 4 ARG B CA 1
ATOM 2036 C C . ARG B 1 4 ? -23.156 17.734 -12.078 1 68.94 4 ARG B C 1
ATOM 2038 O O . ARG B 1 4 ? -24.109 18.328 -11.57 1 68.94 4 ARG B O 1
ATOM 2045 N N . PRO B 1 5 ? -22.875 16.531 -11.805 1 78.38 5 PRO B N 1
ATOM 2046 C CA . PRO B 1 5 ? -23.578 15.891 -10.688 1 78.38 5 PRO B CA 1
ATOM 2047 C C . PRO B 1 5 ? -23.516 16.703 -9.398 1 78.38 5 PRO B C 1
ATOM 2049 O O . PRO B 1 5 ? -22.516 17.391 -9.148 1 78.38 5 PRO B O 1
ATOM 2052 N N . ALA B 1 6 ? -24.641 16.75 -8.773 1 91.62 6 ALA B N 1
ATOM 2053 C CA . ALA B 1 6 ? -24.688 17.375 -7.457 1 91.62 6 ALA B CA 1
ATOM 2054 C C . ALA B 1 6 ? -23.828 16.625 -6.453 1 91.62 6 ALA B C 1
ATOM 2056 O O . ALA B 1 6 ? -23.531 15.445 -6.633 1 91.62 6 ALA B O 1
ATOM 2057 N N . VAL B 1 7 ? -23.344 17.344 -5.449 1 96.56 7 VAL B N 1
ATOM 2058 C CA . VAL B 1 7 ? -22.453 16.766 -4.445 1 96.56 7 VAL B CA 1
ATOM 2059 C C . VAL B 1 7 ? -23.109 15.562 -3.785 1 96.56 7 VAL B C 1
ATOM 2061 O O . VAL B 1 7 ? -22.453 14.562 -3.512 1 96.56 7 VAL B O 1
ATOM 2064 N N . GLY B 1 8 ? -24.391 15.664 -3.572 1 96.25 8 GLY B N 1
ATOM 2065 C CA . GLY B 1 8 ? -25.109 14.555 -2.963 1 96.25 8 GLY B CA 1
ATOM 2066 C C . GLY B 1 8 ? -25.078 13.289 -3.795 1 96.25 8 GLY B C 1
ATOM 2067 O O . GLY B 1 8 ? -24.906 12.195 -3.258 1 96.25 8 GLY B O 1
ATOM 2068 N N . GLU B 1 9 ? -25.266 13.461 -5.07 1 95.44 9 GLU B N 1
ATOM 2069 C CA . GLU B 1 9 ? -25.203 12.328 -5.988 1 95.44 9 GLU B CA 1
ATOM 2070 C C . GLU B 1 9 ? -23.828 11.695 -6.012 1 95.44 9 GLU B C 1
ATOM 2072 O O . GLU B 1 9 ? -23.688 10.477 -6.059 1 95.44 9 GLU B O 1
ATOM 2077 N N . LEU B 1 10 ? -22.828 12.523 -5.992 1 96 10 LEU B N 1
ATOM 2078 C CA . LEU B 1 10 ? -21.453 12.023 -5.992 1 96 10 LEU B CA 1
ATOM 2079 C C . LEU B 1 10 ? -21.156 11.258 -4.707 1 96 10 LEU B C 1
ATOM 2081 O O . LEU B 1 10 ? -20.547 10.188 -4.746 1 96 10 LEU B O 1
ATOM 2085 N N . LEU B 1 11 ? -21.625 11.797 -3.637 1 96.88 11 LEU B N 1
ATOM 2086 C CA . LEU B 1 11 ? -21.422 11.141 -2.35 1 96.88 11 LEU B CA 1
ATOM 2087 C C . LEU B 1 11 ? -22.141 9.797 -2.307 1 96.88 11 LEU B C 1
ATOM 2089 O O . LEU B 1 11 ? -21.578 8.805 -1.82 1 96.88 11 LEU B O 1
ATOM 2093 N N . ARG B 1 12 ? -23.328 9.82 -2.832 1 95.5 12 ARG B N 1
ATOM 2094 C CA . ARG B 1 12 ? -24.062 8.57 -2.918 1 95.5 12 ARG B CA 1
ATOM 2095 C C . ARG B 1 12 ? -23.297 7.543 -3.756 1 95.5 12 ARG B C 1
ATOM 2097 O O . ARG B 1 12 ? -23.219 6.371 -3.387 1 95.5 12 ARG B O 1
ATOM 2104 N N . GLY B 1 13 ? -22.797 7.965 -4.836 1 94.69 13 GLY B N 1
ATOM 2105 C CA . GLY B 1 13 ? -22 7.09 -5.68 1 94.69 13 GLY B CA 1
ATOM 2106 C C . GLY B 1 13 ? -20.828 6.473 -4.953 1 94.69 13 GLY B C 1
ATOM 2107 O O . GLY B 1 13 ? -20.578 5.27 -5.078 1 94.69 13 GLY B O 1
ATOM 2108 N N . TRP B 1 14 ? -20.078 7.246 -4.203 1 95.44 14 TRP B N 1
ATOM 2109 C CA . TRP B 1 14 ? -18.938 6.754 -3.43 1 95.44 14 TRP B CA 1
ATOM 2110 C C . TRP B 1 14 ? -19.406 5.785 -2.342 1 95.44 14 TRP B C 1
ATOM 2112 O O . TRP B 1 14 ? -18.766 4.758 -2.111 1 95.44 14 TRP B O 1
ATOM 2122 N N . ARG B 1 15 ? -20.484 6.152 -1.664 1 94.31 15 ARG B N 1
ATOM 2123 C CA . ARG B 1 15 ? -21.031 5.262 -0.647 1 94.31 15 ARG B CA 1
ATOM 2124 C C . ARG B 1 15 ? -21.375 3.896 -1.239 1 94.31 15 ARG B C 1
ATOM 2126 O O . ARG B 1 15 ? -21.047 2.863 -0.658 1 94.31 15 ARG B O 1
ATOM 2133 N N . GLU B 1 16 ? -21.984 3.889 -2.42 1 91.38 16 GLU B N 1
ATOM 2134 C CA . GLU B 1 16 ? -22.375 2.65 -3.09 1 91.38 16 GLU B CA 1
ATOM 2135 C C . GLU B 1 16 ? -21.156 1.866 -3.553 1 91.38 16 GLU B C 1
ATOM 2137 O O . GLU B 1 16 ? -21.125 0.638 -3.453 1 91.38 16 GLU B O 1
ATOM 2142 N N . ARG B 1 17 ? -20.219 2.555 -3.988 1 89.88 17 ARG B N 1
ATOM 2143 C CA . ARG B 1 17 ? -18.984 1.913 -4.426 1 89.88 17 ARG B CA 1
ATOM 2144 C C . ARG B 1 17 ? -18.281 1.211 -3.264 1 89.88 17 ARG B C 1
ATOM 2146 O O . ARG B 1 17 ? -17.641 0.174 -3.449 1 89.88 17 ARG B O 1
ATOM 2153 N N . ARG B 1 18 ? -18.438 1.774 -2.086 1 89.19 18 ARG B N 1
ATOM 2154 C CA . ARG B 1 18 ? -17.859 1.16 -0.893 1 89.19 18 ARG B CA 1
ATOM 2155 C C . ARG B 1 18 ? -18.828 0.147 -0.281 1 89.19 18 ARG B C 1
ATOM 2157 O O . ARG B 1 18 ? -18.578 -0.37 0.811 1 89.19 18 ARG B O 1
ATOM 2164 N N . ARG B 1 19 ? -19.969 0.014 -0.922 1 84.56 19 ARG B N 1
ATOM 2165 C CA . ARG B 1 19 ? -20.984 -0.962 -0.536 1 84.56 19 ARG B CA 1
ATOM 2166 C C . ARG B 1 19 ? -21.516 -0.667 0.859 1 84.56 19 ARG B C 1
ATOM 2168 O O . ARG B 1 19 ? -21.75 -1.586 1.646 1 84.56 19 ARG B O 1
ATOM 2175 N N . LEU B 1 20 ? -21.641 0.542 1.143 1 88.38 20 LEU B N 1
ATOM 2176 C CA . LEU B 1 20 ? -22.188 0.956 2.43 1 88.38 20 LEU B CA 1
ATOM 2177 C C . LEU B 1 20 ? -23.641 1.39 2.285 1 88.38 20 LEU B C 1
ATOM 2179 O O . LEU B 1 20 ? -24 2.029 1.296 1 88.38 20 LEU B O 1
ATOM 2183 N N . THR B 1 21 ? -24.422 1.001 3.309 1 87.75 21 THR B N 1
ATOM 2184 C CA . THR B 1 21 ? -25.75 1.581 3.414 1 87.75 21 THR B CA 1
ATOM 2185 C C . THR B 1 21 ? -25.688 2.992 3.994 1 87.75 21 THR B C 1
ATOM 2187 O O . THR B 1 21 ? -24.656 3.393 4.547 1 87.75 21 THR B O 1
ATOM 2190 N N . GLN B 1 22 ? -26.781 3.666 3.797 1 90.88 22 GLN B N 1
ATOM 2191 C CA . GLN B 1 22 ? -26.844 5 4.387 1 90.88 22 GLN B CA 1
ATOM 2192 C C . GLN B 1 22 ? -26.688 4.934 5.906 1 90.88 22 GLN B C 1
ATOM 2194 O O . GLN B 1 22 ? -25.969 5.734 6.496 1 90.88 22 GLN B O 1
ATOM 2199 N N . LEU B 1 23 ? -27.25 3.971 6.465 1 90.12 23 LEU B N 1
ATOM 2200 C CA . LEU B 1 23 ? -27.203 3.812 7.914 1 90.12 23 LEU B CA 1
ATOM 2201 C C . LEU B 1 23 ? -25.781 3.516 8.383 1 90.12 23 LEU B C 1
ATOM 2203 O O . LEU B 1 23 ? -25.297 4.133 9.336 1 90.12 23 LEU B O 1
ATOM 2207 N N . SER B 1 24 ? -25.125 2.648 7.699 1 88.56 24 SER B N 1
ATOM 2208 C CA . SER B 1 24 ? -23.75 2.289 8.078 1 88.56 24 SER B CA 1
ATOM 2209 C C . SER B 1 24 ? -22.828 3.492 7.988 1 88.56 24 SER B C 1
ATOM 2211 O O . SER B 1 24 ? -22.031 3.734 8.898 1 88.56 24 SER B O 1
ATOM 2213 N N . LEU B 1 25 ? -22.953 4.176 6.922 1 93.25 25 LEU B N 1
ATOM 2214 C CA . LEU B 1 25 ? -22.109 5.352 6.75 1 93.25 25 LEU B CA 1
ATOM 2215 C C . LEU B 1 25 ? -22.422 6.41 7.801 1 93.25 25 LEU B C 1
ATOM 2217 O O . LEU B 1 25 ? -21.531 7.066 8.328 1 93.25 25 LEU B O 1
ATOM 2221 N N . SER B 1 26 ? -23.688 6.598 8.078 1 95.06 26 SER B N 1
ATOM 2222 C CA . SER B 1 26 ? -24.078 7.594 9.07 1 95.06 26 SER B CA 1
ATOM 2223 C C . SER B 1 26 ? -23.469 7.281 10.438 1 95.06 26 SER B C 1
ATOM 2225 O O . SER B 1 26 ? -23.031 8.188 11.148 1 95.06 26 SER B O 1
ATOM 2227 N N . LEU B 1 27 ? -23.438 6.109 10.828 1 90.31 27 LEU B N 1
ATOM 2228 C CA . LEU B 1 27 ? -22.859 5.684 12.102 1 90.31 27 LEU B CA 1
ATOM 2229 C C . LEU B 1 27 ? -21.344 5.887 12.117 1 90.31 27 LEU B C 1
ATOM 2231 O O . LEU B 1 27 ? -20.797 6.426 13.078 1 90.31 27 LEU B O 1
ATOM 2235 N N . GLN B 1 28 ? -20.719 5.484 11.023 1 88 28 GLN B N 1
ATOM 2236 C CA . GLN B 1 28 ? -19.281 5.598 10.914 1 88 28 GLN B CA 1
ATOM 2237 C C . GLN B 1 28 ? -18.828 7.059 10.961 1 88 28 GLN B C 1
ATOM 2239 O O . GLN B 1 28 ? -17.812 7.383 11.562 1 88 28 GLN B O 1
ATOM 2244 N N . ALA B 1 29 ? -19.594 7.84 10.32 1 92.25 29 ALA B N 1
ATOM 2245 C CA . ALA B 1 29 ? -19.234 9.25 10.172 1 92.25 29 ALA B CA 1
ATOM 2246 C C . ALA B 1 29 ? -19.766 10.078 11.336 1 92.25 29 ALA B C 1
ATOM 2248 O O . ALA B 1 29 ? -19.531 11.289 11.406 1 92.25 29 ALA B O 1
ATOM 2249 N N . ASP B 1 30 ? -20.5 9.484 12.188 1 92.31 30 ASP B N 1
ATOM 2250 C CA . ASP B 1 30 ? -21.125 10.172 13.312 1 92.31 30 ASP B CA 1
ATOM 2251 C C . ASP B 1 30 ? -22.016 11.312 12.828 1 92.31 30 ASP B C 1
ATOM 2253 O O . ASP B 1 30 ? -21.875 12.453 13.273 1 92.31 30 ASP B O 1
ATOM 2257 N N . VAL B 1 31 ? -22.812 11.023 11.891 1 94.12 31 VAL B N 1
ATOM 2258 C CA . VAL B 1 31 ? -23.859 11.891 11.367 1 94.12 31 VAL B CA 1
ATOM 2259 C C . VAL B 1 31 ? -25.203 11.164 11.406 1 94.12 31 VAL B C 1
ATOM 2261 O O . VAL B 1 31 ? -25.25 9.938 11.32 1 94.12 31 VAL B O 1
ATOM 2264 N N . SER B 1 32 ? -26.234 11.906 11.625 1 93.94 32 SER B N 1
ATOM 2265 C CA . SER B 1 32 ? -27.547 11.266 11.664 1 93.94 32 SER B CA 1
ATOM 2266 C C . SER B 1 32 ? -27.922 10.695 10.297 1 93.94 32 SER B C 1
ATOM 2268 O O . SER B 1 32 ? -27.594 11.281 9.266 1 93.94 32 SER B O 1
ATOM 2270 N N . ALA B 1 33 ? -28.609 9.602 10.367 1 93.69 33 ALA B N 1
ATOM 2271 C CA . ALA B 1 33 ? -29.109 9 9.133 1 93.69 33 ALA B CA 1
ATOM 2272 C C . ALA B 1 33 ? -29.984 9.977 8.359 1 93.69 33 ALA B C 1
ATOM 2274 O O . ALA B 1 33 ? -29.938 10.016 7.129 1 93.69 33 ALA B O 1
ATOM 2275 N N . ARG B 1 34 ? -30.734 10.695 9.086 1 94.81 34 ARG B N 1
ATOM 2276 C CA . ARG B 1 34 ? -31.609 11.688 8.453 1 94.81 34 ARG B CA 1
ATOM 2277 C C . ARG B 1 34 ? -30.781 12.75 7.734 1 94.81 34 ARG B C 1
ATOM 2279 O O . ARG B 1 34 ? -31.078 13.094 6.586 1 94.81 34 ARG B O 1
ATOM 2286 N N . HIS B 1 35 ? -29.812 13.266 8.352 1 95.75 35 HIS B N 1
ATOM 2287 C CA . HIS B 1 35 ? -28.984 14.297 7.746 1 95.75 35 HIS B CA 1
ATOM 2288 C C . HIS B 1 35 ? -28.266 13.773 6.508 1 95.75 35 HIS B C 1
ATOM 2290 O O . HIS B 1 35 ? -28.219 14.453 5.48 1 95.75 35 HIS B O 1
ATOM 2296 N N . LEU B 1 36 ? -27.734 12.625 6.633 1 96.44 36 LEU B N 1
ATOM 2297 C CA . LEU B 1 36 ? -27.062 12.023 5.488 1 96.44 36 LEU B CA 1
ATOM 2298 C C . LEU B 1 36 ? -28.031 11.844 4.324 1 96.44 36 LEU B C 1
ATOM 2300 O O . LEU B 1 36 ? -27.688 12.117 3.174 1 96.44 36 LEU B O 1
ATOM 2304 N N . SER B 1 37 ? -29.219 11.375 4.617 1 95.94 37 SER B N 1
ATOM 2305 C CA . SER B 1 37 ? -30.25 11.234 3.592 1 95.94 37 SER B CA 1
ATOM 2306 C C . SER B 1 37 ? -30.547 12.57 2.916 1 95.94 37 SER B C 1
ATOM 2308 O O . SER B 1 37 ? -30.641 12.641 1.688 1 95.94 37 SER B O 1
ATOM 2310 N N . PHE B 1 38 ? -30.656 13.57 3.664 1 96.5 38 PHE B N 1
ATOM 2311 C CA . PHE B 1 38 ? -30.906 14.898 3.123 1 96.5 38 PHE B CA 1
ATOM 2312 C C . PHE B 1 38 ? -29.766 15.352 2.217 1 96.5 38 PHE B C 1
ATOM 2314 O O . PHE B 1 38 ? -30 15.977 1.18 1 96.5 38 PHE B O 1
ATOM 2321 N N . ILE B 1 39 ? -28.578 15.055 2.561 1 96.31 39 ILE B N 1
ATOM 2322 C CA . ILE B 1 39 ? -27.406 15.414 1.757 1 96.31 39 ILE B CA 1
ATOM 2323 C C . ILE B 1 39 ? -27.438 14.664 0.43 1 96.31 39 ILE B C 1
ATOM 2325 O O . ILE B 1 39 ? -27.312 15.266 -0.638 1 96.31 39 ILE B O 1
ATOM 2329 N N . GLU B 1 40 ? -27.703 13.383 0.531 1 96.25 40 GLU B N 1
ATOM 2330 C CA . GLU B 1 40 ? -27.641 12.547 -0.661 1 96.25 40 GLU B CA 1
ATOM 2331 C C . GLU B 1 40 ? -28.797 12.852 -1.613 1 96.25 40 GLU B C 1
ATOM 2333 O O . GLU B 1 40 ? -28.672 12.641 -2.822 1 96.25 40 GLU B O 1
ATOM 2338 N N . THR B 1 41 ? -29.906 13.383 -1.069 1 94.62 41 THR B N 1
ATOM 2339 C CA . THR B 1 41 ? -31.078 13.664 -1.896 1 94.62 41 THR B CA 1
ATOM 2340 C C . THR B 1 41 ? -31.125 15.133 -2.285 1 94.62 41 THR B C 1
ATOM 2342 O O . THR B 1 41 ? -32.062 15.562 -2.98 1 94.62 41 THR B O 1
ATOM 2345 N N . GLY B 1 42 ? -30.203 15.906 -1.85 1 94 42 GLY B N 1
ATOM 2346 C CA . GLY B 1 42 ? -30.109 17.312 -2.24 1 94 42 GLY B CA 1
ATOM 2347 C C . GLY B 1 42 ? -30.969 18.219 -1.392 1 94 42 GLY B C 1
ATOM 2348 O O . GLY B 1 42 ? -31.078 19.422 -1.674 1 94 42 GLY B O 1
ATOM 2349 N N . ARG B 1 43 ? -31.531 17.781 -0.399 1 95.06 43 ARG B N 1
ATOM 2350 C CA . ARG B 1 43 ? -32.375 18.562 0.478 1 95.06 43 ARG B CA 1
ATOM 2351 C C . ARG B 1 43 ? -31.562 19.391 1.457 1 95.06 43 ARG B C 1
ATOM 2353 O O . ARG B 1 43 ? -32.062 20.344 2.051 1 95.06 43 ARG B O 1
ATOM 2360 N N . SER B 1 44 ? -30.359 19.031 1.66 1 94.88 44 SER B N 1
ATOM 2361 C CA . SER B 1 44 ? -29.406 19.781 2.482 1 94.88 44 SER B CA 1
ATOM 2362 C C . SER B 1 44 ? -28.062 19.922 1.791 1 94.88 44 SER B C 1
ATOM 2364 O O . SER B 1 44 ? -27.578 18.969 1.177 1 94.88 44 SER B O 1
ATOM 2366 N N . ARG B 1 45 ? -27.578 21.062 1.929 1 93.62 45 ARG B N 1
ATOM 2367 C CA . ARG B 1 45 ? -26.234 21.281 1.396 1 93.62 45 ARG B CA 1
ATOM 2368 C C . ARG B 1 45 ? -25.172 21.062 2.469 1 93.62 45 ARG B C 1
ATOM 2370 O O . ARG B 1 45 ? -25.156 21.766 3.482 1 93.62 45 ARG B O 1
ATOM 2377 N N . PRO B 1 46 ? -24.359 20.172 2.23 1 96.38 46 PRO B N 1
ATOM 2378 C CA . PRO B 1 46 ? -23.328 19.922 3.25 1 96.38 46 PRO B CA 1
ATOM 2379 C C . PRO B 1 46 ? -22.25 21.016 3.273 1 96.38 46 PRO B C 1
ATOM 2381 O O . PRO B 1 46 ? -21.984 21.641 2.246 1 96.38 46 PRO B O 1
ATOM 2384 N N . THR B 1 47 ? -21.656 21.266 4.434 1 96.06 47 THR B N 1
ATOM 2385 C CA . THR B 1 47 ? -20.484 22.125 4.555 1 96.06 47 THR B CA 1
ATOM 2386 C C . THR B 1 47 ? -19.25 21.438 3.982 1 96.06 47 THR B C 1
ATOM 2388 O O . THR B 1 47 ? -19.281 20.234 3.689 1 96.06 47 THR B O 1
ATOM 2391 N N . SER B 1 48 ? -18.188 22.188 3.77 1 96.38 48 SER B N 1
ATOM 2392 C CA . SER B 1 48 ? -16.938 21.609 3.312 1 96.38 48 SER B CA 1
ATOM 2393 C C . SER B 1 48 ? -16.391 20.594 4.32 1 96.38 48 SER B C 1
ATOM 2395 O O . SER B 1 48 ? -15.875 19.547 3.941 1 96.38 48 SER B O 1
ATOM 2397 N N . GLU B 1 49 ? -16.625 20.891 5.543 1 94.38 49 GLU B N 1
ATOM 2398 C CA . GLU B 1 49 ? -16.172 20 6.609 1 94.38 49 GLU B CA 1
ATOM 2399 C C . GLU B 1 49 ? -16.922 18.672 6.559 1 94.38 49 GLU B C 1
ATOM 2401 O O . GLU B 1 49 ? -16.328 17.609 6.734 1 94.38 49 GLU B O 1
ATOM 2406 N N . MET B 1 50 ? -18.188 18.75 6.316 1 95.5 50 MET B N 1
ATOM 2407 C CA . MET B 1 50 ? -19 17.547 6.227 1 95.5 50 MET B CA 1
ATOM 2408 C C . MET B 1 50 ? -18.594 16.703 5.027 1 95.5 50 MET B C 1
ATOM 2410 O O . MET B 1 50 ? -18.5 15.477 5.129 1 95.5 50 MET B O 1
ATOM 2414 N N . ILE B 1 51 ? -18.328 17.359 3.922 1 96.81 51 ILE B N 1
ATOM 2415 C CA . ILE B 1 51 ? -17.891 16.656 2.719 1 96.81 51 ILE B CA 1
ATOM 2416 C C . ILE B 1 51 ? -16.594 15.906 3.002 1 96.81 51 ILE B C 1
ATOM 2418 O O . ILE B 1 51 ? -16.484 14.711 2.705 1 96.81 51 ILE B O 1
ATOM 2422 N N . LEU B 1 52 ? -15.648 16.531 3.658 1 94.75 52 LEU B N 1
ATOM 2423 C CA . LEU B 1 52 ? -14.352 15.93 3.926 1 94.75 52 LEU B CA 1
ATOM 2424 C C . LEU B 1 52 ? -14.477 14.805 4.953 1 94.75 52 LEU B C 1
ATOM 2426 O O . LEU B 1 52 ? -13.805 13.781 4.84 1 94.75 52 LEU B O 1
ATOM 2430 N N . ARG B 1 53 ? -15.32 15 5.863 1 93.81 53 ARG B N 1
ATOM 2431 C CA . ARG B 1 53 ? -15.57 13.953 6.852 1 93.81 53 ARG B CA 1
ATOM 2432 C C . ARG B 1 53 ? -16.109 12.688 6.184 1 93.81 53 ARG B C 1
ATOM 2434 O O . ARG B 1 53 ? -15.625 11.586 6.465 1 93.81 53 ARG B O 1
ATOM 2441 N N . LEU B 1 54 ? -17.078 12.867 5.348 1 95.88 54 LEU B N 1
ATOM 2442 C CA . LEU B 1 54 ? -17.625 11.727 4.625 1 95.88 54 LEU B CA 1
ATOM 2443 C C . LEU B 1 54 ? -16.578 11.086 3.721 1 95.88 54 LEU B C 1
ATOM 2445 O O . LEU B 1 54 ? -16.516 9.867 3.598 1 95.88 54 LEU B O 1
ATOM 2449 N N . CYS B 1 55 ? -15.758 11.906 3.123 1 95.62 55 CYS B N 1
ATOM 2450 C CA . CYS B 1 55 ? -14.688 11.406 2.273 1 95.62 55 CYS B CA 1
ATOM 2451 C C . CYS B 1 55 ? -13.719 10.531 3.068 1 95.62 55 CYS B C 1
ATOM 2453 O O . CYS B 1 55 ? -13.242 9.516 2.568 1 95.62 55 CYS B O 1
ATOM 2455 N N . ASP B 1 56 ? -13.477 10.938 4.27 1 91.69 56 ASP B N 1
ATOM 2456 C CA . ASP B 1 56 ? -12.594 10.164 5.137 1 91.69 56 ASP B CA 1
ATOM 2457 C C . ASP B 1 56 ? -13.148 8.766 5.383 1 91.69 56 ASP B C 1
ATOM 2459 O O . ASP B 1 56 ? -12.438 7.77 5.199 1 91.69 56 ASP B O 1
ATOM 2463 N N . GLU B 1 57 ? -14.383 8.711 5.668 1 91.06 57 GLU B N 1
ATOM 2464 C CA . GLU B 1 57 ? -15.016 7.438 5.98 1 91.06 57 GLU B CA 1
ATOM 2465 C C . GLU B 1 57 ? -15.148 6.562 4.738 1 91.06 57 GLU B C 1
ATOM 2467 O O . GLU B 1 57 ? -15.148 5.332 4.832 1 91.06 57 GLU B O 1
ATOM 2472 N N . LEU B 1 58 ? -15.18 7.238 3.633 1 93.75 58 LEU B N 1
ATOM 2473 C CA . LEU B 1 58 ? -15.367 6.52 2.377 1 93.75 58 LEU B CA 1
ATOM 2474 C C . LEU B 1 58 ? -14.023 6.273 1.692 1 93.75 58 LEU B C 1
ATOM 2476 O O . LEU B 1 58 ? -13.977 5.707 0.597 1 93.75 58 LEU B O 1
ATOM 2480 N N . ASP B 1 59 ? -12.961 6.746 2.258 1 91 59 ASP B N 1
ATOM 2481 C CA . ASP B 1 59 ? -11.617 6.594 1.714 1 91 59 ASP B CA 1
ATOM 2482 C C . ASP B 1 59 ? -11.547 7.105 0.276 1 91 59 ASP B C 1
ATOM 2484 O O . ASP B 1 59 ? -11.062 6.402 -0.614 1 91 59 ASP B O 1
ATOM 2488 N N . VAL B 1 60 ? -12.062 8.281 0.099 1 95.19 60 VAL B N 1
ATOM 2489 C CA . VAL B 1 60 ? -12.07 8.898 -1.223 1 95.19 60 VAL B CA 1
ATOM 2490 C C . VAL B 1 60 ? -10.688 9.445 -1.547 1 95.19 60 VAL B C 1
ATOM 2492 O O . VAL B 1 60 ? -10.07 10.125 -0.72 1 95.19 60 VAL B O 1
ATOM 2495 N N . PRO B 1 61 ? -10.188 9.156 -2.736 1 95.69 61 PRO B N 1
ATOM 2496 C CA . PRO B 1 61 ? -8.883 9.711 -3.121 1 95.69 61 PRO B CA 1
ATOM 2497 C C . PRO B 1 61 ? -8.891 11.234 -3.176 1 95.69 61 PRO B C 1
ATOM 2499 O O . PRO B 1 61 ? -9.938 11.844 -3.406 1 95.69 61 PRO B O 1
ATOM 2502 N N . LEU B 1 62 ? -7.766 11.867 -3.037 1 95.5 62 LEU B N 1
ATOM 2503 C CA . LEU B 1 62 ? -7.633 13.312 -2.883 1 95.5 62 LEU B CA 1
ATOM 2504 C C . LEU B 1 62 ? -8.242 14.047 -4.074 1 95.5 62 LEU B C 1
ATOM 2506 O O . LEU B 1 62 ? -8.93 15.055 -3.904 1 95.5 62 LEU B O 1
ATOM 2510 N N . ARG B 1 63 ? -7.945 13.594 -5.277 1 95.5 63 ARG B N 1
ATOM 2511 C CA . ARG B 1 63 ? -8.484 14.242 -6.469 1 95.5 63 ARG B CA 1
ATOM 2512 C C . ARG B 1 63 ? -10.016 14.258 -6.434 1 95.5 63 ARG B C 1
ATOM 2514 O O . ARG B 1 63 ? -10.633 15.273 -6.754 1 95.5 63 ARG B O 1
ATOM 2521 N N . GLU B 1 64 ? -10.516 13.141 -6.035 1 96.38 64 GLU B N 1
ATOM 2522 C CA . GLU B 1 64 ? -11.969 13.016 -5.992 1 96.38 64 GLU B CA 1
ATOM 2523 C C . GLU B 1 64 ? -12.555 13.812 -4.832 1 96.38 64 GLU B C 1
ATOM 2525 O O . GLU B 1 64 ? -13.695 14.266 -4.898 1 96.38 64 GLU B O 1
ATOM 2530 N N . ARG B 1 65 ? -11.812 13.961 -3.758 1 96.62 65 ARG B N 1
ATOM 2531 C CA . ARG B 1 65 ? -12.242 14.859 -2.691 1 96.62 65 ARG B CA 1
ATOM 2532 C C . ARG B 1 65 ? -12.406 16.281 -3.209 1 96.62 65 ARG B C 1
ATOM 2534 O O . ARG B 1 65 ? -13.383 16.953 -2.891 1 96.62 65 ARG B O 1
ATOM 2541 N N . ASN B 1 66 ? -11.438 16.688 -3.975 1 95.94 66 ASN B N 1
ATOM 2542 C CA . ASN B 1 66 ? -11.523 18 -4.59 1 95.94 66 ASN B CA 1
ATOM 2543 C C . ASN B 1 66 ? -12.75 18.125 -5.488 1 95.94 66 ASN B C 1
ATOM 2545 O O . ASN B 1 66 ? -13.43 19.156 -5.48 1 95.94 66 ASN B O 1
ATOM 2549 N N . ALA B 1 67 ? -13.047 17.094 -6.246 1 96.19 67 ALA B N 1
ATOM 2550 C CA . ALA B 1 67 ? -14.219 17.094 -7.117 1 96.19 67 ALA B CA 1
ATOM 2551 C C . ALA B 1 67 ? -15.508 17.219 -6.309 1 96.19 67 ALA B C 1
ATOM 2553 O O . ALA B 1 67 ? -16.438 17.938 -6.707 1 96.19 67 ALA B O 1
ATOM 2554 N N . LEU B 1 68 ? -15.539 16.578 -5.184 1 97.12 68 LEU B N 1
ATOM 2555 C CA . LEU B 1 68 ? -16.703 16.641 -4.301 1 97.12 68 LEU B CA 1
ATOM 2556 C C . LEU B 1 68 ? -16.844 18.031 -3.703 1 97.12 68 LEU B C 1
ATOM 2558 O O . LEU B 1 68 ? -17.953 18.578 -3.643 1 97.12 68 LEU B O 1
ATOM 2562 N N . LEU B 1 69 ? -15.711 18.594 -3.312 1 97 69 LEU B N 1
ATOM 2563 C CA . LEU B 1 69 ? -15.742 19.953 -2.785 1 97 69 LEU B CA 1
ATOM 2564 C C . LEU B 1 69 ? -16.266 20.938 -3.832 1 97 69 LEU B C 1
ATOM 2566 O O . LEU B 1 69 ? -17.141 21.75 -3.545 1 97 69 LEU B O 1
ATOM 2570 N N . LEU B 1 70 ? -15.82 20.812 -5.023 1 96.75 70 LEU B N 1
ATOM 2571 C CA . LEU B 1 70 ? -16.266 21.688 -6.109 1 96.75 70 LEU B CA 1
ATOM 2572 C C . LEU B 1 70 ? -17.75 21.516 -6.375 1 96.75 70 LEU B C 1
ATOM 2574 O O . LEU B 1 70 ? -18.469 22.5 -6.551 1 96.75 70 LEU B O 1
ATOM 2578 N N . ALA B 1 71 ? -18.156 20.328 -6.348 1 96.62 71 ALA B N 1
ATOM 2579 C CA . ALA B 1 71 ? -19.562 20.047 -6.562 1 96.62 71 ALA B CA 1
ATOM 2580 C C . ALA B 1 71 ? -20.422 20.656 -5.449 1 96.62 71 ALA B C 1
ATOM 2582 O O . ALA B 1 71 ? -21.578 21.016 -5.668 1 96.62 71 ALA B O 1
ATOM 2583 N N . GLY B 1 72 ? -19.828 20.781 -4.312 1 96.56 72 GLY B N 1
ATOM 2584 C CA . GLY B 1 72 ? -20.5 21.375 -3.178 1 96.56 72 GLY B CA 1
ATOM 2585 C C . GLY B 1 72 ? -20.391 22.891 -3.141 1 96.56 72 GLY B C 1
ATOM 2586 O O . GLY B 1 72 ? -20.984 23.531 -2.271 1 96.56 72 GLY B O 1
ATOM 2587 N N . GLY B 1 73 ? -19.641 23.391 -4.094 1 96.12 73 GLY B N 1
ATOM 2588 C CA . GLY B 1 73 ? -19.516 24.844 -4.176 1 96.12 73 GLY B CA 1
ATOM 2589 C C . GLY B 1 73 ? -18.312 25.375 -3.398 1 96.12 73 GLY B C 1
ATOM 2590 O O . GLY B 1 73 ? -18.281 26.547 -3.049 1 96.12 73 GLY B O 1
ATOM 2591 N N . TYR B 1 74 ? -17.422 24.547 -3.086 1 96.81 74 TYR B N 1
ATOM 2592 C CA . TYR B 1 74 ? -16.25 24.953 -2.303 1 96.81 74 TYR B CA 1
ATOM 2593 C C . TYR B 1 74 ? -14.977 24.812 -3.121 1 96.81 74 TYR B C 1
ATOM 2595 O O . TYR B 1 74 ? -14.945 24.109 -4.125 1 96.81 74 TYR B O 1
ATOM 2603 N N . ALA B 1 75 ? -14 25.531 -2.668 1 95.5 75 ALA B N 1
ATOM 2604 C CA . ALA B 1 75 ? -12.688 25.438 -3.303 1 95.5 75 ALA B CA 1
ATOM 2605 C C . ALA B 1 75 ? -12.023 24.094 -2.994 1 95.5 75 ALA B C 1
ATOM 2607 O O . ALA B 1 75 ? -12.25 23.516 -1.931 1 95.5 75 ALA B O 1
ATOM 2608 N N . PRO B 1 76 ? -11.164 23.594 -3.93 1 94.5 76 PRO B N 1
ATOM 2609 C CA . PRO B 1 76 ? -10.375 22.391 -3.619 1 94.5 76 PRO B CA 1
ATOM 2610 C C . PRO B 1 76 ? -9.516 22.562 -2.371 1 94.5 76 PRO B C 1
ATOM 2612 O O . PRO B 1 76 ? -9.008 23.656 -2.107 1 94.5 76 PRO B O 1
ATOM 2615 N N . ALA B 1 77 ? -9.383 21.516 -1.652 1 92.62 77 ALA B N 1
ATOM 2616 C CA . ALA B 1 77 ? -8.602 21.547 -0.42 1 92.62 77 ALA B CA 1
ATOM 2617 C C . ALA B 1 77 ? -7.188 21.031 -0.658 1 92.62 77 ALA B C 1
ATOM 2619 O O . ALA B 1 77 ? -6.273 21.312 0.12 1 92.62 77 ALA B O 1
ATOM 2620 N N . PHE B 1 78 ? -6.957 20.234 -1.715 1 93.88 78 PHE B N 1
ATOM 2621 C CA . PHE B 1 78 ? -5.676 19.594 -1.964 1 93.88 78 PHE B CA 1
ATOM 2622 C C . PHE B 1 78 ? -5.07 20.062 -3.279 1 93.88 78 PHE B C 1
ATOM 2624 O O . PHE B 1 78 ? -5.707 19.969 -4.332 1 93.88 78 PHE B O 1
ATOM 2631 N N . PRO B 1 79 ? -3.873 20.531 -3.166 1 93.94 79 PRO B N 1
ATOM 2632 C CA . PRO B 1 79 ? -3.23 21 -4.398 1 93.94 79 PRO B CA 1
ATOM 2633 C C . PRO B 1 79 ? -2.926 19.859 -5.367 1 93.94 79 PRO B C 1
ATOM 2635 O O . PRO B 1 79 ? -2.854 18.703 -4.961 1 93.94 79 PRO B O 1
ATOM 2638 N N . ASP B 1 80 ? -2.852 20.156 -6.613 1 93.81 80 ASP B N 1
ATOM 2639 C CA . ASP B 1 80 ? -2.512 19.25 -7.703 1 93.81 80 ASP B CA 1
ATOM 2640 C C . ASP B 1 80 ? -1.311 19.766 -8.492 1 93.81 80 ASP B C 1
ATOM 2642 O O . ASP B 1 80 ? -1.408 20 -9.703 1 93.81 80 ASP B O 1
ATOM 2646 N N . HIS B 1 81 ? -0.185 19.891 -7.848 1 93.81 81 HIS B N 1
ATOM 2647 C CA . HIS B 1 81 ? 1.009 20.469 -8.461 1 93.81 81 HIS B CA 1
ATOM 2648 C C . HIS B 1 81 ? 1.601 19.516 -9.5 1 93.81 81 HIS B C 1
ATOM 2650 O O . HIS B 1 81 ? 1.54 18.297 -9.328 1 93.81 81 HIS B O 1
ATOM 2656 N N . GLY B 1 82 ? 2.145 20.125 -10.602 1 94.62 82 GLY B N 1
ATOM 2657 C CA . GLY B 1 82 ? 3.002 19.312 -11.445 1 94.62 82 GLY B CA 1
ATOM 2658 C C . GLY B 1 82 ? 4.246 18.812 -10.734 1 94.62 82 GLY B C 1
ATOM 2659 O O . GLY B 1 82 ? 4.77 19.5 -9.844 1 94.62 82 GLY B O 1
ATOM 2660 N N . LEU B 1 83 ? 4.688 17.688 -11.109 1 94.06 83 LEU B N 1
ATOM 2661 C CA . LEU B 1 83 ? 5.816 17.078 -10.414 1 94.06 83 LEU B CA 1
ATOM 2662 C C . LEU B 1 83 ? 7.039 17.984 -10.461 1 94.06 83 LEU B C 1
ATOM 2664 O O . LEU B 1 83 ? 7.914 17.906 -9.602 1 94.06 83 LEU B O 1
ATOM 2668 N N . ASP B 1 84 ? 7.117 18.922 -11.422 1 94.19 84 ASP B N 1
ATOM 2669 C CA . ASP B 1 84 ? 8.258 19.812 -11.562 1 94.19 84 ASP B CA 1
ATOM 2670 C C . ASP B 1 84 ? 8.086 21.062 -10.695 1 94.19 84 ASP B C 1
ATOM 2672 O O . ASP B 1 84 ? 9 21.875 -10.586 1 94.19 84 ASP B O 1
ATOM 2676 N N . ASP B 1 85 ? 6.934 21.219 -10.078 1 95.12 85 ASP B N 1
ATOM 2677 C CA . ASP B 1 85 ? 6.684 22.359 -9.203 1 95.12 85 ASP B CA 1
ATOM 2678 C C . ASP B 1 85 ? 7.664 22.375 -8.039 1 95.12 85 ASP B C 1
ATOM 2680 O O . ASP B 1 85 ? 7.945 21.328 -7.438 1 95.12 85 ASP B O 1
ATOM 2684 N N . PRO B 1 86 ? 8.156 23.547 -7.648 1 93.19 86 PRO B N 1
ATOM 2685 C CA . PRO B 1 86 ? 9.117 23.672 -6.551 1 93.19 86 PRO B CA 1
ATOM 2686 C C . PRO B 1 86 ? 8.586 23.109 -5.234 1 93.19 86 PRO B C 1
ATOM 2688 O O . PRO B 1 86 ? 9.352 22.609 -4.414 1 93.19 86 PRO B O 1
ATOM 2691 N N . SER B 1 87 ? 7.301 23.109 -5.055 1 92.12 87 SER B N 1
ATOM 2692 C CA . SER B 1 87 ? 6.691 22.578 -3.842 1 92.12 87 SER B CA 1
ATOM 2693 C C . SER B 1 87 ? 6.941 21.078 -3.707 1 92.12 87 SER B C 1
ATOM 2695 O O . SER B 1 87 ? 6.809 20.516 -2.617 1 92.12 87 SER B O 1
ATOM 2697 N N . LEU B 1 88 ? 7.324 20.453 -4.824 1 94.94 88 LEU B N 1
ATOM 2698 C CA . LEU B 1 88 ? 7.508 19 -4.812 1 94.94 88 LEU B CA 1
ATOM 2699 C C . LEU B 1 88 ? 8.984 18.641 -4.914 1 94.94 88 LEU B C 1
ATOM 2701 O O . LEU B 1 88 ? 9.336 17.5 -5.23 1 94.94 88 LEU B O 1
ATOM 2705 N N . ASP B 1 89 ? 9.867 19.562 -4.566 1 94.44 89 ASP B N 1
ATOM 2706 C CA . ASP B 1 89 ? 11.305 19.312 -4.66 1 94.44 89 ASP B CA 1
ATOM 2707 C C . ASP B 1 89 ? 11.727 18.156 -3.756 1 94.44 89 ASP B C 1
ATOM 2709 O O . ASP B 1 89 ? 12.477 17.281 -4.18 1 94.44 89 ASP B O 1
ATOM 2713 N N . ALA B 1 90 ? 11.258 18.172 -2.527 1 93.69 90 ALA B N 1
ATOM 2714 C CA . ALA B 1 90 ? 11.625 17.109 -1.582 1 93.69 90 ALA B CA 1
ATOM 2715 C C . ALA B 1 90 ? 11.117 15.758 -2.053 1 93.69 90 ALA B C 1
ATOM 2717 O O . ALA B 1 90 ? 11.797 14.742 -1.882 1 93.69 90 ALA B O 1
ATOM 2718 N N . VAL B 1 91 ? 9.938 15.711 -2.609 1 95.94 91 VAL B N 1
ATOM 2719 C CA . VAL B 1 91 ? 9.352 14.492 -3.148 1 95.94 91 VAL B CA 1
ATOM 2720 C C . VAL B 1 91 ? 10.211 13.961 -4.297 1 95.94 91 VAL B C 1
ATOM 2722 O O . VAL B 1 91 ? 10.562 12.781 -4.32 1 95.94 91 VAL B O 1
ATOM 2725 N N . ARG B 1 92 ? 10.555 14.852 -5.199 1 96.69 92 ARG B N 1
ATOM 2726 C CA . ARG B 1 92 ? 11.406 14.461 -6.324 1 96.69 92 ARG B CA 1
ATOM 2727 C C . ARG B 1 92 ? 12.742 13.922 -5.836 1 96.69 92 ARG B C 1
ATOM 2729 O O . ARG B 1 92 ? 13.25 12.93 -6.367 1 96.69 92 ARG B O 1
ATOM 2736 N N . SER B 1 93 ? 13.281 14.602 -4.871 1 94.88 93 SER B N 1
ATOM 2737 C CA . SER B 1 93 ? 14.562 14.164 -4.309 1 94.88 93 SER B CA 1
ATOM 2738 C C . SER B 1 93 ? 14.445 12.773 -3.699 1 94.88 93 SER B C 1
ATOM 2740 O O . SER B 1 93 ? 15.32 11.93 -3.896 1 94.88 93 SER B O 1
ATOM 2742 N N . ALA B 1 94 ? 13.383 12.547 -3 1 94.56 94 ALA B N 1
ATOM 2743 C CA . ALA B 1 94 ? 13.148 11.234 -2.404 1 94.56 94 ALA B CA 1
ATOM 2744 C C . ALA B 1 94 ? 13.031 10.156 -3.479 1 94.56 94 ALA B C 1
ATOM 2746 O O . ALA B 1 94 ? 13.625 9.078 -3.359 1 94.56 94 ALA B O 1
ATOM 2747 N N . LEU B 1 95 ? 12.258 10.438 -4.527 1 96.69 95 LEU B N 1
ATOM 2748 C CA . LEU B 1 95 ? 12.086 9.492 -5.629 1 96.69 95 LEU B CA 1
ATOM 2749 C C . LEU B 1 95 ? 13.422 9.156 -6.27 1 96.69 95 LEU B C 1
ATOM 2751 O O . LEU B 1 95 ? 13.719 7.984 -6.527 1 96.69 95 LEU B O 1
ATOM 2755 N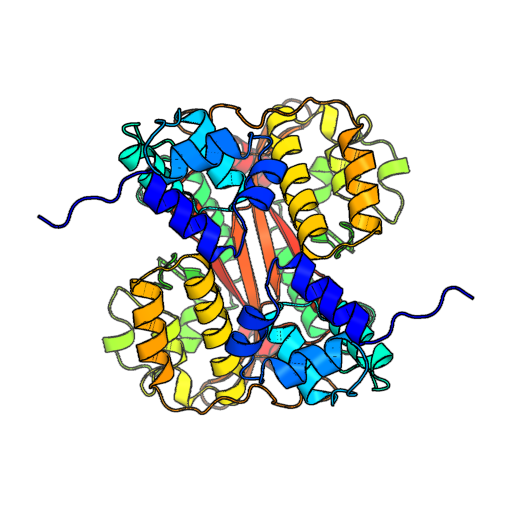 N . ARG B 1 96 ? 14.234 10.141 -6.492 1 94.5 96 ARG B N 1
ATOM 2756 C CA . ARG B 1 96 ? 15.555 9.938 -7.086 1 94.5 96 ARG B CA 1
ATOM 2757 C C . ARG B 1 96 ? 16.438 9.086 -6.176 1 94.5 96 ARG B C 1
ATOM 2759 O O . ARG B 1 96 ? 17.156 8.203 -6.648 1 94.5 96 ARG B O 1
ATOM 2766 N N . GLN B 1 97 ? 16.344 9.375 -4.945 1 91.19 97 GLN B N 1
ATOM 2767 C CA . GLN B 1 97 ? 17.125 8.602 -3.98 1 91.19 97 GLN B CA 1
ATOM 2768 C C . GLN B 1 97 ? 16.719 7.133 -3.988 1 91.19 97 GLN B C 1
ATOM 2770 O O . GLN B 1 97 ? 17.578 6.246 -3.922 1 91.19 97 GLN B O 1
ATOM 2775 N N . VAL B 1 98 ? 15.453 6.875 -4.031 1 93 98 VAL B N 1
ATOM 2776 C CA . VAL B 1 98 ? 14.961 5.5 -4.082 1 93 98 VAL B CA 1
ATOM 2777 C C . VAL B 1 98 ? 15.453 4.824 -5.359 1 93 98 VAL B C 1
ATOM 2779 O O . VAL B 1 98 ? 16 3.721 -5.316 1 93 98 VAL B O 1
ATOM 2782 N N . LEU B 1 99 ? 15.281 5.516 -6.457 1 95.44 99 LEU B N 1
ATOM 2783 C CA . LEU B 1 99 ? 15.656 4.945 -7.746 1 95.44 99 LEU B CA 1
ATOM 2784 C C . LEU B 1 99 ? 17.156 4.664 -7.797 1 95.44 99 LEU B C 1
ATOM 2786 O O . LEU B 1 99 ? 17.578 3.584 -8.219 1 95.44 99 LEU B O 1
ATOM 2790 N N . GLU B 1 100 ? 17.969 5.574 -7.281 1 92.62 100 GLU B N 1
ATOM 2791 C CA . GLU B 1 100 ? 19.422 5.41 -7.281 1 92.62 100 GLU B CA 1
ATOM 2792 C C . GLU B 1 100 ? 19.844 4.324 -6.297 1 92.62 100 GLU B C 1
ATOM 2794 O O . GLU B 1 100 ? 20.75 3.539 -6.59 1 92.62 100 GLU B O 1
ATOM 2799 N N . GLY B 1 101 ? 19.219 4.285 -5.211 1 88.94 101 GLY B N 1
ATOM 2800 C CA . GLY B 1 101 ? 19.547 3.314 -4.18 1 88.94 101 GLY B CA 1
ATOM 2801 C C . GLY B 1 101 ? 19.25 1.884 -4.59 1 88.94 101 GLY B C 1
ATOM 2802 O O . GLY B 1 101 ? 19.828 0.943 -4.031 1 88.94 101 GLY B O 1
ATOM 2803 N N . HIS B 1 102 ? 18.438 1.694 -5.598 1 90.94 102 HIS B N 1
ATOM 2804 C CA . HIS B 1 102 ? 18.031 0.357 -6.02 1 90.94 102 HIS B CA 1
ATOM 2805 C C . HIS B 1 102 ? 18.891 -0.143 -7.172 1 90.94 102 HIS B C 1
ATOM 2807 O O . HIS B 1 102 ? 18.766 -1.299 -7.586 1 90.94 102 HIS B O 1
ATOM 2813 N N . GLU B 1 103 ? 19.75 0.7 -7.668 1 91.88 103 GLU B N 1
ATOM 2814 C CA . GLU B 1 103 ? 20.609 0.253 -8.75 1 91.88 103 GLU B CA 1
ATOM 2815 C C . GLU B 1 103 ? 21.516 -0.887 -8.297 1 91.88 103 GLU B C 1
ATOM 2817 O O . GLU B 1 103 ? 22 -0.896 -7.16 1 91.88 103 GLU B O 1
ATOM 2822 N N . PRO B 1 104 ? 21.766 -1.861 -9.148 1 92.44 104 PRO B N 1
ATOM 2823 C CA . PRO B 1 104 ? 21.406 -1.96 -10.57 1 92.44 104 PRO B CA 1
ATOM 2824 C C . PRO B 1 104 ? 20.047 -2.607 -10.781 1 92.44 104 PRO B C 1
ATOM 2826 O O . PRO B 1 104 ? 19.672 -2.9 -11.922 1 92.44 104 PRO B O 1
ATOM 2829 N N . HIS B 1 105 ? 19.312 -2.861 -9.734 1 94.12 105 HIS B N 1
ATOM 2830 C CA . HIS B 1 105 ? 18.016 -3.498 -9.828 1 94.12 105 HIS B CA 1
ATOM 2831 C C . HIS B 1 105 ? 16.969 -2.547 -10.406 1 94.12 105 HIS B C 1
ATOM 2833 O O . HIS B 1 105 ? 16.906 -1.38 -10.016 1 94.12 105 HIS B O 1
ATOM 2839 N N . PRO B 1 106 ? 16.156 -3.051 -11.328 1 95.75 106 PRO B N 1
ATOM 2840 C CA . PRO B 1 106 ? 15.18 -2.174 -11.977 1 95.75 106 PRO B CA 1
ATOM 2841 C C . PRO B 1 106 ? 14.188 -1.566 -10.984 1 95.75 106 PRO B C 1
ATOM 2843 O O . PRO B 1 106 ? 13.711 -2.258 -10.078 1 95.75 106 PRO B O 1
ATOM 2846 N N . ALA B 1 107 ? 13.891 -0.313 -11.133 1 97.31 107 ALA B N 1
ATOM 2847 C CA . ALA B 1 107 ? 12.867 0.406 -10.383 1 97.31 107 ALA B CA 1
ATOM 2848 C C . ALA B 1 107 ? 12.258 1.526 -11.219 1 97.31 107 ALA B C 1
ATOM 2850 O O . ALA B 1 107 ? 12.961 2.199 -11.977 1 97.31 107 ALA B O 1
ATOM 2851 N N . VAL B 1 108 ? 10.953 1.681 -11.086 1 98.06 108 VAL B N 1
ATOM 2852 C CA . VAL B 1 108 ? 10.266 2.707 -11.859 1 98.06 108 VAL B CA 1
ATOM 2853 C C . VAL B 1 108 ? 9.281 3.459 -10.961 1 98.06 108 VAL B C 1
ATOM 2855 O O . VAL B 1 108 ? 8.758 2.895 -10 1 98.06 108 VAL B O 1
ATOM 2858 N N . VAL B 1 109 ? 9.086 4.734 -11.211 1 98.5 109 VAL B N 1
ATOM 2859 C CA . VAL B 1 109 ? 8.016 5.543 -10.641 1 98.5 109 VAL B CA 1
ATOM 2860 C C . VAL B 1 109 ? 6.855 5.637 -11.625 1 98.5 109 VAL B C 1
ATOM 2862 O O . VAL B 1 109 ? 7.059 5.945 -12.805 1 98.5 109 VAL B O 1
ATOM 2865 N N . ILE B 1 110 ? 5.688 5.359 -11.148 1 98.31 110 ILE B N 1
ATOM 2866 C CA . ILE B 1 110 ? 4.516 5.406 -12.016 1 98.31 110 ILE B CA 1
ATOM 2867 C C . ILE B 1 110 ? 3.465 6.336 -11.414 1 98.31 110 ILE B C 1
ATOM 2869 O O . ILE B 1 110 ? 3.471 6.594 -10.211 1 98.31 110 ILE B O 1
ATOM 2873 N N . ASP B 1 111 ? 2.611 6.875 -12.281 1 97.44 111 ASP B N 1
ATOM 2874 C CA . ASP B 1 111 ? 1.479 7.672 -11.82 1 97.44 111 ASP B CA 1
ATOM 2875 C C . ASP B 1 111 ? 0.21 6.828 -11.734 1 97.44 111 ASP B C 1
ATOM 2877 O O . ASP B 1 111 ? 0.261 5.605 -11.875 1 97.44 111 ASP B O 1
ATOM 2881 N N . LYS B 1 112 ? -0.958 7.418 -11.43 1 95.62 112 LYS B N 1
ATOM 2882 C CA . LYS B 1 112 ? -2.213 6.715 -11.18 1 95.62 112 LYS B CA 1
ATOM 2883 C C . LYS B 1 112 ? -2.666 5.938 -12.414 1 95.62 112 LYS B C 1
ATOM 2885 O O . LYS B 1 112 ? -3.422 4.969 -12.297 1 95.62 112 LYS B O 1
ATOM 2890 N N . ASN B 1 113 ? -2.25 6.395 -13.602 1 96.81 113 ASN B N 1
ATOM 2891 C CA . ASN B 1 113 ? -2.648 5.742 -14.844 1 96.81 113 ASN B CA 1
ATOM 2892 C C . ASN B 1 113 ? -1.604 4.734 -15.312 1 96.81 113 ASN B C 1
ATOM 2894 O O . ASN B 1 113 ? -1.662 4.246 -16.438 1 96.81 113 ASN B O 1
ATOM 2898 N N . TRP B 1 114 ? -0.559 4.461 -14.5 1 97.81 114 TRP B N 1
ATOM 2899 C CA . TRP B 1 114 ? 0.495 3.48 -14.742 1 97.81 114 TRP B CA 1
ATOM 2900 C C . TRP B 1 114 ? 1.46 3.973 -15.82 1 97.81 114 TRP B C 1
ATOM 2902 O O . TRP B 1 114 ? 2.104 3.17 -16.5 1 97.81 114 TRP B O 1
ATOM 2912 N N . ASN B 1 115 ? 1.472 5.246 -16.016 1 98.12 115 ASN B N 1
ATOM 2913 C CA . ASN B 1 115 ? 2.486 5.805 -16.906 1 98.12 115 ASN B CA 1
ATOM 2914 C C . ASN B 1 115 ? 3.818 5.992 -16.188 1 98.12 115 ASN B C 1
ATOM 2916 O O . ASN B 1 115 ? 3.848 6.395 -15.023 1 98.12 115 ASN B O 1
ATOM 2920 N N . LEU B 1 116 ? 4.789 5.746 -16.938 1 98 116 LEU B N 1
ATOM 2921 C CA . LEU B 1 116 ? 6.145 5.906 -16.422 1 98 116 LEU B CA 1
ATOM 2922 C C . LEU B 1 116 ? 6.461 7.379 -16.172 1 98 116 LEU B C 1
ATOM 2924 O O . LEU B 1 116 ? 6.336 8.203 -17.078 1 98 116 LEU B O 1
ATOM 2928 N N . VAL B 1 117 ? 6.797 7.688 -15 1 97.88 117 VAL B N 1
ATOM 2929 C CA . VAL B 1 117 ? 7.191 9.039 -14.625 1 97.88 117 VAL B CA 1
ATOM 2930 C C . VAL B 1 117 ? 8.711 9.164 -14.648 1 97.88 117 VAL B C 1
ATOM 2932 O O . VAL B 1 117 ? 9.258 10.117 -15.203 1 97.88 117 VAL B O 1
ATOM 2935 N N . GLU B 1 118 ? 9.367 8.203 -14.039 1 96.88 118 GLU B N 1
ATOM 2936 C CA . GLU B 1 118 ? 10.82 8.125 -13.969 1 96.88 118 GLU B CA 1
ATOM 2937 C C . GLU B 1 118 ? 11.281 6.676 -13.805 1 96.88 118 GLU B C 1
ATOM 2939 O O . GLU B 1 118 ? 10.508 5.812 -13.391 1 96.88 118 GLU B O 1
ATOM 2944 N N . ALA B 1 119 ? 12.484 6.398 -14.164 1 97.12 119 ALA B N 1
ATOM 2945 C CA . ALA B 1 119 ? 13.07 5.066 -14.016 1 97.12 119 ALA B CA 1
ATOM 2946 C C . ALA B 1 119 ? 14.57 5.152 -13.75 1 97.12 119 ALA B C 1
ATOM 2948 O O . ALA B 1 119 ? 15.211 6.156 -14.07 1 97.12 119 ALA B O 1
ATOM 2949 N N . ASN B 1 120 ? 15.07 4.176 -13.047 1 96.38 120 ASN B N 1
ATOM 2950 C CA . ASN B 1 120 ? 16.531 4.082 -12.992 1 96.38 120 ASN B CA 1
ATOM 2951 C C . ASN B 1 120 ? 17.094 3.316 -14.188 1 96.38 120 ASN B C 1
ATOM 2953 O O . ASN B 1 120 ? 16.344 2.953 -15.102 1 96.38 120 ASN B O 1
ATOM 2957 N N . SER B 1 121 ? 18.375 3.158 -14.25 1 94.81 121 SER B N 1
ATOM 2958 C CA . SER B 1 121 ? 19.031 2.588 -15.43 1 94.81 121 SER B CA 1
ATOM 2959 C C . SER B 1 121 ? 18.672 1.116 -15.602 1 94.81 121 SER B C 1
ATOM 2961 O O . SER B 1 121 ? 18.797 0.567 -16.703 1 94.81 121 SER B O 1
ATOM 2963 N N . GLY B 1 122 ? 18.219 0.468 -14.523 1 93.5 122 GLY B N 1
ATOM 2964 C CA . GLY B 1 122 ? 17.859 -0.94 -14.562 1 93.5 122 GLY B CA 1
ATOM 2965 C C . GLY B 1 122 ? 16.703 -1.23 -15.5 1 93.5 122 GLY B C 1
ATOM 2966 O O . GLY B 1 122 ? 16.531 -2.365 -15.953 1 93.5 122 GLY B O 1
ATOM 2967 N N . LEU B 1 123 ? 15.883 -0.275 -15.773 1 92.38 123 LEU B N 1
ATOM 2968 C CA . LEU B 1 123 ? 14.75 -0.453 -16.672 1 92.38 123 LEU B CA 1
ATOM 2969 C C . LEU B 1 123 ? 15.211 -0.952 -18.031 1 92.38 123 LEU B C 1
ATOM 2971 O O . LEU B 1 123 ? 14.453 -1.613 -18.75 1 92.38 123 LEU B O 1
ATOM 2975 N N . ALA B 1 124 ? 16.406 -0.608 -18.422 1 91.81 124 ALA B N 1
ATOM 2976 C CA . ALA B 1 124 ? 16.953 -0.982 -19.719 1 91.81 124 ALA B CA 1
ATOM 2977 C C . ALA B 1 124 ? 16.922 -2.496 -19.922 1 91.81 124 ALA B C 1
ATOM 2979 O O . ALA B 1 124 ? 16.797 -2.982 -21.047 1 91.81 124 ALA B O 1
ATOM 2980 N N . LEU B 1 125 ? 17 -3.195 -18.859 1 92 125 LEU B N 1
ATOM 2981 C CA . LEU B 1 125 ? 16.953 -4.652 -18.891 1 92 125 LEU B CA 1
ATOM 2982 C C . LEU B 1 125 ? 15.664 -5.145 -19.531 1 92 125 LEU B C 1
ATOM 2984 O O . LEU B 1 125 ? 15.672 -6.121 -20.281 1 92 125 LEU B O 1
ATOM 2988 N N . PHE B 1 126 ? 14.562 -4.441 -19.281 1 91.44 126 PHE B N 1
ATOM 2989 C CA . PHE B 1 126 ? 13.242 -4.852 -19.734 1 91.44 126 PHE B CA 1
ATOM 2990 C C . PHE B 1 126 ? 12.914 -4.203 -21.078 1 91.44 126 PHE B C 1
ATOM 2992 O O . PHE B 1 126 ? 11.977 -4.625 -21.766 1 91.44 126 PHE B O 1
ATOM 2999 N N . ALA B 1 127 ? 13.617 -3.223 -21.406 1 87.38 127 ALA B N 1
ATOM 3000 C CA . ALA B 1 127 ? 13.289 -2.424 -22.594 1 87.38 127 ALA B CA 1
ATOM 3001 C C . ALA B 1 127 ? 13.984 -2.965 -23.828 1 87.38 127 ALA B C 1
ATOM 3003 O O . ALA B 1 127 ? 13.68 -2.553 -24.953 1 87.38 127 ALA B O 1
ATOM 3004 N N . ASP B 1 128 ? 14.711 -3.977 -23.5 1 83.56 128 ASP B N 1
ATOM 3005 C CA . ASP B 1 128 ? 15.445 -4.535 -24.641 1 83.56 128 ASP B CA 1
ATOM 3006 C C . ASP B 1 128 ? 14.516 -5.285 -25.578 1 83.56 128 ASP B C 1
ATOM 3008 O O . ASP B 1 128 ? 13.672 -6.07 -25.141 1 83.56 128 ASP B O 1
ATOM 3012 N N . SER B 1 129 ? 14.43 -4.973 -26.828 1 83.06 129 SER B N 1
ATOM 3013 C CA . SER B 1 129 ? 13.75 -5.691 -27.906 1 83.06 129 SER B CA 1
ATOM 3014 C C . SER B 1 129 ? 12.25 -5.402 -27.906 1 83.06 129 SER B C 1
ATOM 3016 O O . SER B 1 129 ? 11.453 -6.246 -28.328 1 83.06 129 SER B O 1
ATOM 3018 N N . VAL B 1 130 ? 11.859 -4.395 -27.234 1 92.25 130 VAL B N 1
ATOM 3019 C CA . VAL B 1 130 ? 10.445 -4.016 -27.266 1 92.25 130 VAL B CA 1
ATOM 3020 C C . VAL B 1 130 ? 10.18 -3.111 -28.469 1 92.25 130 VAL B C 1
ATOM 3022 O O . VAL B 1 130 ? 11.07 -2.4 -28.922 1 92.25 130 VAL B O 1
ATOM 3025 N N . GLU B 1 131 ? 9.031 -3.197 -29.031 1 95.88 131 GLU B N 1
ATOM 3026 C CA . GLU B 1 131 ? 8.633 -2.309 -30.125 1 95.88 131 GLU B CA 1
ATOM 3027 C C . GLU B 1 131 ? 8.82 -0.845 -29.734 1 95.88 131 GLU B C 1
ATOM 3029 O O . GLU B 1 131 ? 8.383 -0.418 -28.672 1 95.88 131 GLU B O 1
ATOM 3034 N N . PRO B 1 132 ? 9.375 -0.097 -30.578 1 94.94 132 PRO B N 1
ATOM 3035 C CA . PRO B 1 132 ? 9.68 1.301 -30.266 1 94.94 132 PRO B CA 1
ATOM 3036 C C . PRO B 1 132 ? 8.445 2.115 -29.906 1 94.94 132 PRO B C 1
ATOM 3038 O O . PRO B 1 132 ? 8.523 3.045 -29.094 1 94.94 132 PRO B O 1
ATOM 3041 N N . SER B 1 133 ? 7.371 1.782 -30.469 1 95.5 133 SER B N 1
ATOM 3042 C CA . SER B 1 133 ? 6.148 2.535 -30.219 1 95.5 133 SER B CA 1
ATOM 3043 C C . SER B 1 133 ? 5.746 2.457 -28.75 1 95.5 133 SER B C 1
ATOM 3045 O O . SER B 1 133 ? 5.121 3.379 -28.219 1 95.5 133 SER B O 1
ATOM 3047 N N . LEU B 1 134 ? 6.094 1.384 -28.062 1 95.88 134 LEU B N 1
ATOM 3048 C CA . LEU B 1 134 ? 5.754 1.18 -26.656 1 95.88 134 LEU B CA 1
ATOM 3049 C C . LEU B 1 134 ? 6.676 1.993 -25.75 1 95.88 134 LEU B C 1
ATOM 3051 O O . LEU B 1 134 ? 6.395 2.16 -24.562 1 95.88 134 LEU B O 1
ATOM 3055 N N . LEU B 1 135 ? 7.715 2.574 -26.359 1 94.75 135 LEU B N 1
ATOM 3056 C CA . LEU B 1 135 ? 8.68 3.35 -25.594 1 94.75 135 LEU B CA 1
ATOM 3057 C C . LEU B 1 135 ? 8.523 4.84 -25.859 1 94.75 135 LEU B C 1
ATOM 3059 O O . LEU B 1 135 ? 9.312 5.652 -25.375 1 94.75 135 LEU B O 1
ATOM 3063 N N . GLU B 1 136 ? 7.488 5.168 -26.625 1 95.12 136 GLU B N 1
ATOM 3064 C CA . GLU B 1 136 ? 7.156 6.574 -26.844 1 95.12 136 GLU B CA 1
ATOM 3065 C C . GLU B 1 136 ? 6.289 7.117 -25.719 1 95.12 136 GLU B C 1
ATOM 3067 O O . GLU B 1 136 ? 5.285 6.508 -25.344 1 95.12 136 GLU B O 1
ATOM 3072 N N . PRO B 1 137 ? 6.648 8.156 -25.203 1 94.19 137 PRO B N 1
ATOM 3073 C CA . PRO B 1 137 ? 5.852 8.719 -24.109 1 94.19 137 PRO B CA 1
ATOM 3074 C C . PRO B 1 137 ? 4.43 9.078 -24.547 1 94.19 137 PRO B C 1
ATOM 3076 O O . PRO B 1 137 ? 4.211 9.492 -25.688 1 94.19 137 PRO B O 1
ATOM 3079 N N . PRO B 1 138 ? 3.441 9.023 -23.641 1 95.69 138 PRO B N 1
ATOM 3080 C CA . PRO B 1 138 ? 3.574 8.445 -22.297 1 95.69 138 PRO B CA 1
ATOM 3081 C C . PRO B 1 138 ? 3.721 6.93 -22.328 1 95.69 138 PRO B C 1
ATOM 3083 O O . PRO B 1 138 ? 2.879 6.234 -22.906 1 95.69 138 PRO B O 1
ATOM 3086 N N . ILE B 1 139 ? 4.805 6.41 -21.75 1 97.12 139 ILE B N 1
ATOM 3087 C CA . ILE B 1 139 ? 5.062 4.98 -21.641 1 97.12 139 ILE B CA 1
ATOM 3088 C C . ILE B 1 139 ? 4.184 4.375 -20.547 1 97.12 139 ILE B C 1
ATOM 3090 O O . ILE B 1 139 ? 4.254 4.789 -19.391 1 97.12 139 ILE B O 1
ATOM 3094 N N . ASN B 1 140 ? 3.352 3.477 -20.906 1 98.06 140 ASN B N 1
ATOM 3095 C CA . ASN B 1 140 ? 2.539 2.76 -19.922 1 98.06 140 ASN B CA 1
ATOM 3096 C C . ASN B 1 140 ? 3.184 1.435 -19.531 1 98.06 140 ASN B C 1
ATOM 3098 O O . ASN B 1 140 ? 3.375 0.554 -20.359 1 98.06 140 ASN B O 1
ATOM 3102 N N . VAL B 1 141 ? 3.398 1.266 -18.297 1 97.56 141 VAL B N 1
ATOM 3103 C CA . VAL B 1 141 ? 4.219 0.152 -17.844 1 97.56 141 VAL B CA 1
ATOM 3104 C C . VAL B 1 141 ? 3.422 -1.148 -17.922 1 97.56 141 VAL B C 1
ATOM 3106 O O . VAL B 1 141 ? 3.998 -2.227 -18.094 1 97.56 141 VAL B O 1
ATOM 3109 N N . LEU B 1 142 ? 2.098 -1.096 -17.781 1 98 142 LEU B N 1
ATOM 3110 C CA . LEU B 1 142 ? 1.29 -2.301 -17.922 1 98 142 LEU B CA 1
ATOM 3111 C C . LEU B 1 142 ? 1.233 -2.742 -19.391 1 98 142 LEU B C 1
ATOM 3113 O O . LEU B 1 142 ? 1.331 -3.934 -19.688 1 98 142 LEU B O 1
ATOM 3117 N N . ARG B 1 143 ? 1.104 -1.779 -20.281 1 97.69 143 ARG B N 1
ATOM 3118 C CA . ARG B 1 143 ? 1.188 -2.094 -21.703 1 97.69 143 ARG B CA 1
ATOM 3119 C C . ARG B 1 143 ? 2.557 -2.664 -22.062 1 97.69 143 ARG B C 1
ATOM 3121 O O . ARG B 1 143 ? 2.648 -3.676 -22.75 1 97.69 143 ARG B O 1
ATOM 3128 N N . LEU B 1 144 ? 3.533 -2.02 -21.578 1 96.62 144 LEU B N 1
ATOM 3129 C CA . LEU B 1 144 ? 4.895 -2.49 -21.828 1 96.62 144 LEU B CA 1
ATOM 3130 C C . LEU B 1 144 ? 5.066 -3.928 -21.344 1 96.62 144 LEU B C 1
ATOM 3132 O O . LEU B 1 144 ? 5.695 -4.742 -22.031 1 96.62 144 LEU B O 1
ATOM 3136 N N . SER B 1 145 ? 4.457 -4.32 -20.25 1 96.5 145 SER B N 1
ATOM 3137 C CA . SER B 1 145 ? 4.617 -5.613 -19.609 1 96.5 145 SER B CA 1
ATOM 3138 C C . SER B 1 145 ? 3.842 -6.703 -20.344 1 96.5 145 SER B C 1
ATOM 3140 O O . SER B 1 145 ? 4.328 -7.824 -20.484 1 96.5 145 SER B O 1
ATOM 3142 N N . LEU B 1 146 ? 2.645 -6.32 -20.828 1 97.25 146 LEU B N 1
ATOM 3143 C CA . LEU B 1 146 ? 1.733 -7.391 -21.219 1 97.25 146 LEU B CA 1
ATOM 3144 C C . LEU B 1 146 ? 1.544 -7.43 -22.734 1 97.25 146 LEU B C 1
ATOM 3146 O O . LEU B 1 146 ? 1.019 -8.406 -23.266 1 97.25 146 LEU B O 1
ATOM 3150 N N . HIS B 1 147 ? 1.942 -6.383 -23.422 1 97.44 147 HIS B N 1
ATOM 3151 C CA . HIS B 1 147 ? 1.761 -6.324 -24.859 1 97.44 147 HIS B CA 1
ATOM 3152 C C . HIS B 1 147 ? 2.605 -7.379 -25.562 1 97.44 147 HIS B C 1
ATOM 3154 O O . HIS B 1 147 ? 3.756 -7.613 -25.188 1 97.44 147 HIS B O 1
ATOM 3160 N N . PRO B 1 148 ? 2.055 -7.961 -26.672 1 96.31 148 PRO B N 1
ATOM 3161 C CA . PRO B 1 148 ? 2.816 -8.953 -27.438 1 96.31 148 PRO B CA 1
ATOM 3162 C C . PRO B 1 148 ? 4.102 -8.383 -28.031 1 96.31 148 PRO B C 1
ATOM 3164 O O . PRO B 1 148 ? 5.059 -9.117 -28.266 1 96.31 148 PRO B O 1
ATOM 3167 N N . GLY B 1 149 ? 4.156 -7.109 -28.297 1 96.56 149 GLY B N 1
ATOM 3168 C CA . GLY B 1 149 ? 5.352 -6.441 -28.781 1 96.56 149 GLY B CA 1
ATOM 3169 C C . GLY B 1 149 ? 6.207 -5.863 -27.672 1 96.56 149 GLY B C 1
ATOM 3170 O O . GLY B 1 149 ? 7.184 -5.156 -27.938 1 96.56 149 GLY B O 1
ATOM 3171 N N . GLY B 1 150 ? 5.781 -6.117 -26.469 1 96.69 150 GLY B N 1
ATOM 3172 C CA . GLY B 1 150 ? 6.504 -5.633 -25.297 1 96.69 150 GLY B CA 1
ATOM 3173 C C . GLY B 1 150 ? 7.297 -6.719 -24.594 1 96.69 150 GLY B C 1
ATOM 3174 O O . GLY B 1 150 ? 8.016 -7.488 -25.234 1 96.69 150 GLY B O 1
ATOM 3175 N N . MET B 1 151 ? 7.129 -6.793 -23.312 1 96.25 151 MET B N 1
ATOM 3176 C CA . MET B 1 151 ? 7.879 -7.734 -22.484 1 96.25 151 MET B CA 1
ATOM 3177 C C . MET B 1 151 ? 7.27 -9.133 -22.562 1 96.25 151 MET B C 1
ATOM 3179 O O . MET B 1 151 ? 7.938 -10.117 -22.25 1 96.25 151 MET B O 1
ATOM 3183 N N . ALA B 1 152 ? 6.035 -9.273 -22.906 1 96.31 152 ALA B N 1
ATOM 3184 C CA . ALA B 1 152 ? 5.215 -10.477 -22.734 1 96.31 152 ALA B CA 1
ATOM 3185 C C . ALA B 1 152 ? 5.906 -11.695 -23.328 1 96.31 152 ALA B C 1
ATOM 3187 O O . ALA B 1 152 ? 6.008 -12.742 -22.688 1 96.31 152 ALA B O 1
ATOM 3188 N N . PRO B 1 153 ? 6.484 -11.641 -24.531 1 95.56 153 PRO B N 1
ATOM 3189 C CA . PRO B 1 153 ? 7.086 -12.828 -25.125 1 95.56 153 PRO B CA 1
ATOM 3190 C C . PRO B 1 153 ? 8.289 -13.352 -24.344 1 95.56 153 PRO B C 1
ATOM 3192 O O . PRO B 1 153 ? 8.703 -14.5 -24.516 1 95.56 153 PRO B O 1
ATOM 3195 N N . ARG B 1 154 ? 8.789 -12.547 -23.469 1 96.25 154 ARG B N 1
ATOM 3196 C CA . ARG B 1 154 ? 9.992 -12.922 -22.734 1 96.25 154 ARG B CA 1
ATOM 3197 C C . ARG B 1 154 ? 9.672 -13.234 -21.281 1 96.25 154 ARG B C 1
ATOM 3199 O O . ARG B 1 154 ? 10.562 -13.586 -20.5 1 96.25 154 ARG B O 1
ATOM 3206 N N . VAL B 1 155 ? 8.484 -13.055 -20.906 1 96 155 VAL B N 1
ATOM 3207 C CA . VAL B 1 155 ? 8.047 -13.43 -19.562 1 96 155 VAL B CA 1
ATOM 3208 C C . VAL B 1 155 ? 7.711 -14.922 -19.516 1 96 155 VAL B C 1
ATOM 3210 O O . VAL B 1 155 ? 6.727 -15.359 -20.125 1 96 155 VAL B O 1
ATOM 3213 N N . VAL B 1 156 ? 8.492 -15.672 -18.812 1 95.5 156 VAL B N 1
ATOM 3214 C CA . VAL B 1 156 ? 8.414 -17.125 -18.812 1 95.5 156 VAL B CA 1
ATOM 3215 C C . VAL B 1 156 ? 7.109 -17.578 -18.156 1 95.5 156 VAL B C 1
ATOM 3217 O O . VAL B 1 156 ? 6.457 -18.5 -18.641 1 95.5 156 VAL B O 1
ATOM 3220 N N . ASN B 1 157 ? 6.789 -16.922 -17.109 1 94.06 157 ASN B N 1
ATOM 3221 C CA . ASN B 1 157 ? 5.562 -17.25 -16.406 1 94.06 157 ASN B CA 1
ATOM 3222 C C . ASN B 1 157 ? 4.461 -16.219 -16.672 1 94.06 157 ASN B C 1
ATOM 3224 O O . ASN B 1 157 ? 3.799 -15.75 -15.75 1 94.06 157 ASN B O 1
ATOM 3228 N N . LEU B 1 158 ? 4.227 -15.953 -17.906 1 95.75 158 LEU B N 1
ATOM 3229 C CA . LEU B 1 158 ? 3.352 -14.867 -18.344 1 95.75 158 LEU B CA 1
ATOM 3230 C C . LEU B 1 158 ? 1.955 -15.023 -17.75 1 95.75 158 LEU B C 1
ATOM 3232 O O . LEU B 1 158 ? 1.366 -14.055 -17.266 1 95.75 158 LEU B O 1
ATOM 3236 N N . GLY B 1 159 ? 1.393 -16.188 -17.75 1 94.19 159 GLY B N 1
ATOM 3237 C CA . GLY B 1 159 ? 0.055 -16.391 -17.219 1 94.19 159 GLY B CA 1
ATOM 3238 C C . GLY B 1 159 ? -0.091 -15.945 -15.781 1 94.19 159 GLY B C 1
ATOM 3239 O O . GLY B 1 159 ? -1.079 -15.297 -15.422 1 94.19 159 GLY B O 1
ATOM 3240 N N . GLU B 1 160 ? 0.885 -16.234 -14.961 1 92.19 160 GLU B N 1
ATOM 3241 C CA . GLU B 1 160 ? 0.882 -15.859 -13.555 1 92.19 160 GLU B CA 1
ATOM 3242 C C . GLU B 1 160 ? 1.078 -14.352 -13.375 1 92.19 160 GLU B C 1
ATOM 3244 O O . GLU B 1 160 ? 0.347 -13.711 -12.625 1 92.19 160 GLU B O 1
ATOM 3249 N N . TRP B 1 161 ? 2.018 -13.859 -14.047 1 93.75 161 TRP B N 1
ATOM 3250 C CA . TRP B 1 161 ? 2.352 -12.445 -13.938 1 93.75 161 TRP B CA 1
ATOM 3251 C C . TRP B 1 161 ? 1.204 -11.57 -14.438 1 93.75 161 TRP B C 1
ATOM 3253 O O . TRP B 1 161 ? 0.852 -10.578 -13.805 1 93.75 161 TRP B O 1
ATOM 3263 N N . ARG B 1 162 ? 0.632 -11.953 -15.531 1 95.75 162 ARG B N 1
ATOM 3264 C CA . ARG B 1 162 ? -0.521 -11.266 -16.094 1 95.75 162 ARG B CA 1
ATOM 3265 C C . ARG B 1 162 ? -1.69 -11.258 -15.117 1 95.75 162 ARG B C 1
ATOM 3267 O O . ARG B 1 162 ? -2.346 -10.234 -14.93 1 95.75 162 ARG B O 1
ATOM 3274 N N . ALA B 1 163 ? -1.947 -12.359 -14.492 1 91.69 163 ALA B N 1
ATOM 3275 C CA . ALA B 1 163 ? -3.029 -12.453 -13.516 1 91.69 163 ALA B CA 1
ATOM 3276 C C . ALA B 1 163 ? -2.814 -11.469 -12.367 1 91.69 163 ALA B C 1
ATOM 3278 O O . ALA B 1 163 ? -3.752 -10.797 -11.93 1 91.69 163 ALA B O 1
ATOM 3279 N N . HIS B 1 164 ? -1.619 -11.398 -11.977 1 90.75 164 HIS B N 1
ATOM 3280 C CA . HIS B 1 164 ? -1.283 -10.492 -10.883 1 90.75 164 HIS B CA 1
ATOM 3281 C C . HIS B 1 164 ? -1.523 -9.039 -11.289 1 90.75 164 HIS B C 1
ATOM 3283 O O . HIS B 1 164 ? -2.197 -8.297 -10.57 1 90.75 164 HIS B O 1
ATOM 3289 N N . LEU B 1 165 ? -1.032 -8.633 -12.414 1 95 165 LEU B N 1
ATOM 3290 C CA . LEU B 1 165 ? -1.142 -7.246 -12.859 1 95 165 LEU B CA 1
ATOM 3291 C C . LEU B 1 165 ? -2.598 -6.867 -13.109 1 95 165 LEU B C 1
ATOM 3293 O O . LEU B 1 165 ? -3.033 -5.773 -12.742 1 95 165 LEU B O 1
ATOM 3297 N N . LEU B 1 166 ? -3.344 -7.754 -13.68 1 94.75 166 LEU B N 1
ATOM 3298 C CA . LEU B 1 166 ? -4.746 -7.473 -13.969 1 94.75 166 LEU B CA 1
ATOM 3299 C C . LEU B 1 166 ? -5.555 -7.379 -12.68 1 94.75 166 LEU B C 1
ATOM 3301 O O . LEU B 1 166 ? -6.461 -6.547 -12.57 1 94.75 166 LEU B O 1
ATOM 3305 N N . THR B 1 167 ? -5.211 -8.203 -11.727 1 90.62 167 THR B N 1
ATOM 3306 C CA . THR B 1 167 ? -5.887 -8.141 -10.438 1 90.62 167 THR B CA 1
ATOM 3307 C C . THR B 1 167 ? -5.66 -6.785 -9.766 1 90.62 167 THR B C 1
ATOM 3309 O O . THR B 1 167 ? -6.594 -6.188 -9.234 1 90.62 167 THR B O 1
ATOM 3312 N N . ARG B 1 168 ? -4.473 -6.32 -9.836 1 92.81 168 ARG B N 1
ATOM 3313 C CA . ARG B 1 168 ? -4.152 -5.012 -9.273 1 92.81 168 ARG B CA 1
ATOM 3314 C C . ARG B 1 168 ? -4.957 -3.912 -9.961 1 92.81 168 ARG B C 1
ATOM 3316 O O . ARG B 1 168 ? -5.492 -3.023 -9.297 1 92.81 168 ARG B O 1
ATOM 3323 N N . LEU B 1 169 ? -5 -3.965 -11.219 1 95.56 169 LEU B N 1
ATOM 3324 C CA . LEU B 1 169 ? -5.727 -2.959 -11.984 1 95.56 169 LEU B CA 1
ATOM 3325 C C . LEU B 1 169 ? -7.227 -3.066 -11.734 1 95.56 169 LEU B C 1
ATOM 3327 O O . LEU B 1 169 ? -7.918 -2.051 -11.648 1 95.56 169 LEU B O 1
ATOM 3331 N N . GLU B 1 170 ? -7.758 -4.262 -11.617 1 92.12 170 GLU B N 1
ATOM 3332 C CA . GLU B 1 170 ? -9.164 -4.48 -11.297 1 92.12 170 GLU B CA 1
ATOM 3333 C C . GLU B 1 170 ? -9.531 -3.846 -9.953 1 92.12 170 GLU B C 1
ATOM 3335 O O . GLU B 1 170 ? -10.578 -3.217 -9.82 1 92.12 170 GLU B O 1
ATOM 3340 N N . ARG B 1 171 ? -8.656 -3.994 -9.039 1 90 171 ARG B N 1
ATOM 3341 C CA . ARG B 1 171 ? -8.883 -3.4 -7.723 1 90 171 ARG B CA 1
ATOM 3342 C C . ARG B 1 171 ? -8.914 -1.878 -7.809 1 90 171 ARG B C 1
ATOM 3344 O O . ARG B 1 171 ? -9.734 -1.229 -7.156 1 90 171 ARG B O 1
ATOM 3351 N N . GLN B 1 172 ? -8.039 -1.4 -8.539 1 92.81 172 GLN B N 1
ATOM 3352 C CA . GLN B 1 172 ? -8.031 0.045 -8.742 1 92.81 172 GLN B CA 1
ATOM 3353 C C . GLN B 1 172 ? -9.336 0.521 -9.367 1 92.81 172 GLN B C 1
ATOM 3355 O O . GLN B 1 172 ? -9.93 1.502 -8.906 1 92.81 172 GLN B O 1
ATOM 3360 N N . VAL B 1 173 ? -9.82 -0.152 -10.359 1 93 173 VAL B N 1
ATOM 3361 C CA . VAL B 1 173 ? -11.062 0.201 -11.031 1 93 173 VAL B CA 1
ATOM 3362 C C . VAL B 1 173 ? -12.227 0.125 -10.047 1 93 173 VAL B C 1
ATOM 3364 O O . VAL B 1 173 ? -13.039 1.052 -9.961 1 93 173 VAL B O 1
ATOM 3367 N N . ALA B 1 174 ? -12.258 -0.903 -9.312 1 86.56 174 ALA B N 1
ATOM 3368 C CA . ALA B 1 174 ? -13.336 -1.11 -8.352 1 86.56 174 ALA B CA 1
ATOM 3369 C C . ALA B 1 174 ? -13.32 -0.032 -7.27 1 86.56 174 ALA B C 1
ATOM 3371 O O . ALA B 1 174 ? -14.375 0.462 -6.863 1 86.56 174 ALA B O 1
ATOM 3372 N N . GLY B 1 175 ? -12.188 0.361 -6.906 1 86.94 175 GLY B N 1
ATOM 3373 C CA . GLY B 1 175 ? -12.047 1.283 -5.789 1 86.94 175 GLY B CA 1
ATOM 3374 C C . GLY B 1 175 ? -12.242 2.734 -6.188 1 86.94 175 GLY B C 1
ATOM 3375 O O . GLY B 1 175 ? -12.578 3.574 -5.352 1 86.94 175 GLY B O 1
ATOM 3376 N N . THR B 1 176 ? -12.039 3.051 -7.398 1 90.12 176 THR B N 1
ATOM 3377 C CA . THR B 1 176 ? -12.047 4.457 -7.781 1 90.12 176 THR B CA 1
ATOM 3378 C C . THR B 1 176 ? -13.148 4.738 -8.797 1 90.12 176 THR B C 1
ATOM 3380 O O . THR B 1 176 ? -13.602 5.879 -8.938 1 90.12 176 THR B O 1
ATOM 3383 N N . GLY B 1 177 ? -13.492 3.758 -9.602 1 87.88 177 GLY B N 1
ATOM 3384 C CA . GLY B 1 177 ? -14.406 3.979 -10.711 1 87.88 177 GLY B CA 1
ATOM 3385 C C . GLY B 1 177 ? -13.789 4.777 -11.844 1 87.88 177 GLY B C 1
ATOM 3386 O O . GLY B 1 177 ? -14.508 5.375 -12.648 1 87.88 177 GLY B O 1
ATOM 3387 N N . ASP B 1 178 ? -12.547 4.82 -11.898 1 91.44 178 ASP B N 1
ATOM 3388 C CA . ASP B 1 178 ? -11.812 5.598 -12.898 1 91.44 178 ASP B CA 1
ATOM 3389 C C . ASP B 1 178 ? -12.008 5.02 -14.297 1 91.44 178 ASP B C 1
ATOM 3391 O O . ASP B 1 178 ? -11.688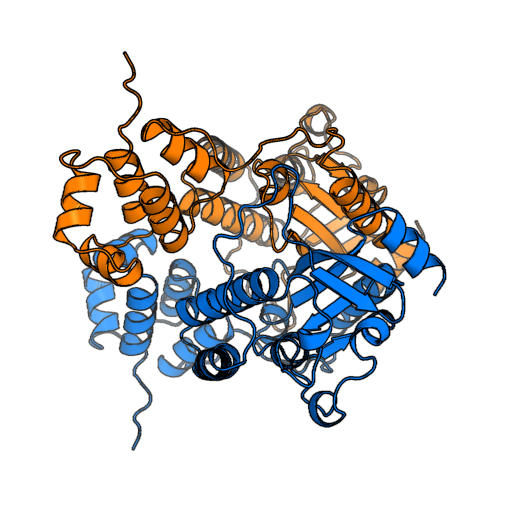 3.857 -14.547 1 91.44 178 ASP B O 1
ATOM 3395 N N . ARG B 1 179 ? -12.539 5.824 -15.18 1 92.94 179 ARG B N 1
ATOM 3396 C CA . ARG B 1 179 ? -12.859 5.379 -16.531 1 92.94 179 ARG B CA 1
ATOM 3397 C C . ARG B 1 179 ? -11.602 5.004 -17.312 1 92.94 179 ARG B C 1
ATOM 3399 O O . ARG B 1 179 ? -11.578 4.012 -18.031 1 92.94 179 ARG B O 1
ATOM 3406 N N . ALA B 1 180 ? -10.578 5.812 -17.156 1 95.31 180 ALA B N 1
ATOM 3407 C CA . ALA B 1 180 ? -9.32 5.535 -17.844 1 95.31 180 ALA B CA 1
ATOM 3408 C C . ALA B 1 180 ? -8.75 4.184 -17.422 1 95.31 180 ALA B C 1
ATOM 3410 O O . ALA B 1 180 ? -8.266 3.418 -18.266 1 95.31 180 ALA B O 1
ATOM 3411 N N . ALA B 1 181 ? -8.812 3.859 -16.141 1 96.12 181 ALA B N 1
ATOM 3412 C CA . ALA B 1 181 ? -8.344 2.572 -15.625 1 96.12 181 ALA B CA 1
ATOM 3413 C C . ALA B 1 181 ? -9.188 1.427 -16.172 1 96.12 181 ALA B C 1
ATOM 3415 O O . ALA B 1 181 ? -8.664 0.366 -16.516 1 96.12 181 ALA B O 1
ATOM 3416 N N . ALA B 1 182 ? -10.453 1.681 -16.281 1 96.81 182 ALA B N 1
ATOM 3417 C CA . ALA B 1 182 ? -11.352 0.663 -16.812 1 96.81 182 ALA B CA 1
ATOM 3418 C C . ALA B 1 182 ? -11.055 0.385 -18.297 1 96.81 182 ALA B C 1
ATOM 3420 O O . ALA B 1 182 ? -11.062 -0.769 -18.719 1 96.81 182 ALA B O 1
ATOM 3421 N N . GLU B 1 183 ? -10.836 1.415 -19 1 97.94 183 GLU B N 1
ATOM 3422 C CA . GLU B 1 183 ? -10.492 1.265 -20.406 1 97.94 183 GLU B CA 1
ATOM 3423 C C . GLU B 1 183 ? -9.164 0.521 -20.578 1 97.94 183 GLU B C 1
ATOM 3425 O O . GLU B 1 183 ? -9.039 -0.333 -21.453 1 97.94 183 GLU B O 1
ATOM 3430 N N . LEU B 1 184 ? -8.219 0.834 -19.734 1 98 184 LEU B N 1
ATOM 3431 C CA . LEU B 1 184 ? -6.941 0.136 -19.75 1 98 184 LEU B CA 1
ATOM 3432 C C . LEU B 1 184 ? -7.121 -1.342 -19.422 1 98 184 LEU B C 1
ATOM 3434 O O . LEU B 1 184 ? -6.523 -2.203 -20.062 1 98 184 LEU B O 1
ATOM 3438 N N . LEU B 1 185 ? -7.922 -1.63 -18.438 1 97.81 185 LEU B N 1
ATOM 3439 C CA . LEU B 1 185 ? -8.203 -3.01 -18.062 1 97.81 185 LEU B CA 1
ATOM 3440 C C . LEU B 1 185 ? -8.797 -3.787 -19.234 1 97.81 185 LEU B C 1
ATOM 3442 O O . LEU B 1 185 ? -8.375 -4.91 -19.516 1 97.81 185 LEU B O 1
ATOM 3446 N N . ALA B 1 186 ? -9.734 -3.164 -19.938 1 97.62 186 ALA B N 1
ATOM 3447 C CA . ALA B 1 186 ? -10.352 -3.803 -21.094 1 97.62 186 ALA B CA 1
ATOM 3448 C C . ALA B 1 186 ? -9.312 -4.074 -22.188 1 97.62 186 ALA B C 1
ATOM 3450 O O . ALA B 1 186 ? -9.289 -5.156 -22.766 1 97.62 186 ALA B O 1
ATOM 3451 N N . GLU B 1 187 ? -8.492 -3.139 -22.422 1 98 187 GLU B N 1
ATOM 3452 C CA . GLU B 1 187 ? -7.438 -3.281 -23.422 1 98 187 GLU B CA 1
ATOM 3453 C C . GLU B 1 187 ? -6.5 -4.434 -23.062 1 98 187 GLU B C 1
ATOM 3455 O O . GLU B 1 187 ? -6.254 -5.312 -23.891 1 98 187 GLU B O 1
ATOM 3460 N N . LEU B 1 188 ? -6.008 -4.473 -21.828 1 97.75 188 LEU B N 1
ATOM 3461 C CA . LEU B 1 188 ? -5 -5.441 -21.422 1 97.75 188 LEU B CA 1
ATOM 3462 C C . LEU B 1 188 ? -5.59 -6.848 -21.375 1 97.75 188 LEU B C 1
ATOM 3464 O O . LEU B 1 188 ? -4.891 -7.824 -21.641 1 97.75 188 LEU B O 1
ATOM 3468 N N . THR B 1 189 ? -6.84 -6.898 -21 1 96.44 189 THR B N 1
ATOM 3469 C CA . THR B 1 189 ? -7.516 -8.195 -20.938 1 96.44 189 THR B CA 1
ATOM 3470 C C . THR B 1 189 ? -7.598 -8.82 -22.328 1 96.44 189 THR B C 1
ATOM 3472 O O . THR B 1 189 ? -7.629 -10.047 -22.469 1 96.44 189 THR B O 1
ATOM 3475 N N . ALA B 1 190 ? -7.574 -8.023 -23.344 1 96.44 190 ALA B N 1
ATOM 3476 C CA . ALA B 1 190 ? -7.684 -8.5 -24.719 1 96.44 190 ALA B CA 1
ATOM 3477 C C . ALA B 1 190 ? -6.344 -9.008 -25.234 1 96.44 190 ALA B C 1
ATOM 3479 O O . ALA B 1 190 ? -6.277 -9.672 -2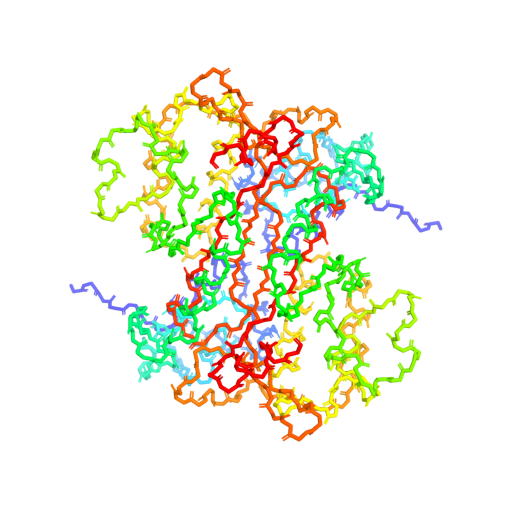6.266 1 96.44 190 ALA B O 1
ATOM 3480 N N . TYR B 1 191 ? -5.262 -8.688 -24.531 1 96.5 191 TYR B N 1
ATOM 3481 C CA . TYR B 1 191 ? -3.953 -9.188 -24.938 1 96.5 191 TYR B CA 1
ATOM 3482 C C . TYR B 1 191 ? -3.867 -10.695 -24.766 1 96.5 191 TYR B C 1
ATOM 3484 O O . TYR B 1 191 ? -4.492 -11.258 -23.859 1 96.5 191 TYR B O 1
ATOM 3492 N N . PRO B 1 192 ? -3.1 -11.383 -25.578 1 93.62 192 PRO B N 1
ATOM 3493 C CA . PRO B 1 192 ? -2.893 -12.812 -25.344 1 93.62 192 PRO B CA 1
ATOM 3494 C C . PRO B 1 192 ? -2.016 -13.102 -24.141 1 93.62 192 PRO B C 1
ATOM 3496 O O . PRO B 1 192 ? -1.338 -12.203 -23.625 1 93.62 192 PRO B O 1
ATOM 3499 N N . GLY B 1 193 ? -1.97 -14.398 -23.672 1 89.06 193 GLY B N 1
ATOM 3500 C CA . GLY B 1 193 ? -1.056 -14.797 -22.609 1 89.06 193 GLY B CA 1
ATOM 3501 C C . GLY B 1 193 ? -1.716 -15.648 -21.547 1 89.06 193 GLY B C 1
ATOM 3502 O O . GLY B 1 193 ? -1.037 -16.203 -20.672 1 89.06 193 GLY B O 1
ATOM 3503 N N . GLY B 1 194 ? -3.041 -15.773 -21.656 1 83.81 194 GLY B N 1
ATOM 3504 C CA . GLY B 1 194 ? -3.748 -16.609 -20.703 1 83.81 194 GLY B CA 1
ATOM 3505 C C . GLY B 1 194 ? -3.762 -16.031 -19.297 1 83.81 194 GLY B C 1
ATOM 3506 O O . GLY B 1 194 ? -3.236 -14.938 -19.062 1 83.81 194 GLY B O 1
ATOM 3507 N N . LEU B 1 195 ? -4.512 -16.609 -18.375 1 78 195 LEU B N 1
ATOM 3508 C CA . LEU B 1 195 ? -4.621 -16.25 -16.969 1 78 195 LEU B CA 1
ATOM 3509 C C . LEU B 1 195 ? -4.434 -17.484 -16.062 1 78 195 LEU B C 1
ATOM 3511 O O . LEU B 1 195 ? -5.25 -18.406 -16.094 1 78 195 LEU B O 1
ATOM 3515 N N . ASP B 1 196 ? -3.23 -17.578 -15.578 1 75.12 196 ASP B N 1
ATOM 3516 C CA . ASP B 1 196 ? -3 -18.641 -14.617 1 75.12 196 ASP B CA 1
ATOM 3517 C C . ASP B 1 196 ? -3.186 -18.156 -13.188 1 75.12 196 ASP B C 1
ATOM 3519 O O . ASP B 1 196 ? -2.209 -17.828 -12.5 1 75.12 196 ASP B O 1
ATOM 3523 N N . ARG B 1 197 ? -4.422 -17.984 -12.773 1 61.75 197 ARG B N 1
ATOM 3524 C CA . ARG B 1 197 ? -4.715 -17.516 -11.422 1 61.75 197 ARG B CA 1
ATOM 3525 C C . ARG B 1 197 ? -4.48 -18.609 -10.391 1 61.75 197 ARG B C 1
ATOM 3527 O O . ARG B 1 197 ? -4.238 -18.328 -9.219 1 61.75 197 ARG B O 1
ATOM 3534 N N . GLU B 1 198 ? -4.754 -19.781 -10.906 1 55.84 198 GLU B N 1
ATOM 3535 C CA . GLU B 1 198 ? -4.613 -20.969 -10.055 1 55.84 198 GLU B CA 1
ATOM 3536 C C . GLU B 1 198 ? -3.227 -21.578 -10.195 1 55.84 198 GLU B C 1
ATOM 3538 O O . GLU B 1 198 ? -3.035 -22.766 -9.898 1 55.84 198 GLU B O 1
ATOM 3543 N N . ALA B 1 199 ? -2.373 -20.875 -10.766 1 51.91 199 ALA B N 1
ATOM 3544 C CA . ALA B 1 199 ? -1.112 -21.594 -10.883 1 51.91 199 ALA B CA 1
ATOM 3545 C C . ALA B 1 199 ? -0.636 -22.078 -9.516 1 51.91 199 ALA B C 1
ATOM 3547 O O . ALA B 1 199 ? -0.781 -21.375 -8.516 1 51.91 199 ALA B O 1
ATOM 3548 N N . GLU B 1 200 ? -0.815 -23.25 -9.242 1 49.06 200 GLU B N 1
ATOM 3549 C CA . GLU B 1 200 ? -0.338 -23.922 -8.039 1 49.06 200 GLU B CA 1
ATOM 3550 C C . GLU B 1 200 ? 1.05 -23.422 -7.641 1 49.06 200 GLU B C 1
ATOM 3552 O O . GLU B 1 200 ? 2.035 -23.719 -8.32 1 49.06 200 GLU B O 1
ATOM 3557 N N . PRO B 1 201 ? 0.919 -22.266 -6.91 1 51.5 201 PRO B N 1
ATOM 3558 C CA . PRO B 1 201 ? 2.281 -21.969 -6.465 1 51.5 201 PRO B CA 1
ATOM 3559 C C . PRO B 1 201 ? 3.119 -23.219 -6.23 1 51.5 201 PRO B C 1
ATOM 3561 O O . PRO B 1 201 ? 2.584 -24.25 -5.828 1 51.5 201 PRO B O 1
ATOM 3564 N N . GLN B 1 202 ? 4.062 -23.344 -6.938 1 55.41 202 GLN B N 1
ATOM 3565 C CA . GLN B 1 202 ? 4.957 -24.422 -6.508 1 55.41 202 GLN B CA 1
ATOM 3566 C C . GLN B 1 202 ? 5.211 -24.359 -5.008 1 55.41 202 GLN B C 1
ATOM 3568 O O . GLN B 1 202 ? 5.152 -23.281 -4.406 1 55.41 202 GLN B O 1
ATOM 3573 N N . PRO B 1 203 ? 5.086 -25.484 -4.332 1 49.88 203 PRO B N 1
ATOM 3574 C CA . PRO B 1 203 ? 5.211 -25.578 -2.875 1 49.88 203 PRO B CA 1
ATOM 3575 C C . PRO B 1 203 ? 6.223 -24.578 -2.312 1 49.88 203 PRO B C 1
ATOM 3577 O O . PRO B 1 203 ? 6.059 -24.094 -1.19 1 49.88 203 PRO B O 1
ATOM 3580 N N . HIS B 1 204 ? 7.195 -24.156 -3.229 1 60.44 204 HIS B N 1
ATOM 3581 C CA . HIS B 1 204 ? 8.273 -23.375 -2.615 1 60.44 204 HIS B CA 1
ATOM 3582 C C . HIS B 1 204 ? 8.164 -21.906 -2.984 1 60.44 204 HIS B C 1
ATOM 3584 O O . HIS B 1 204 ? 8.961 -21.078 -2.518 1 60.44 204 HIS B O 1
ATOM 3590 N N . ASP B 1 205 ? 7.066 -21.594 -3.629 1 80.12 205 ASP B N 1
ATOM 3591 C CA . ASP B 1 205 ? 7.035 -20.188 -4.027 1 80.12 205 ASP B CA 1
ATOM 3592 C C . ASP B 1 205 ? 6.434 -19.328 -2.926 1 80.12 205 ASP B C 1
ATOM 3594 O O . ASP B 1 205 ? 5.336 -19.594 -2.439 1 80.12 205 ASP B O 1
ATOM 3598 N N . VAL B 1 206 ? 7.285 -18.344 -2.494 1 88.62 206 VAL B N 1
ATOM 3599 C CA . VAL B 1 206 ? 6.816 -17.469 -1.423 1 88.62 206 VAL B CA 1
ATOM 3600 C C . VAL B 1 206 ? 6.305 -16.156 -2.012 1 88.62 206 VAL B C 1
ATOM 3602 O O . VAL B 1 206 ? 5.73 -15.336 -1.299 1 88.62 206 VAL B O 1
ATOM 3605 N N . VAL B 1 207 ? 6.504 -15.945 -3.299 1 90.75 207 VAL B N 1
ATOM 3606 C CA . VAL B 1 207 ? 5.965 -14.859 -4.121 1 90.75 207 VAL B CA 1
ATOM 3607 C C . VAL B 1 207 ? 5.762 -15.352 -5.551 1 90.75 207 VAL B C 1
ATOM 3609 O O . VAL B 1 207 ? 6.344 -16.359 -5.957 1 90.75 207 VAL B O 1
ATOM 3612 N N . VAL B 1 208 ? 4.898 -14.719 -6.27 1 90.94 208 VAL B N 1
ATOM 3613 C CA . VAL B 1 208 ? 4.914 -14.898 -7.719 1 90.94 208 VAL B CA 1
ATOM 3614 C C . VAL B 1 208 ? 6.035 -14.055 -8.328 1 90.94 208 VAL B C 1
ATOM 3616 O O . VAL B 1 208 ? 5.938 -12.828 -8.391 1 90.94 208 VAL B O 1
ATOM 3619 N N . PRO B 1 209 ? 7.09 -14.664 -8.789 1 94 209 PRO B N 1
ATOM 3620 C CA . PRO B 1 209 ? 8.18 -13.883 -9.375 1 94 209 PRO B CA 1
ATOM 3621 C C . PRO B 1 209 ? 7.887 -13.438 -10.805 1 94 209 PRO B C 1
ATOM 3623 O O . PRO B 1 209 ? 7.016 -14.008 -11.461 1 94 209 PRO B O 1
ATOM 3626 N N . LEU B 1 210 ? 8.477 -12.391 -11.219 1 95.5 210 LEU B N 1
ATOM 3627 C CA . LEU B 1 210 ? 8.633 -12.125 -12.641 1 95.5 210 LEU B CA 1
ATOM 3628 C C . LEU B 1 210 ? 9.812 -12.898 -13.219 1 95.5 210 LEU B C 1
ATOM 3630 O O . LEU B 1 210 ? 10.969 -12.594 -12.906 1 95.5 210 LEU B O 1
ATOM 3634 N N . ARG B 1 211 ? 9.531 -13.906 -13.938 1 96.12 211 ARG B N 1
ATOM 3635 C CA . ARG B 1 211 ? 10.578 -14.633 -14.648 1 96.12 211 ARG B CA 1
ATOM 3636 C C . ARG B 1 211 ? 10.75 -14.094 -16.062 1 96.12 211 ARG B C 1
ATOM 3638 O O . ARG B 1 211 ? 9.82 -14.148 -16.875 1 96.12 211 ARG B O 1
ATOM 3645 N N . TYR B 1 212 ? 11.891 -13.562 -16.344 1 96.06 212 TYR B N 1
ATOM 3646 C CA . TYR B 1 212 ? 12.141 -12.805 -17.562 1 96.06 212 TYR B CA 1
ATOM 3647 C C . TYR B 1 212 ? 13.359 -13.344 -18.297 1 96.06 212 TYR B C 1
ATOM 3649 O O . TYR B 1 212 ? 14.438 -13.492 -17.703 1 96.06 212 TYR B O 1
ATOM 3657 N N . ARG B 1 213 ? 13.172 -13.672 -19.516 1 95.88 213 ARG B N 1
ATOM 3658 C CA . ARG B 1 213 ? 14.289 -14.125 -20.344 1 95.88 213 ARG B CA 1
ATOM 3659 C C . ARG B 1 213 ? 15.031 -12.938 -20.953 1 95.88 213 ARG B C 1
ATOM 3661 O O . ARG B 1 213 ? 14.445 -12.156 -21.703 1 95.88 213 ARG B O 1
ATOM 3668 N N . HIS B 1 214 ? 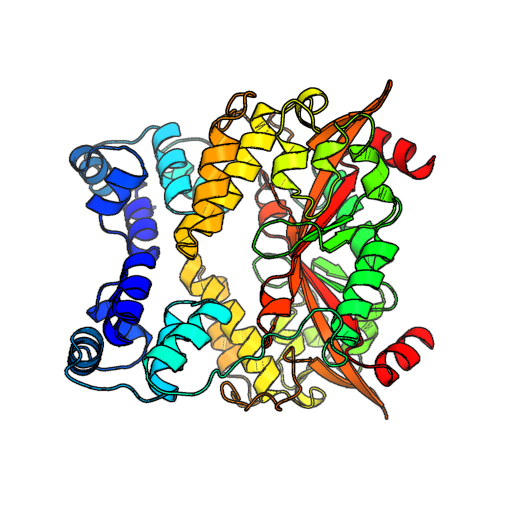16.234 -12.742 -20.609 1 93.75 214 HIS B N 1
ATOM 3669 C CA . HIS B 1 214 ? 17.141 -11.75 -21.188 1 93.75 214 HIS B CA 1
ATOM 3670 C C . HIS B 1 214 ? 18.344 -12.406 -21.844 1 93.75 214 HIS B C 1
ATOM 3672 O O . HIS B 1 214 ? 19.234 -12.891 -21.141 1 93.75 214 HIS B O 1
ATOM 3678 N N . GLN B 1 215 ? 18.344 -12.359 -23.188 1 88.38 215 GLN B N 1
ATOM 3679 C CA . GLN B 1 215 ? 19.375 -13.07 -23.938 1 88.38 215 GLN B CA 1
ATOM 3680 C C . GLN B 1 215 ? 19.422 -14.547 -23.562 1 88.38 215 GLN B C 1
ATOM 3682 O O . GLN B 1 215 ? 18.406 -15.242 -23.656 1 88.38 215 GLN B O 1
ATOM 3687 N N . GLU B 1 216 ? 20.562 -15.086 -22.984 1 89.56 216 GLU B N 1
ATOM 3688 C CA . GLU B 1 216 ? 20.672 -16.5 -22.672 1 89.56 216 GLU B CA 1
ATOM 3689 C C . GLU B 1 216 ? 20.359 -16.766 -21.203 1 89.56 216 GLU B C 1
ATOM 3691 O O . GLU B 1 216 ? 20.469 -17.906 -20.734 1 89.56 216 GLU B O 1
ATOM 3696 N N . HIS B 1 217 ? 19.844 -15.766 -20.562 1 93.81 217 HIS B N 1
ATOM 3697 C CA . HIS B 1 217 ? 19.625 -15.914 -19.125 1 93.81 217 HIS B CA 1
ATOM 3698 C C . HIS B 1 217 ? 18.141 -15.828 -18.781 1 93.81 217 HIS B C 1
ATOM 3700 O O . HIS B 1 217 ? 17.406 -15.047 -19.391 1 93.81 217 HIS B O 1
ATOM 3706 N N . GLU B 1 218 ? 17.719 -16.688 -17.922 1 96.19 218 GLU B N 1
ATOM 3707 C CA . GLU B 1 218 ? 16.406 -16.531 -17.281 1 96.19 218 GLU B CA 1
ATOM 3708 C C . GLU B 1 218 ? 16.562 -15.875 -15.898 1 96.19 218 GLU B C 1
ATOM 3710 O O . GLU B 1 218 ? 17.188 -16.453 -15.008 1 96.19 218 GLU B O 1
ATOM 3715 N N . LEU B 1 219 ? 16.016 -14.711 -15.82 1 96.31 219 LEU B N 1
ATOM 3716 C CA . LEU B 1 219 ? 16.125 -13.945 -14.578 1 96.31 219 LEU B CA 1
ATOM 3717 C C . LEU B 1 219 ? 14.812 -14.008 -13.797 1 96.31 219 LEU B C 1
ATOM 3719 O O . LEU B 1 219 ? 13.734 -14.094 -14.383 1 96.31 219 LEU B O 1
ATOM 3723 N N . SER B 1 220 ? 14.883 -14.023 -12.5 1 96.19 220 SER B N 1
ATOM 3724 C CA . SER B 1 220 ? 13.742 -14.086 -11.602 1 96.19 220 SER B CA 1
ATOM 3725 C C . SER B 1 220 ? 13.75 -12.922 -10.609 1 96.19 220 SER B C 1
ATOM 3727 O O . SER B 1 220 ? 14.75 -12.688 -9.93 1 96.19 220 SER B O 1
ATOM 3729 N N . PHE B 1 221 ? 12.562 -12.234 -10.562 1 96 221 PHE B N 1
ATOM 3730 C CA . PHE B 1 221 ? 12.516 -11.031 -9.75 1 96 221 PHE B CA 1
ATOM 3731 C C . PHE B 1 221 ? 11.359 -11.086 -8.766 1 96 221 PHE B C 1
ATOM 3733 O O . PHE B 1 221 ? 10.266 -11.547 -9.102 1 96 221 PHE B O 1
ATOM 3740 N N . LEU B 1 222 ? 11.633 -10.555 -7.547 1 95.38 222 LEU B N 1
ATOM 3741 C CA . LEU B 1 222 ? 10.594 -10.156 -6.609 1 95.38 222 LEU B CA 1
ATOM 3742 C C . LEU B 1 222 ? 10.211 -8.695 -6.82 1 95.38 222 LEU B C 1
ATOM 3744 O O . LEU B 1 222 ? 11.078 -7.848 -7.062 1 95.38 222 LEU B O 1
ATOM 3748 N N . SER B 1 223 ? 8.969 -8.461 -6.652 1 95.62 223 SER B N 1
ATOM 3749 C CA . SER B 1 223 ? 8.539 -7.078 -6.836 1 95.62 223 SER B CA 1
ATOM 3750 C C . SER B 1 223 ? 8.031 -6.477 -5.527 1 95.62 223 SER B C 1
ATOM 3752 O O . SER B 1 223 ? 7.461 -7.18 -4.695 1 95.62 223 SER B O 1
ATOM 3754 N N . MET B 1 224 ? 8.266 -5.191 -5.309 1 96.38 224 MET B N 1
ATOM 3755 C CA . MET B 1 224 ? 7.719 -4.395 -4.211 1 96.38 224 MET B CA 1
ATOM 3756 C C . MET B 1 224 ? 7.082 -3.109 -4.738 1 96.38 224 MET B C 1
ATOM 3758 O O . MET B 1 224 ? 7.535 -2.555 -5.742 1 96.38 224 MET B O 1
ATOM 3762 N N . THR B 1 225 ? 6.094 -2.719 -4.059 1 97.25 225 THR B N 1
ATOM 3763 C CA . THR B 1 225 ? 5.453 -1.441 -4.344 1 97.25 225 THR B CA 1
ATOM 3764 C C . THR B 1 225 ? 5.574 -0.497 -3.152 1 97.25 225 THR B C 1
ATOM 3766 O O . THR B 1 225 ? 5.336 -0.896 -2.012 1 97.25 225 THR B O 1
ATOM 3769 N N . ALA B 1 226 ? 5.949 0.734 -3.424 1 97.25 226 ALA B N 1
ATOM 3770 C CA . ALA B 1 226 ? 6.062 1.754 -2.385 1 97.25 226 ALA B CA 1
ATOM 3771 C C . ALA B 1 226 ? 5.234 2.986 -2.732 1 97.25 226 ALA B C 1
ATOM 3773 O O . ALA B 1 226 ? 5.164 3.391 -3.896 1 97.25 226 ALA B O 1
ATOM 3774 N N . VAL B 1 227 ? 4.656 3.553 -1.725 1 97.56 227 VAL B N 1
ATOM 3775 C CA . VAL B 1 227 ? 3.895 4.785 -1.875 1 97.56 227 VAL B CA 1
ATOM 3776 C C . VAL B 1 227 ? 4.23 5.746 -0.735 1 97.56 227 VAL B C 1
ATOM 3778 O O . VAL B 1 227 ? 4.77 5.332 0.294 1 97.56 227 VAL B O 1
ATOM 3781 N N . PHE B 1 228 ? 3.902 7.023 -0.93 1 96.31 228 PHE B N 1
ATOM 3782 C CA . PHE B 1 228 ? 4.047 8 0.143 1 96.31 228 PHE B CA 1
ATOM 3783 C C . PHE B 1 228 ? 2.986 7.785 1.216 1 96.31 228 PHE B C 1
ATOM 3785 O O . PHE B 1 228 ? 1.819 7.539 0.903 1 96.31 228 PHE B O 1
ATOM 3792 N N . GLY B 1 229 ? 3.35 7.93 2.445 1 91.44 229 GLY B N 1
ATOM 3793 C CA . GLY B 1 229 ? 2.508 7.551 3.57 1 91.44 229 GLY B CA 1
ATOM 3794 C C . GLY B 1 229 ? 1.449 8.586 3.9 1 91.44 229 GLY B C 1
ATOM 3795 O O . GLY B 1 229 ? 0.36 8.242 4.363 1 91.44 229 GLY B O 1
ATOM 3796 N N . THR B 1 230 ? 1.771 9.852 3.619 1 90.06 230 THR B N 1
ATOM 3797 C CA . THR B 1 230 ? 0.903 10.906 4.113 1 90.06 230 THR B CA 1
ATOM 3798 C C . THR B 1 230 ? 0.717 11.992 3.059 1 90.06 230 THR B C 1
ATOM 3800 O O . THR B 1 230 ? 0.912 13.18 3.336 1 90.06 230 THR B O 1
ATOM 3803 N N . PRO B 1 231 ? 0.26 11.641 1.957 1 92.81 231 PRO B N 1
ATOM 3804 C CA . PRO B 1 231 ? 0.176 12.664 0.913 1 92.81 231 PRO B CA 1
ATOM 3805 C C . PRO B 1 231 ? -0.91 13.695 1.188 1 92.81 231 PRO B C 1
ATOM 3807 O O . PRO B 1 231 ? -1.997 13.352 1.657 1 92.81 231 PRO B O 1
ATOM 3810 N N . LEU B 1 232 ? -0.58 14.977 0.928 1 93.25 232 LEU B N 1
ATOM 3811 C CA . LEU B 1 232 ? -1.519 16.094 1.007 1 93.25 232 LEU B CA 1
ATOM 3812 C C . LEU B 1 232 ? -1.643 16.797 -0.34 1 93.25 232 LEU B C 1
ATOM 3814 O O . LEU B 1 232 ? -2.23 17.875 -0.43 1 93.25 232 LEU B O 1
ATOM 3818 N N . ASP B 1 233 ? -1.018 16.219 -1.289 1 95.06 233 ASP B N 1
ATOM 3819 C CA . ASP B 1 233 ? -1.032 16.688 -2.676 1 95.06 233 ASP B CA 1
ATOM 3820 C C . ASP B 1 233 ? -1.497 15.57 -3.615 1 95.06 233 ASP B C 1
ATOM 3822 O O . ASP B 1 233 ? -1.09 14.422 -3.471 1 95.06 233 ASP B O 1
ATOM 3826 N N . VAL B 1 234 ? -2.34 15.914 -4.566 1 96 234 VAL B N 1
ATOM 3827 C CA . VAL B 1 234 ? -2.965 14.945 -5.461 1 96 234 VAL B CA 1
ATOM 3828 C C . VAL B 1 234 ? -1.889 14.18 -6.227 1 96 234 VAL B C 1
ATOM 3830 O O . VAL B 1 234 ? -1.93 12.953 -6.309 1 96 234 VAL B O 1
ATOM 3833 N N . THR B 1 235 ? -0.916 14.898 -6.773 1 97 235 THR B N 1
ATOM 3834 C CA . THR B 1 235 ? 0.154 14.273 -7.543 1 97 235 THR B CA 1
ATOM 3835 C C . THR B 1 235 ? 0.936 13.289 -6.676 1 97 235 THR B C 1
ATOM 3837 O O . THR B 1 235 ? 1.174 12.148 -7.078 1 97 235 THR B O 1
ATOM 3840 N N . VAL B 1 236 ? 1.254 13.688 -5.473 1 97 236 VAL B N 1
ATOM 3841 C CA . VAL B 1 236 ? 2.033 12.859 -4.555 1 97 236 VAL B CA 1
ATOM 3842 C C . VAL B 1 236 ? 1.244 11.602 -4.188 1 97 236 VAL B C 1
ATOM 3844 O O . VAL B 1 236 ? 1.797 10.5 -4.164 1 97 236 VAL B O 1
ATOM 3847 N N . ALA B 1 237 ? -0.073 11.773 -4.012 1 96.56 237 ALA B N 1
ATOM 3848 C CA . ALA B 1 237 ? -0.943 10.664 -3.613 1 96.56 237 ALA B CA 1
ATOM 3849 C C . ALA B 1 237 ? -1.06 9.633 -4.73 1 96.56 237 ALA B C 1
ATOM 3851 O O . ALA B 1 237 ? -1.469 8.492 -4.488 1 96.56 237 ALA B O 1
ATOM 3852 N N . GLU B 1 238 ? -0.712 10.016 -5.898 1 97.19 238 GLU B N 1
ATOM 3853 C CA . GLU B 1 238 ? -0.975 9.18 -7.059 1 97.19 238 GLU B CA 1
ATOM 3854 C C . GLU B 1 238 ? 0.317 8.578 -7.613 1 97.19 238 GLU B C 1
ATOM 3856 O O . GLU B 1 238 ? 0.313 7.949 -8.672 1 97.19 238 GLU B O 1
ATOM 3861 N N . LEU B 1 239 ? 1.429 8.758 -6.879 1 98 239 LEU B N 1
ATOM 3862 C CA . LEU B 1 239 ? 2.707 8.172 -7.262 1 98 239 LEU B CA 1
ATOM 3863 C C . LEU B 1 239 ? 2.936 6.844 -6.547 1 98 239 LEU B C 1
ATOM 3865 O O . LEU B 1 239 ? 2.551 6.688 -5.383 1 98 239 LEU B O 1
ATOM 3869 N N . ALA B 1 240 ? 3.553 5.938 -7.254 1 97.94 240 ALA B N 1
ATOM 3870 C CA . ALA B 1 240 ? 4.027 4.68 -6.676 1 97.94 240 ALA B CA 1
ATOM 3871 C C . ALA B 1 240 ? 5.375 4.277 -7.27 1 97.94 240 ALA B C 1
ATOM 3873 O O . ALA B 1 240 ? 5.699 4.656 -8.398 1 97.94 240 ALA B O 1
ATOM 3874 N N . ILE B 1 241 ? 6.109 3.58 -6.52 1 97.94 241 ILE B N 1
ATOM 3875 C CA . ILE B 1 241 ? 7.371 3.021 -6.992 1 97.94 241 ILE B CA 1
ATOM 3876 C C . ILE B 1 241 ? 7.258 1.501 -7.082 1 97.94 241 ILE B C 1
ATOM 3878 O O . ILE B 1 241 ? 6.816 0.849 -6.133 1 97.94 241 ILE B O 1
ATOM 3882 N N . GLU B 1 242 ? 7.574 0.983 -8.219 1 97.38 242 GLU B N 1
ATOM 3883 C CA . GLU B 1 242 ? 7.73 -0.457 -8.398 1 97.38 242 GLU B CA 1
ATOM 3884 C C . GLU B 1 242 ? 9.203 -0.841 -8.508 1 97.38 242 GLU B C 1
ATOM 3886 O O . GLU B 1 242 ? 9.93 -0.322 -9.359 1 97.38 242 GLU B O 1
ATOM 3891 N N . SER B 1 243 ? 9.602 -1.722 -7.641 1 96.94 243 SER B N 1
ATOM 3892 C CA . SER B 1 243 ? 10.992 -2.16 -7.621 1 96.94 243 SER B CA 1
ATOM 3893 C C . SER B 1 243 ? 11.102 -3.674 -7.773 1 96.94 243 SER B C 1
ATOM 3895 O O . SER B 1 243 ? 10.219 -4.41 -7.324 1 96.94 243 SER B O 1
ATOM 3897 N N . PHE B 1 244 ? 12.164 -4.102 -8.414 1 96.94 244 PHE B N 1
ATOM 3898 C CA . PHE B 1 244 ? 12.391 -5.516 -8.688 1 96.94 244 PHE B CA 1
ATOM 3899 C C . PHE B 1 244 ? 13.727 -5.973 -8.109 1 96.94 244 PHE B C 1
ATOM 3901 O O . PHE B 1 244 ? 14.773 -5.391 -8.414 1 96.94 244 PHE B O 1
ATOM 3908 N N . TYR B 1 245 ? 13.703 -6.988 -7.312 1 95.56 245 TYR B N 1
ATOM 3909 C CA . TYR B 1 245 ? 14.883 -7.555 -6.68 1 95.56 245 TYR B CA 1
ATOM 3910 C C . TYR B 1 245 ? 15.117 -8.984 -7.148 1 95.56 245 TYR B C 1
ATOM 3912 O O . TYR B 1 245 ? 14.18 -9.68 -7.551 1 95.56 245 TYR B O 1
ATOM 3920 N N . PRO B 1 246 ? 16.406 -9.43 -7.066 1 95.56 246 PRO B N 1
ATOM 3921 C CA . PRO B 1 246 ? 16.656 -10.82 -7.449 1 95.56 246 PRO B CA 1
ATOM 3922 C C . PRO B 1 246 ? 15.898 -11.812 -6.566 1 95.56 246 PRO B C 1
ATOM 3924 O O . PRO B 1 246 ? 15.922 -11.703 -5.34 1 95.56 246 PRO B O 1
ATOM 3927 N N . ALA B 1 247 ? 15.258 -12.75 -7.219 1 94.06 247 ALA B N 1
ATOM 3928 C CA . ALA B 1 247 ? 14.547 -13.797 -6.492 1 94.06 247 ALA B CA 1
ATOM 3929 C C . ALA B 1 247 ? 15.461 -15 -6.234 1 94.06 247 ALA B C 1
ATOM 3931 O O . ALA B 1 247 ? 15.062 -15.953 -5.566 1 94.06 247 ALA B O 1
ATOM 3932 N N . ASP B 1 248 ? 16.656 -14.969 -6.805 1 92.38 248 ASP B N 1
ATOM 3933 C CA . ASP B 1 248 ? 17.609 -16.062 -6.617 1 92.38 248 ASP B CA 1
ATOM 3934 C C . ASP B 1 248 ? 19.047 -15.578 -6.824 1 92.38 248 ASP B C 1
ATOM 3936 O O . ASP B 1 248 ? 19.266 -14.445 -7.254 1 92.38 248 ASP B O 1
ATOM 3940 N N . ALA B 1 249 ? 19.953 -16.5 -6.496 1 92.88 249 ALA B N 1
ATOM 3941 C CA . ALA B 1 249 ? 21.375 -16.156 -6.512 1 92.88 249 ALA B CA 1
ATOM 3942 C C . ALA B 1 249 ? 21.859 -15.906 -7.934 1 92.88 249 ALA B C 1
ATOM 3944 O O . ALA B 1 249 ? 22.734 -15.055 -8.164 1 92.88 249 ALA B O 1
ATOM 3945 N N . ALA B 1 250 ? 21.375 -16.656 -8.883 1 94.69 250 ALA B N 1
ATOM 3946 C CA . ALA B 1 250 ? 21.797 -16.516 -10.273 1 94.69 250 ALA B CA 1
ATOM 3947 C C . ALA B 1 250 ? 21.422 -15.125 -10.812 1 94.69 250 ALA B C 1
ATOM 3949 O O . ALA B 1 250 ? 22.234 -14.469 -11.461 1 94.69 250 ALA B O 1
ATOM 3950 N N . THR B 1 251 ? 20.234 -14.656 -10.539 1 96.12 251 THR B N 1
ATOM 3951 C CA . THR B 1 251 ? 19.781 -13.336 -10.961 1 96.12 251 THR B CA 1
ATOM 3952 C C . THR B 1 251 ? 20.609 -12.242 -10.281 1 96.12 251 THR B C 1
ATOM 3954 O O . THR B 1 251 ? 21 -11.273 -10.922 1 96.12 251 THR B O 1
ATOM 3957 N N . ALA B 1 252 ? 20.891 -12.445 -9.008 1 94.31 252 ALA B N 1
ATOM 3958 C CA . ALA B 1 252 ? 21.703 -11.477 -8.266 1 94.31 252 ALA B CA 1
ATOM 3959 C C . ALA B 1 252 ? 23.078 -11.32 -8.891 1 94.31 252 ALA B C 1
ATOM 3961 O O . ALA B 1 252 ? 23.562 -10.203 -9.086 1 94.31 252 ALA B O 1
ATOM 3962 N N . LYS B 1 253 ? 23.656 -12.438 -9.18 1 94.69 253 LYS B N 1
ATOM 3963 C CA . LYS B 1 253 ? 24.984 -12.445 -9.789 1 94.69 253 LYS B CA 1
ATOM 3964 C C . LYS B 1 253 ? 24.969 -11.758 -11.156 1 94.69 253 LYS B C 1
ATOM 3966 O O . LYS B 1 253 ? 25.859 -10.969 -11.469 1 94.69 253 LYS B O 1
ATOM 3971 N N . PHE B 1 254 ? 24.016 -12.055 -11.922 1 95.88 254 PHE B N 1
ATOM 3972 C CA . PHE B 1 254 ? 23.891 -11.461 -13.25 1 95.88 254 PHE B CA 1
ATOM 3973 C C . PHE B 1 254 ? 23.781 -9.945 -13.156 1 95.88 254 PHE B C 1
ATOM 3975 O O . PHE B 1 254 ? 24.5 -9.227 -13.859 1 95.88 254 PHE B O 1
ATOM 3982 N N . LEU B 1 255 ? 22.906 -9.375 -12.266 1 93.38 255 LEU B N 1
ATOM 3983 C CA . LEU B 1 255 ? 22.656 -7.941 -12.141 1 93.38 255 LEU B CA 1
ATOM 3984 C C . LEU B 1 255 ? 23.922 -7.215 -11.688 1 93.38 255 LEU B C 1
ATOM 3986 O O . LEU B 1 255 ? 24.188 -6.09 -12.117 1 93.38 255 LEU B O 1
ATOM 3990 N N . ARG B 1 256 ? 24.703 -7.816 -10.875 1 90.69 256 ARG B N 1
ATOM 3991 C CA . ARG B 1 256 ? 25.938 -7.219 -10.398 1 90.69 256 ARG B CA 1
ATOM 3992 C C . ARG B 1 256 ? 26.969 -7.121 -11.531 1 90.69 256 ARG B C 1
ATOM 3994 O O . ARG B 1 256 ? 27.922 -6.348 -11.438 1 90.69 256 ARG B O 1
ATOM 4001 N N . SER B 1 257 ? 26.781 -7.992 -12.492 1 89.44 257 SER B N 1
ATOM 4002 C CA . SER B 1 257 ? 27.734 -8.031 -13.602 1 89.44 257 SER B CA 1
ATOM 4003 C C . SER B 1 257 ? 27.406 -6.965 -14.641 1 89.44 257 SER B C 1
ATOM 4005 O O . SER B 1 257 ? 28.203 -6.73 -15.562 1 89.44 257 SER B O 1
ATOM 4007 N N . LEU B 1 258 ? 26.281 -6.324 -14.547 1 82.88 258 LEU B N 1
ATOM 4008 C CA . LEU B 1 258 ? 25.891 -5.289 -15.5 1 82.88 258 LEU B CA 1
ATOM 4009 C C . LEU B 1 258 ? 26.734 -4.027 -15.305 1 82.88 258 LEU B C 1
ATOM 4011 O O . LEU B 1 258 ? 27.125 -3.705 -14.18 1 82.88 258 LEU B O 1
#

Foldseek 3Di:
DPDLDALLCLLVVLCVLLPHDLCRLCVQLVHDSVVNVCSNVVVDQDDLVSLVSSCVSSVAAQVVSQSSCVSSVHHRQFAADDCPDPVNVVVVVVVVCVQVVQPPFKKFKAFLLQFTDDIHPNCVQQQPQADVVCVPPSRHVLCQCQAPRHQQVFFPQNQDVLQVVLVVLVVSCSNHVDPSSVVVSVVSVPGDRHHPPVPPPDPPDPDDWGFGDGPPDTFTWDKDKDADDDDRHNRRRGMMMITIDGPDDVNVVVSVVD/DPDQDALLCLLVVLCVLLPHDLCRLCVQLVHDSVVNVCSNVVVDQDDLVSLVSSCVSSVAAQVVSQSSQVSSVHHRQFAADDCPDPVNVVVVVVVVCVQVVQPPFKKFKAFLLQFTPDIHPNCVQQQPQADVVCVPPSRHVLCQCQAPRHQQVFFPQNQDVLQVVLVVLVVSCSNHVDPSSVVVSVVSVPGDRHHPPVPPPDPPDPDDWGFGDGPPDTFTWDKDKDADDDDRHNRRRGMMMITIDGPDDVNVVVSVVD

Radius of gyration: 23.45 Å; Cα contacts (8 Å, |Δi|>4): 844; chains: 2; bounding box: 60×55×58 Å

InterPro domains:
  IPR001387 Cro/C1-type, helix-turn-helix domain [PS50943] (11-65)
  IPR001387 Cro/C1-type, helix-turn-helix domain [SM00530] (10-65)
  IPR001387 Cro/C1-type, helix-turn-helix domain [cd00093] (8-64)
  IPR010982 Lambda repressor-like, DNA-binding domain superfamily [G3DSA:1.10.260.40] (2-68)
  IPR010982 Lambda repressor-like, DNA-binding domain superfamily [SSF47413] (4-64)
  IPR041413 MmyB-like transcription regulator ligand binding [PF17765] (91-258)

Sequence (516 aa):
MTRRPAVGELLRGWRERRRLTQLSLSLQADVSARHLSFIETGRSRPTSEMILRLCDELDVPLRERNALLLAGGYAPAFPDHGLDDPSLDAVRSALRQVLEGHEPHPAVVIDKNWNLVEANSGLALFADSVEPSLLEPPINVLRLSLHPGGMAPRVVNLGEWRAHLLTRLERQVAGTGDRAAAELLAELTAYPGGLDREAEPQPHDVVVPLRYRHQEHELSFLSMTAVFGTPLDVTVAELAIESFYPADAATAKFLRSLMTRRPAVGELLRGWRERRRLTQLSLSLQADVSARHLSFIETGRSRPTSEMILRLCDELDVPLRERNALLLAGGYAPAFPDHGLDDPSLDAVRSALRQVLEGHEPHPAVVIDKNWNLVEANSGLALFADSVEPSLLEPPINVLRLSLHPGGMAPRVVNLGEWRAHLLTRLERQVAGTGDRAAAELLAELTAYPGGLDREAEPQPHDVVVPLRYRHQEHELSFLSMTAVFGTPLDVTVAELAIESFYPADAATAKFLRSL

Solvent-accessible surface area (backbone atoms only — not comparable to full-atom values): 27224 Å² total; per-residue (Å²): 126,91,70,76,66,48,34,22,52,51,51,46,50,51,37,51,63,59,37,44,51,67,60,56,48,15,61,74,57,72,42,54,51,66,58,51,49,29,25,43,70,63,76,37,82,65,52,71,64,53,52,51,47,50,31,60,74,60,66,53,54,61,60,56,46,26,51,42,29,44,44,57,72,39,73,63,84,52,52,72,58,56,80,84,37,77,76,32,47,36,58,51,51,42,52,50,48,53,33,60,35,41,58,64,36,30,25,36,33,26,40,81,84,39,28,58,72,47,64,31,79,27,43,55,73,65,54,60,85,34,46,67,76,57,68,41,80,83,26,34,52,62,53,34,46,46,31,79,56,30,33,29,82,34,30,75,48,35,21,44,48,49,35,52,56,51,49,53,51,49,48,50,26,60,72,66,64,40,62,69,53,46,52,49,49,56,55,59,66,68,42,77,61,68,69,34,76,71,58,67,64,54,94,72,41,44,44,67,51,52,33,38,53,53,89,97,40,78,34,36,24,37,46,33,40,30,34,59,68,41,52,42,19,34,47,52,62,33,37,37,34,45,36,41,34,45,50,41,70,69,30,43,54,53,51,68,69,103,125,90,70,76,65,49,34,21,52,51,50,47,50,50,36,52,63,59,38,44,50,68,58,57,47,14,62,76,57,72,43,53,50,67,58,50,50,28,25,45,71,62,75,37,82,65,53,71,66,53,51,50,47,50,32,59,75,62,66,52,53,60,61,56,46,26,51,42,28,44,44,57,74,39,74,64,83,52,52,71,60,57,78,83,36,75,76,32,47,35,57,50,51,43,53,50,48,53,32,58,38,41,58,66,34,31,24,35,34,28,40,80,84,37,29,58,73,46,64,31,79,26,43,55,72,63,54,61,86,34,47,66,76,57,69,42,80,83,26,36,53,63,52,34,46,44,29,80,56,30,34,29,80,35,30,75,50,35,20,44,47,46,34,52,54,51,50,55,50,49,49,50,25,61,73,66,65,42,63,70,53,45,52,48,51,56,56,58,68,69,42,78,60,69,70,34,77,72,57,67,63,52,97,71,40,43,44,65,52,52,31,36,52,54,90,96,39,78,32,37,24,38,45,34,39,32,33,59,69,39,54,42,19,34,49,52,61,31,36,36,35,45,36,38,35,46,50,41,70,68,32,43,53,53,51,70,69,104